Protein AF-H5SIJ9-F1 (afdb_monomer)

Mean predicted aligned error: 18.53 Å

Foldseek 3Di:
DPDQVLVVVLVVLVVLLVVLVVVLVVLVVLLVLLVVDDLVVLVVLLVVLVVLLVVLVVVLVLLVVQLVLLVVVLVVLVVVLVVVLVVLVPDDDPPVVLDAPDPDPSHDPVLVVVLCVVLNVLSVLLVVLSVVLVVLVVVLVVLVVVLVVLVVLLVVLVVVLVVLVVVLVVLVVVLVVLVVVLVVLVVDDLVVLVVLLVVLVVVLVVLVVVLVVLVVVLVVLVVVLVVLVVPQDDPPPVVSVPDPVNVVSVVVNVVSVVVSVVSVVVSVVSVVVSVVSVVVSVVSVVVSVVSVPDDSVVSVVVSVVSVVVSVVSVVVSVVSVVSSVVSVVVSVVSVVVSVVSVVVSVVSSVVSVVSSVVSSVVSVVSSVVVSVVSVVVSVVSVVSSVVSVVSSVVSVVSSVSSVVDDSVVSVVSSVVSVVVSVLSVLLSVLSVVLVVLLCVVVVVLVVVLVVLVVVLVVLVVQLVVLVVLVVQLVVPPDPVSNVVSLVVCCVVPVGSRSVVSNVVSVVSNVVSVVVSVVSVVVSVVSSVLSVLVSLAQEEEEAQCQQQDAVPDGLACFQLLQVLVVCVSSNHAYEYEYEPVNCVVVVHDQVVSVVSNPPRHHYYYDDDPDDSLVVSLVVQQVDPNYAYEHPDLPPVCCVRPNNVVVSYFYWHDDDQWIARVSSRDITGGDRDPDD

Sequence (674 aa):
MPGDPLREKVNQVHEQIALLQQRATKLRQDLDWHSSVNPTALEQELASCQDRAQELTAQLQSLDAEIVQLQDWLPGTVTFLANWNDQTRGGALPAQSLTLQRIPQGVPEELASSLTTAEQSWWQEIAASQQNKQRMREDLSNVEGELTRLRQALGQSEAHYGELQKELGELRTRESSLSEAIAWYDSIREPDLSGQLADTKSRCDRLSAECAAVQAEIARLQRELTELEKHIGSLWNPLNWLSSQQSKLRLCRRKLVPRLRRLELARDSCHRQLQLWQCRQAELQQTLQRYRAFDRAASAVELSHTQQEIARLTAETQVAEQRCRTLKESLENRSAERDSLMRQQAALQSRIEGLYREILRHRQSQIEKALASRRPQRTALAAELQQAESRSQEIRRILERYYALDPAACRAELDQTQEQLAHLHQRLQRLDGLIRRRDAELAPLLKKANQLEQELNGAQADLRKARQLEQRLSSAPNGHSRSQIHDECEKYFGDGRPRKVIADRERRIFQIESALEKIQDRIERIRELHLRMTEVEYLVIDGNNCCYQGEDFIGLAALRALLPELRTQGYRVAVIFDGSICPMLKLRAAEVKEQLGNGVIFHIVPSRQSADETILRLANDDPHAFVLSNDRFREYPESPVVQQGRLIRHEIVDGQMLVRSLGIQVKFRAAEAS

pLDDT: mean 85.53, std 9.71, range [31.47, 94.5]

Radius of gyration: 92.73 Å; Cα contacts (8 Å, |Δi|>4): 557; chains: 1; bounding box: 164×76×278 Å

InterPro domains:
  IPR021869 Ribonuclease Zc3h12a-like, NYN domain [PF11977] (539-639)

Secondary structure (DSSP, 8-state):
-TT-HHHHHHHHHHHHHHHHHHHHHHHHHHHHHHHH--HHHHHHHHHHHHHHHHHHHHHHHHHHHHHHHHHHHHHHHHHHHHHHHHHHHHSPPPGGGGS---PPTTS-HHHHHHHHHHHHHHHHHHHHHHHHHHHHHHHHHHHHHHHHHHHHHHHHHHHHHHHHHHHHHHHHHHHHHHHHHHHHHHT--HHHHHHHHHHHHHHHHHHHHHHHHHHHHHHHHHHHHHHHHHHS--TT-GGGTS-HHHHHHHHHHHHHHHHHHHHHHHHHHHHHHHHHHHHHHHHHHHHHHHHHH--HHHHHHHHHHHHHHHHHHHHHHHHHHHHHHHHHHHHHHHHHHHHHHHHHHHHHHHHHHHHHHHHHHHHHHHHHHHHHHHHHHHHHHHHHHHHHHHHHHHHHHHHHHHHH--HHHHHHHHHHHHHHHHHHHHHHHHHHHHHHHHHHHHHHHHHHHHHHHHHHHHHHHHHHHHHHHHHHHHT-SSHHHHHHHHHHHHHHHS-S-HHHHHHHHHHHHHHHHHHHHHHHHHHHHHHHHHHHHTT--EEEEETTGGGEETTEE-TTHHHHHHHHHHHHTT-EEEEEE-TTHHHHHT--HHHHHHHH-TTSEEEEPPTTS-HHHHHHHHHHS-TTEEEE-S---TT-TT-HHHHTT-EE--EEETTEEEEGGGTEEEE-PPPPP-

Structure (mmCIF, N/CA/C/O backbone):
data_AF-H5SIJ9-F1
#
_entry.id   AF-H5SIJ9-F1
#
loop_
_atom_site.group_PDB
_atom_site.id
_atom_site.type_symbol
_atom_site.label_atom_id
_atom_site.label_alt_id
_atom_site.label_comp_id
_atom_site.label_asym_id
_atom_site.label_entity_id
_atom_site.label_seq_id
_atom_site.pdbx_PDB_ins_code
_atom_site.Cartn_x
_atom_site.Cartn_y
_atom_site.Cartn_z
_atom_site.occupancy
_atom_site.B_iso_or_equiv
_atom_site.auth_seq_id
_atom_site.auth_comp_id
_atom_site.auth_asym_id
_atom_site.auth_atom_id
_atom_site.pdbx_PDB_model_num
ATOM 1 N N . MET A 1 1 ? -55.868 -21.272 48.255 1.00 36.25 1 MET A N 1
ATOM 2 C CA . MET A 1 1 ? -56.651 -20.049 48.506 1.00 36.25 1 MET A CA 1
ATOM 3 C C . MET A 1 1 ? -55.846 -18.847 48.019 1.00 36.25 1 MET A C 1
ATOM 5 O O . MET A 1 1 ? -55.083 -18.295 48.805 1.00 36.25 1 MET A O 1
ATOM 9 N N . PRO A 1 2 ? -55.923 -18.474 46.731 1.00 36.31 2 PRO A N 1
ATOM 10 C CA . PRO A 1 2 ? -55.743 -17.068 46.373 1.00 36.31 2 PRO A CA 1
ATOM 11 C C . PRO A 1 2 ? -56.801 -16.253 47.139 1.00 36.31 2 PRO A C 1
ATOM 13 O O . PRO A 1 2 ? -57.952 -16.684 47.209 1.00 36.31 2 PRO A O 1
ATOM 16 N N . GLY A 1 3 ? -56.394 -15.157 47.784 1.00 62.84 3 GLY A N 1
ATOM 17 C CA . GLY A 1 3 ? -57.296 -14.283 48.546 1.00 62.84 3 GLY A CA 1
ATOM 18 C C . GLY A 1 3 ? -57.220 -14.363 50.077 1.00 62.84 3 GLY A C 1
ATOM 19 O O . GLY A 1 3 ? -58.182 -13.967 50.720 1.00 62.84 3 GLY A O 1
ATOM 20 N N . ASP A 1 4 ? -56.131 -14.862 50.685 1.00 79.00 4 ASP A N 1
ATOM 21 C CA . ASP A 1 4 ? -55.861 -14.604 52.115 1.00 79.00 4 ASP A CA 1
ATOM 22 C C . ASP A 1 4 ? -55.145 -13.245 52.255 1.00 79.00 4 ASP A C 1
ATOM 24 O O . ASP A 1 4 ? -53.949 -13.171 51.944 1.00 79.00 4 ASP A O 1
ATOM 28 N N . PRO A 1 5 ? -55.821 -12.180 52.732 1.00 79.69 5 PRO A N 1
ATOM 29 C CA . PRO A 1 5 ? -55.260 -10.829 52.743 1.00 79.69 5 PRO A CA 1
ATOM 30 C C . PRO A 1 5 ? -53.997 -10.708 53.609 1.00 79.69 5 PRO A C 1
ATOM 32 O O . PRO A 1 5 ? -53.151 -9.850 53.365 1.00 79.69 5 PRO A O 1
ATOM 35 N N . LEU A 1 6 ? -53.830 -11.585 54.612 1.00 80.50 6 LEU A N 1
ATOM 36 C CA . LEU A 1 6 ? -52.630 -11.606 55.456 1.00 80.50 6 LEU A CA 1
ATOM 37 C C . LEU A 1 6 ? -51.399 -12.088 54.685 1.00 80.50 6 LEU A C 1
ATOM 39 O O . LEU A 1 6 ? -50.319 -11.512 54.810 1.00 80.50 6 LEU A O 1
ATOM 43 N N . ARG A 1 7 ? -51.563 -13.136 53.871 1.00 82.69 7 ARG A N 1
ATOM 44 C CA . ARG A 1 7 ? -50.472 -13.701 53.065 1.00 82.69 7 ARG A CA 1
ATOM 45 C C . ARG A 1 7 ? -50.068 -12.764 51.932 1.00 82.69 7 ARG A C 1
ATOM 47 O O . ARG A 1 7 ? -48.896 -12.709 51.580 1.00 82.69 7 ARG A O 1
ATOM 54 N N . GLU A 1 8 ? -51.012 -11.993 51.403 1.00 85.38 8 GLU A N 1
ATOM 55 C CA . GLU A 1 8 ? -50.733 -10.969 50.396 1.00 85.38 8 GLU A CA 1
ATOM 56 C C . GLU A 1 8 ? -49.889 -9.818 50.966 1.00 85.38 8 GLU A C 1
ATOM 58 O O . GLU A 1 8 ? -48.873 -9.460 50.372 1.00 85.38 8 GLU A O 1
ATOM 63 N N . LYS A 1 9 ? -50.215 -9.324 52.171 1.00 84.56 9 LYS A N 1
ATOM 64 C CA . LYS A 1 9 ? -49.382 -8.333 52.882 1.00 84.56 9 LYS A CA 1
ATOM 65 C C . LYS A 1 9 ? -47.963 -8.856 53.159 1.00 84.56 9 LYS A C 1
ATOM 67 O O . LYS A 1 9 ? -47.001 -8.103 53.034 1.00 84.56 9 LYS A O 1
ATOM 72 N N . VAL A 1 10 ? -47.810 -10.141 53.496 1.00 87.19 10 VAL A N 1
ATOM 73 C CA . VAL A 1 10 ? -46.490 -10.782 53.663 1.00 87.19 10 VAL A CA 1
ATOM 74 C C . VAL A 1 10 ? -45.700 -10.804 52.351 1.00 87.19 10 VAL A C 1
ATOM 76 O O . VAL A 1 10 ? -44.522 -10.449 52.341 1.00 87.19 10 VAL A O 1
ATOM 79 N N . ASN A 1 11 ? -46.334 -11.165 51.234 1.00 86.62 11 ASN A N 1
ATOM 80 C CA . ASN A 1 11 ? -45.677 -11.180 49.924 1.00 86.62 11 ASN A CA 1
ATOM 81 C C . ASN A 1 11 ? -45.208 -9.782 49.496 1.00 86.62 11 ASN A C 1
ATOM 83 O O . ASN A 1 11 ? -44.072 -9.637 49.054 1.00 86.62 11 ASN A O 1
ATOM 87 N N . GLN A 1 12 ? -46.028 -8.749 49.710 1.00 87.69 12 GLN A N 1
ATOM 88 C CA . GLN A 1 12 ? -45.650 -7.358 49.425 1.00 87.69 12 GLN A CA 1
ATOM 89 C C . GLN A 1 12 ? -44.404 -6.922 50.214 1.00 87.69 12 GLN A C 1
ATOM 91 O O . GLN A 1 12 ? -43.509 -6.280 49.666 1.00 87.69 12 GLN A O 1
ATOM 96 N N . VAL A 1 13 ? -44.310 -7.295 51.496 1.00 87.88 13 VAL A N 1
ATOM 97 C CA . VAL A 1 13 ? -43.133 -6.990 52.328 1.00 87.88 13 VAL A CA 1
ATOM 98 C C . VAL A 1 13 ? -41.893 -7.752 51.841 1.00 87.88 13 VAL A C 1
ATOM 100 O O . VAL A 1 13 ? -40.809 -7.172 51.794 1.00 87.88 13 VAL A O 1
ATOM 103 N N . HIS A 1 14 ? -42.033 -9.014 51.420 1.00 88.88 14 HIS A N 1
ATOM 104 C CA . HIS A 1 14 ? -40.927 -9.778 50.829 1.00 88.88 14 HIS A CA 1
ATOM 105 C C . HIS A 1 14 ? -40.391 -9.149 49.534 1.00 88.88 14 HIS A C 1
ATOM 107 O O . HIS A 1 14 ? -39.176 -9.065 49.360 1.00 88.88 14 HIS A O 1
ATOM 113 N N . GLU A 1 15 ? -41.268 -8.678 48.644 1.00 91.12 15 GLU A N 1
ATOM 114 C CA . GLU A 1 15 ? -40.864 -8.000 47.403 1.00 91.12 15 GLU A CA 1
ATOM 115 C C . GLU A 1 15 ? -40.082 -6.711 47.686 1.00 91.12 15 GLU A C 1
ATOM 117 O O . GLU A 1 15 ? -39.033 -6.466 47.086 1.00 91.12 15 GLU A O 1
ATOM 122 N N . GLN A 1 16 ? -40.544 -5.914 48.654 1.00 91.62 16 GLN A N 1
ATOM 123 C CA . GLN A 1 16 ? -39.844 -4.701 49.082 1.00 91.62 16 GLN A CA 1
ATOM 124 C C . GLN A 1 16 ? -38.464 -5.011 49.675 1.00 91.62 16 GLN A C 1
ATOM 126 O O . GLN A 1 16 ? -37.486 -4.336 49.343 1.00 91.62 16 GLN A O 1
ATOM 131 N N . ILE A 1 17 ? -38.362 -6.052 50.510 1.00 91.75 17 ILE A N 1
ATOM 132 C CA . ILE A 1 17 ? -37.080 -6.519 51.055 1.00 91.75 17 ILE A CA 1
ATOM 133 C C . ILE A 1 17 ? -36.128 -6.918 49.921 1.00 91.75 17 ILE A C 1
ATOM 135 O O . ILE A 1 17 ? -34.976 -6.485 49.926 1.00 91.75 17 ILE A O 1
ATOM 139 N N . ALA A 1 18 ? -36.591 -7.686 48.931 1.00 91.25 18 ALA A N 1
ATOM 140 C CA . ALA A 1 18 ? -35.756 -8.131 47.815 1.00 91.25 18 ALA A CA 1
ATOM 141 C C . ALA A 1 18 ? -35.189 -6.952 47.001 1.00 91.25 18 ALA A C 1
ATOM 143 O O . ALA A 1 18 ? -33.992 -6.921 46.699 1.00 91.25 18 ALA A O 1
ATOM 144 N N . LEU A 1 19 ? -36.017 -5.943 46.704 1.00 92.56 19 LEU A N 1
ATOM 145 C CA . LEU A 1 19 ? -35.596 -4.743 45.975 1.00 92.56 19 LEU A CA 1
ATOM 146 C C . LEU A 1 19 ? -34.527 -3.949 46.747 1.00 92.56 19 LEU A C 1
ATOM 148 O O . LEU A 1 19 ? -33.500 -3.556 46.186 1.00 92.56 19 LEU A O 1
ATOM 152 N N . LEU A 1 20 ? -34.740 -3.739 48.049 1.00 92.44 20 LEU A N 1
ATOM 153 C CA . LEU A 1 20 ? -33.791 -3.016 48.898 1.00 92.44 20 LEU A CA 1
ATOM 154 C C . LEU A 1 20 ? -32.489 -3.803 49.111 1.00 92.44 20 LEU A C 1
ATOM 156 O O . LEU A 1 20 ? -31.415 -3.205 49.130 1.00 92.44 20 LEU A O 1
ATOM 160 N N . GLN A 1 21 ? -32.545 -5.135 49.199 1.00 91.62 21 GLN A N 1
ATOM 161 C CA . GLN A 1 21 ? -31.351 -5.986 49.255 1.00 91.62 21 GLN A CA 1
ATOM 162 C C . GLN A 1 21 ? -30.516 -5.887 47.974 1.00 91.62 21 GLN A C 1
ATOM 164 O O . GLN A 1 21 ? -29.288 -5.773 48.046 1.00 91.62 21 GLN A O 1
ATOM 169 N N . GLN A 1 22 ? -31.158 -5.884 46.802 1.00 92.50 22 GLN A N 1
ATOM 170 C CA . GLN A 1 22 ? -30.466 -5.693 45.527 1.00 92.50 22 GLN A CA 1
ATOM 171 C C . GLN A 1 22 ? -29.786 -4.319 45.471 1.00 92.50 22 GLN A C 1
ATOM 173 O O . GLN A 1 22 ? -28.611 -4.225 45.104 1.00 92.50 22 GLN A O 1
ATOM 178 N N . ARG A 1 23 ? -30.491 -3.261 45.897 1.00 93.06 23 ARG A N 1
ATOM 179 C CA . ARG A 1 23 ? -29.935 -1.903 45.984 1.00 93.06 23 ARG A CA 1
ATOM 180 C C . ARG A 1 23 ? -28.732 -1.842 46.929 1.00 93.06 23 ARG A C 1
ATOM 182 O O . ARG A 1 23 ? -27.678 -1.356 46.530 1.00 93.06 23 ARG A O 1
ATOM 189 N N . ALA A 1 24 ? -28.852 -2.400 48.133 1.00 90.38 24 ALA A N 1
ATOM 190 C CA . ALA A 1 24 ? -27.764 -2.451 49.109 1.00 90.38 24 ALA A CA 1
ATOM 191 C C . ALA A 1 24 ? -26.541 -3.221 48.581 1.00 90.38 24 ALA A C 1
ATOM 193 O O . ALA A 1 24 ? -25.404 -2.815 48.809 1.00 90.38 24 ALA A O 1
ATOM 194 N N . THR A 1 25 ? -26.764 -4.313 47.845 1.00 91.81 25 THR A N 1
ATOM 195 C CA . THR A 1 25 ? -25.686 -5.102 47.229 1.00 91.81 25 THR A CA 1
ATOM 196 C C . THR A 1 25 ? -24.932 -4.288 46.181 1.00 91.81 25 THR A C 1
ATOM 198 O O . THR A 1 25 ? -23.704 -4.280 46.188 1.00 91.81 25 THR A O 1
ATOM 201 N N . LYS A 1 26 ? -25.651 -3.553 45.324 1.00 91.88 26 LYS A N 1
ATOM 202 C CA . LYS A 1 26 ? -25.041 -2.679 44.316 1.00 91.88 26 LYS A CA 1
ATOM 203 C C . LYS A 1 26 ? -24.208 -1.564 44.958 1.00 91.88 26 LYS A C 1
ATOM 205 O O . LYS A 1 26 ? -23.056 -1.382 44.585 1.00 91.88 26 LYS A O 1
ATOM 210 N N . LEU A 1 27 ? -24.753 -0.885 45.970 1.00 91.25 27 LEU A N 1
ATOM 211 C CA . LEU A 1 27 ? -24.039 0.171 46.700 1.00 91.25 27 LEU A CA 1
ATOM 212 C C . LEU A 1 27 ? -22.753 -0.348 47.364 1.00 91.25 27 LEU A C 1
ATOM 214 O O . LEU A 1 27 ? -21.726 0.325 47.324 1.00 91.25 27 LEU A O 1
ATOM 218 N N . ARG A 1 28 ? -22.781 -1.562 47.934 1.00 90.75 28 ARG A N 1
ATOM 219 C CA . ARG A 1 28 ? -21.575 -2.214 48.476 1.00 90.75 28 ARG A CA 1
ATOM 220 C C . ARG A 1 28 ? -20.538 -2.485 47.391 1.00 90.75 28 ARG A C 1
ATOM 222 O O . ARG A 1 28 ? -19.384 -2.132 47.578 1.00 90.75 28 ARG A O 1
ATOM 229 N N . GLN A 1 29 ? -20.952 -3.036 46.250 1.00 91.94 29 GLN A N 1
ATOM 230 C CA . GLN A 1 29 ? -20.051 -3.287 45.122 1.00 91.94 29 GLN A CA 1
ATOM 231 C C . GLN A 1 29 ? -19.405 -2.000 44.589 1.00 91.94 29 GLN A C 1
ATOM 233 O O . GLN A 1 29 ? -18.219 -2.011 44.270 1.00 91.94 29 GLN A O 1
ATOM 238 N N . ASP A 1 30 ? -20.155 -0.897 44.509 1.00 90.44 30 ASP A N 1
ATOM 239 C CA . ASP A 1 30 ? -19.621 0.396 44.066 1.00 90.44 30 ASP A CA 1
ATOM 240 C C . ASP A 1 30 ? -18.616 0.982 45.077 1.00 90.44 30 ASP A C 1
ATOM 242 O O . ASP A 1 30 ? -17.569 1.491 44.673 1.00 90.44 30 ASP A O 1
ATOM 246 N N . LEU A 1 31 ? -18.878 0.854 46.384 1.00 90.44 31 LEU A N 1
ATOM 247 C CA . LEU A 1 31 ? -17.943 1.261 47.443 1.00 90.44 31 LEU A CA 1
ATOM 248 C C . LEU A 1 31 ? -16.675 0.395 47.470 1.00 90.44 31 LEU A C 1
ATOM 250 O O . LEU A 1 31 ? -15.569 0.935 47.555 1.00 90.44 31 LEU A O 1
ATOM 254 N N . ASP A 1 32 ? -16.826 -0.926 47.364 1.00 90.44 32 ASP A N 1
ATOM 255 C CA . ASP A 1 32 ? -15.710 -1.873 47.298 1.00 90.44 32 ASP A CA 1
ATOM 256 C C . ASP A 1 32 ? -14.840 -1.571 46.073 1.00 90.44 32 ASP A C 1
ATOM 258 O O . ASP A 1 32 ? -13.626 -1.398 46.202 1.00 90.44 32 ASP A O 1
ATOM 262 N N . TRP A 1 33 ? -15.458 -1.389 44.899 1.00 93.06 33 TRP A N 1
ATOM 263 C CA . TRP A 1 33 ? -14.760 -0.972 43.683 1.00 93.06 33 TRP A CA 1
ATOM 264 C C . TRP A 1 33 ? -14.001 0.345 43.889 1.00 93.06 33 TRP A C 1
ATOM 266 O O . TRP A 1 33 ? -12.797 0.383 43.640 1.00 93.06 33 TRP A O 1
ATOM 276 N N . HIS A 1 34 ? -14.646 1.391 44.415 1.00 92.31 34 HIS A N 1
ATOM 277 C CA . HIS A 1 34 ? -13.997 2.685 44.653 1.00 92.31 34 HIS A CA 1
ATOM 278 C C . HIS A 1 34 ? -12.801 2.565 45.608 1.00 92.31 34 HIS A C 1
ATOM 280 O O . HIS A 1 34 ? -11.770 3.184 45.381 1.00 92.31 34 HIS A O 1
ATOM 286 N N . SER A 1 35 ? -12.905 1.757 46.666 1.00 88.56 35 SER A N 1
ATOM 287 C CA . SER A 1 35 ? -11.792 1.529 47.601 1.00 88.56 35 SER A CA 1
ATOM 288 C C . SER A 1 35 ? -10.647 0.689 47.025 1.00 88.56 35 SER A C 1
ATOM 290 O O . SER A 1 35 ? -9.510 0.827 47.469 1.00 88.56 35 SER A O 1
ATOM 292 N N . SER A 1 36 ? -10.929 -0.164 46.035 1.00 90.31 36 SER A N 1
ATOM 293 C CA . SER A 1 36 ? -9.915 -0.975 45.351 1.00 90.31 36 SER A CA 1
ATOM 294 C C . SER A 1 36 ? -9.106 -0.192 44.312 1.00 90.31 36 SER A C 1
ATOM 296 O O . SER A 1 36 ? -8.003 -0.600 43.948 1.00 90.31 36 SER A O 1
ATOM 298 N N . VAL A 1 37 ? -9.646 0.928 43.823 1.00 91.44 37 VAL A N 1
ATOM 299 C CA . VAL A 1 37 ? -9.003 1.765 42.810 1.00 91.44 37 VAL A CA 1
ATOM 300 C C . VAL A 1 37 ? -7.969 2.676 43.469 1.00 91.44 37 VAL A C 1
ATOM 302 O O . VAL A 1 37 ? -8.270 3.404 44.410 1.00 91.44 37 VAL A O 1
ATOM 305 N N . ASN A 1 38 ? -6.746 2.673 42.937 1.00 91.94 38 ASN A N 1
ATOM 306 C CA . ASN A 1 38 ? -5.703 3.626 43.306 1.00 91.94 38 ASN A CA 1
ATOM 307 C C . ASN A 1 38 ? -5.631 4.741 42.242 1.00 91.94 38 ASN A C 1
ATOM 309 O O . ASN A 1 38 ? -4.986 4.539 41.209 1.00 91.94 38 ASN A O 1
ATOM 313 N N . PRO A 1 39 ? -6.286 5.901 42.453 1.00 91.56 39 PRO A N 1
ATOM 314 C CA . PRO A 1 39 ? -6.353 6.958 41.444 1.00 91.56 39 PRO A CA 1
ATOM 315 C C . PRO A 1 39 ? -4.973 7.539 41.129 1.00 91.56 39 PRO A C 1
ATOM 317 O O . PRO A 1 39 ? -4.671 7.780 39.968 1.00 91.56 39 PRO A O 1
ATOM 320 N N . THR A 1 40 ? -4.093 7.676 42.124 1.00 90.56 40 THR A N 1
ATOM 321 C CA . THR A 1 40 ? -2.750 8.241 41.932 1.00 90.56 40 THR A CA 1
ATOM 322 C C . THR A 1 40 ? -1.878 7.349 41.049 1.00 90.56 40 THR A C 1
ATOM 324 O O . THR A 1 40 ? -1.166 7.847 40.181 1.00 90.56 40 THR A O 1
ATOM 327 N N . ALA A 1 41 ? -1.948 6.026 41.231 1.00 91.69 41 ALA A N 1
ATOM 328 C CA . ALA A 1 41 ? -1.232 5.086 40.366 1.00 91.69 41 ALA A CA 1
ATOM 329 C C . ALA A 1 41 ? -1.757 5.136 38.921 1.00 91.69 41 ALA A C 1
ATOM 331 O O . ALA A 1 41 ? -0.969 5.143 37.978 1.00 91.69 41 ALA A O 1
ATOM 332 N N . LEU A 1 42 ? -3.078 5.232 38.747 1.00 93.19 42 LEU A N 1
ATOM 333 C CA . LEU A 1 42 ? -3.706 5.357 37.431 1.00 93.19 42 LEU A CA 1
ATOM 334 C C . LEU A 1 42 ? -3.380 6.691 36.746 1.00 93.19 42 LEU A C 1
ATOM 336 O O . LEU A 1 42 ? -3.156 6.714 35.543 1.00 93.19 42 LEU A O 1
ATOM 340 N N . GLU A 1 43 ? -3.312 7.797 37.484 1.00 91.88 43 GLU A N 1
ATOM 341 C CA . GLU A 1 43 ? -2.903 9.102 36.951 1.00 91.88 43 GLU A CA 1
ATOM 342 C C . GLU A 1 43 ? -1.448 9.096 36.473 1.00 91.88 43 GLU A C 1
ATOM 344 O O . GLU A 1 43 ? -1.149 9.622 35.400 1.00 91.88 43 GLU A O 1
ATOM 349 N N . GLN A 1 44 ? -0.550 8.451 37.223 1.00 92.75 44 GLN A N 1
ATOM 350 C CA . GLN A 1 44 ? 0.842 8.252 36.808 1.00 92.75 44 GLN A CA 1
ATOM 351 C C . GLN A 1 44 ? 0.941 7.366 35.560 1.00 92.75 44 GLN A C 1
ATOM 353 O O . GLN A 1 44 ? 1.674 7.697 34.627 1.00 92.75 44 GLN A O 1
ATOM 358 N N . GLU A 1 45 ? 0.179 6.270 35.507 1.00 92.75 45 GLU A N 1
ATOM 359 C CA . GLU A 1 45 ? 0.109 5.398 34.328 1.00 92.75 45 GLU A CA 1
ATOM 360 C C . GLU A 1 45 ? -0.460 6.148 33.111 1.00 92.75 45 GLU A C 1
ATOM 362 O O . GLU A 1 45 ? 0.062 6.016 32.004 1.00 92.75 45 GLU A O 1
ATOM 367 N N . LEU A 1 46 ? -1.479 6.992 33.307 1.00 93.62 46 LEU A N 1
ATOM 368 C CA . LEU A 1 46 ? -2.067 7.822 32.257 1.00 93.62 46 LEU A CA 1
ATOM 369 C C . LEU A 1 46 ? -1.059 8.831 31.699 1.00 93.62 46 LEU A C 1
ATOM 371 O O . LEU A 1 46 ? -0.979 8.977 30.479 1.00 93.62 46 LEU A O 1
ATOM 375 N N . ALA A 1 47 ? -0.302 9.507 32.567 1.00 91.38 47 ALA A N 1
ATOM 376 C CA . ALA A 1 47 ? 0.763 10.419 32.155 1.00 91.38 47 ALA A CA 1
ATOM 377 C C . ALA A 1 47 ? 1.841 9.671 31.354 1.00 91.38 47 ALA A C 1
ATOM 379 O O . ALA A 1 47 ? 2.162 10.069 30.238 1.00 91.38 47 ALA A O 1
ATOM 380 N N . SER A 1 48 ? 2.295 8.514 31.848 1.00 92.75 48 SER A N 1
ATOM 381 C CA . SER A 1 48 ? 3.271 7.673 31.145 1.00 92.75 48 SER A CA 1
ATOM 382 C C . SER A 1 48 ? 2.776 7.206 29.769 1.00 92.75 48 SER A C 1
ATOM 384 O O . SER A 1 48 ? 3.532 7.251 28.797 1.00 92.75 48 SER A O 1
ATOM 386 N N . CYS A 1 49 ? 1.504 6.809 29.648 1.00 92.19 49 CYS A N 1
ATOM 387 C CA . CYS A 1 49 ? 0.910 6.436 28.361 1.00 92.19 49 CYS A CA 1
ATOM 388 C C . CYS A 1 49 ? 0.841 7.625 27.389 1.00 92.19 49 CYS A C 1
ATOM 390 O O . CYS A 1 49 ? 1.053 7.446 26.191 1.00 92.19 49 CYS A O 1
ATOM 392 N N . GLN A 1 50 ? 0.544 8.831 27.886 1.00 91.12 50 GLN A N 1
ATOM 393 C CA . GLN A 1 50 ? 0.480 10.045 27.067 1.00 91.12 50 GLN A CA 1
ATOM 394 C C . GLN A 1 50 ? 1.862 10.474 26.576 1.00 91.12 50 GLN A C 1
ATOM 396 O O . GLN A 1 50 ? 2.012 10.755 25.388 1.00 91.12 50 GLN A O 1
ATOM 401 N N . ASP A 1 51 ? 2.868 10.450 27.449 1.00 93.00 51 ASP A N 1
ATOM 402 C CA . ASP A 1 51 ? 4.257 10.734 27.082 1.00 93.00 51 ASP A CA 1
ATOM 403 C C . ASP A 1 51 ? 4.747 9.736 26.023 1.00 93.00 51 ASP A C 1
ATOM 405 O O . ASP A 1 51 ? 5.304 10.128 24.995 1.00 93.00 51 ASP A O 1
ATOM 409 N N . ARG A 1 52 ? 4.448 8.441 26.208 1.00 93.00 52 ARG A N 1
ATOM 410 C CA . ARG A 1 52 ? 4.781 7.402 25.224 1.00 93.00 52 ARG A CA 1
ATOM 411 C C . ARG A 1 52 ? 4.068 7.618 23.889 1.00 93.00 52 ARG A C 1
ATOM 413 O O . ARG A 1 52 ? 4.685 7.449 22.842 1.00 93.00 52 ARG A O 1
ATOM 420 N N . ALA A 1 53 ? 2.793 8.009 23.898 1.00 92.50 53 ALA A N 1
ATOM 421 C CA . ALA A 1 53 ? 2.050 8.307 22.673 1.00 92.50 53 ALA A CA 1
ATOM 422 C C . ALA A 1 53 ? 2.636 9.516 21.919 1.00 92.50 53 ALA A C 1
ATOM 424 O O . ALA A 1 53 ? 2.739 9.484 20.690 1.00 92.50 53 ALA A O 1
ATOM 425 N N . GLN A 1 54 ? 3.076 10.559 22.633 1.00 92.25 54 GLN A N 1
ATOM 426 C CA . GLN A 1 54 ? 3.760 11.708 22.029 1.00 92.25 54 GLN A CA 1
ATOM 427 C C . GLN A 1 54 ? 5.100 11.307 21.404 1.00 92.25 54 GLN A C 1
ATOM 429 O O . GLN A 1 54 ? 5.376 11.671 20.259 1.00 92.25 54 GLN A O 1
ATOM 434 N N . GLU A 1 55 ? 5.902 10.512 22.116 1.00 93.81 55 GLU A N 1
ATOM 435 C CA . GLU A 1 55 ? 7.175 9.987 21.615 1.00 93.81 55 GLU A CA 1
ATOM 436 C C . GLU A 1 55 ? 6.975 9.146 20.343 1.00 93.81 55 GLU A C 1
ATOM 438 O O . GLU A 1 55 ? 7.623 9.390 19.323 1.00 93.81 55 GLU A O 1
ATOM 443 N N . LEU A 1 56 ? 6.029 8.201 20.369 1.00 93.88 56 LEU A N 1
ATOM 444 C CA . LEU A 1 56 ? 5.694 7.348 19.226 1.00 93.88 56 LEU A CA 1
ATOM 445 C C . LEU A 1 56 ? 5.177 8.158 18.033 1.00 93.88 56 LEU A C 1
ATOM 447 O O . LEU A 1 56 ? 5.522 7.860 16.890 1.00 93.88 56 LEU A O 1
ATOM 451 N N . THR A 1 57 ? 4.397 9.213 18.280 1.00 93.44 57 THR A N 1
ATOM 452 C CA . THR A 1 57 ? 3.922 10.120 17.226 1.00 93.44 57 THR A CA 1
ATOM 453 C C . THR A 1 57 ? 5.087 10.839 16.547 1.00 93.44 57 THR A C 1
ATOM 455 O O . THR A 1 57 ? 5.140 10.889 15.318 1.00 93.44 57 THR A O 1
ATOM 458 N N . ALA A 1 58 ? 6.048 11.355 17.320 1.00 92.31 58 ALA A N 1
ATOM 459 C CA . ALA A 1 58 ? 7.237 12.002 16.770 1.00 92.31 58 ALA A CA 1
ATOM 460 C C . ALA A 1 58 ? 8.102 11.018 15.958 1.00 92.31 58 ALA A C 1
ATOM 462 O O . ALA A 1 58 ? 8.551 11.347 14.857 1.00 92.31 58 ALA A O 1
ATOM 463 N N . GLN A 1 59 ? 8.282 9.787 16.455 1.00 93.31 59 GLN A N 1
ATOM 464 C CA . GLN A 1 59 ? 8.997 8.728 15.733 1.00 93.31 59 GLN A CA 1
ATOM 465 C C . GLN A 1 59 ? 8.298 8.354 14.417 1.00 93.31 59 GLN A C 1
ATOM 467 O O . GLN A 1 59 ? 8.959 8.238 13.385 1.00 93.31 59 GLN A O 1
ATOM 472 N N . LEU A 1 60 ? 6.967 8.223 14.422 1.00 92.75 60 LEU A N 1
ATOM 473 C CA . LEU A 1 60 ? 6.179 7.954 13.216 1.00 92.75 60 LEU A CA 1
ATOM 474 C C . LEU A 1 60 ? 6.283 9.086 12.192 1.00 92.75 60 LEU A C 1
ATOM 476 O O . LEU A 1 60 ? 6.474 8.802 11.015 1.00 92.75 60 LEU A O 1
ATOM 480 N N . GLN A 1 61 ? 6.220 10.351 12.619 1.00 91.94 61 GLN A N 1
ATOM 481 C CA . GLN A 1 61 ? 6.384 11.501 11.721 1.00 91.94 61 GLN A CA 1
ATOM 482 C C . GLN A 1 61 ? 7.767 11.523 11.064 1.00 91.94 61 GLN A C 1
ATOM 484 O O . GLN A 1 61 ? 7.871 11.738 9.856 1.00 91.94 61 GLN A O 1
ATOM 489 N N . SER A 1 62 ? 8.822 11.264 11.844 1.00 90.44 62 SER A N 1
ATOM 490 C CA . SER A 1 62 ? 10.184 11.149 11.317 1.00 90.44 62 SER A CA 1
ATOM 491 C C . SER A 1 62 ? 10.290 10.020 10.288 1.00 90.44 62 SER A C 1
ATOM 493 O O . SER A 1 62 ? 10.822 10.215 9.197 1.00 90.44 62 SER A O 1
ATOM 495 N N . LEU A 1 63 ? 9.748 8.844 10.609 1.00 91.25 63 LEU A N 1
ATOM 496 C CA . LEU A 1 63 ? 9.813 7.669 9.745 1.00 91.25 63 LEU A CA 1
ATOM 497 C C . LEU A 1 63 ? 8.967 7.823 8.470 1.00 91.25 63 LEU A C 1
ATOM 499 O O . LEU A 1 63 ? 9.386 7.391 7.397 1.00 91.25 63 LEU A O 1
ATOM 503 N N . ASP A 1 64 ? 7.796 8.455 8.563 1.00 91.44 64 ASP A N 1
ATOM 504 C CA . ASP A 1 64 ? 6.948 8.764 7.410 1.00 91.44 64 ASP A CA 1
ATOM 505 C C . ASP A 1 64 ? 7.646 9.749 6.464 1.00 91.44 64 ASP A C 1
ATOM 507 O O . ASP A 1 64 ? 7.630 9.542 5.247 1.00 91.44 64 ASP A O 1
ATOM 511 N N . ALA A 1 65 ? 8.330 10.763 7.005 1.00 87.94 65 ALA A N 1
ATOM 512 C CA . ALA A 1 65 ? 9.137 11.682 6.208 1.00 87.94 65 ALA A CA 1
ATOM 513 C C . ALA A 1 65 ? 10.273 10.952 5.468 1.00 87.94 65 ALA A C 1
ATOM 515 O O . ALA A 1 65 ? 10.451 11.165 4.266 1.00 87.94 65 ALA A O 1
ATOM 516 N N . GLU A 1 66 ? 10.990 10.042 6.138 1.00 87.81 66 GLU A N 1
ATOM 517 C CA . GLU A 1 66 ? 12.014 9.204 5.495 1.00 87.81 66 GLU A CA 1
ATOM 518 C C . GLU A 1 66 ? 11.429 8.336 4.371 1.00 87.81 66 GLU A C 1
ATOM 520 O O . GLU A 1 66 ? 12.004 8.242 3.284 1.00 87.81 66 GLU A O 1
ATOM 525 N N . ILE A 1 67 ? 10.278 7.696 4.603 1.00 89.31 67 ILE A N 1
ATOM 526 C CA . ILE A 1 67 ? 9.626 6.837 3.606 1.00 89.31 67 ILE A CA 1
ATOM 527 C C . ILE A 1 67 ? 9.228 7.641 2.363 1.00 89.31 67 ILE A C 1
ATOM 529 O O . ILE A 1 67 ? 9.450 7.162 1.248 1.00 89.31 67 ILE A O 1
ATOM 533 N N . VAL A 1 68 ? 8.660 8.838 2.534 1.00 88.12 68 VAL A N 1
ATOM 534 C CA . VAL A 1 68 ? 8.279 9.722 1.419 1.00 88.12 68 VAL A CA 1
ATOM 535 C C . VAL A 1 68 ? 9.514 10.146 0.626 1.00 88.12 68 VAL A C 1
ATOM 537 O O . VAL A 1 68 ? 9.547 9.982 -0.592 1.00 88.12 68 VAL A O 1
ATOM 540 N N . GLN A 1 69 ? 10.574 10.586 1.309 1.00 85.75 69 GLN A N 1
ATOM 541 C CA . GLN A 1 69 ? 11.828 10.963 0.650 1.00 85.75 69 GLN A CA 1
ATOM 542 C C . GLN A 1 69 ? 12.429 9.811 -0.169 1.00 85.75 69 GLN A C 1
ATOM 544 O O . GLN A 1 69 ? 12.889 10.024 -1.292 1.00 85.75 69 GLN A O 1
ATOM 549 N N . LEU A 1 70 ? 12.396 8.579 0.353 1.00 85.88 70 LEU A N 1
ATOM 550 C CA . LEU A 1 70 ? 12.867 7.395 -0.371 1.00 85.88 70 LEU A CA 1
ATOM 551 C C . LEU A 1 70 ? 12.005 7.068 -1.602 1.00 85.88 70 LEU A C 1
ATOM 553 O O . LEU A 1 70 ? 12.544 6.622 -2.616 1.00 85.88 70 LEU A O 1
ATOM 557 N N . GLN A 1 71 ? 10.689 7.286 -1.537 1.00 86.56 71 GLN A N 1
ATOM 558 C CA . GLN A 1 71 ? 9.772 7.047 -2.659 1.00 86.56 71 GLN A CA 1
ATOM 559 C C . GLN A 1 71 ? 9.971 8.058 -3.793 1.00 86.56 71 GLN A C 1
ATOM 561 O O . GLN A 1 71 ? 10.022 7.665 -4.961 1.00 86.56 71 GLN A O 1
ATOM 566 N N . ASP A 1 72 ? 10.163 9.330 -3.453 1.00 84.56 72 ASP A N 1
ATOM 567 C CA . ASP A 1 72 ? 10.364 10.407 -4.430 1.00 84.56 72 ASP A CA 1
ATOM 568 C C . ASP A 1 72 ? 11.750 10.362 -5.087 1.00 84.56 72 ASP A C 1
ATOM 570 O O . ASP A 1 72 ? 11.969 10.886 -6.188 1.00 84.56 72 ASP A O 1
ATOM 574 N N . TRP A 1 73 ? 12.709 9.699 -4.442 1.00 82.88 73 TRP A N 1
ATOM 575 C CA . TRP A 1 73 ? 14.081 9.669 -4.918 1.00 82.88 73 TRP A CA 1
ATOM 576 C C . TRP A 1 73 ? 14.277 8.881 -6.221 1.00 82.88 73 TRP A C 1
ATOM 578 O O . TRP A 1 73 ? 15.063 9.301 -7.081 1.00 82.88 73 TRP A O 1
ATOM 588 N N . LEU A 1 74 ? 13.581 7.756 -6.414 1.00 77.81 74 LEU A N 1
ATOM 589 C CA . LEU A 1 74 ? 13.774 6.923 -7.608 1.00 77.81 74 LEU A CA 1
ATOM 590 C C . LEU A 1 74 ? 13.322 7.647 -8.899 1.00 77.81 74 LEU A C 1
ATOM 592 O O . LEU A 1 74 ? 14.129 7.729 -9.831 1.00 77.81 74 LEU A O 1
ATOM 596 N N . PRO A 1 75 ? 12.121 8.263 -8.965 1.00 79.19 75 PRO A N 1
ATOM 597 C CA . PRO A 1 75 ? 11.726 9.102 -10.101 1.00 79.19 75 PRO A CA 1
ATOM 598 C C . PRO A 1 75 ? 12.676 10.284 -10.341 1.00 79.19 75 PRO A C 1
ATOM 600 O O . PRO A 1 75 ? 13.038 10.574 -11.488 1.00 79.19 75 PRO A O 1
ATOM 603 N N . GLY A 1 76 ? 13.135 10.936 -9.265 1.00 77.25 76 GLY A N 1
ATOM 604 C CA . GLY A 1 76 ? 14.112 12.023 -9.350 1.00 77.25 76 GLY A CA 1
ATOM 605 C C . GLY A 1 76 ? 15.440 11.568 -9.961 1.00 77.25 76 GLY A C 1
ATOM 606 O O . GLY A 1 76 ? 16.004 12.249 -10.818 1.00 77.25 76 GLY A O 1
ATOM 607 N N . THR A 1 77 ? 15.904 10.372 -9.594 1.00 75.56 77 THR A N 1
ATOM 608 C CA . THR A 1 77 ? 17.123 9.767 -10.145 1.00 75.56 77 THR A CA 1
ATOM 609 C C . THR A 1 77 ? 16.978 9.432 -11.627 1.00 75.56 77 THR A C 1
ATOM 611 O O . THR A 1 77 ? 17.882 9.730 -12.405 1.00 75.56 77 THR A O 1
ATOM 614 N N . VAL A 1 78 ? 15.852 8.844 -12.039 1.00 75.88 78 VAL A N 1
ATOM 615 C CA . VAL A 1 78 ? 15.590 8.528 -13.454 1.00 75.88 78 VAL A CA 1
ATOM 616 C C . VAL A 1 78 ? 15.626 9.799 -14.301 1.00 75.88 78 VAL A C 1
ATOM 618 O O . VAL A 1 78 ? 16.313 9.842 -15.320 1.00 75.88 78 VAL A O 1
ATOM 621 N N . THR A 1 79 ? 14.947 10.850 -13.840 1.00 76.50 79 THR A N 1
ATOM 622 C CA . THR A 1 79 ? 14.899 12.145 -14.531 1.00 76.50 79 THR A CA 1
ATOM 623 C C . THR A 1 79 ? 16.291 12.767 -14.646 1.00 76.50 79 THR A C 1
ATOM 625 O O . THR A 1 79 ? 16.683 13.239 -15.713 1.00 76.50 79 THR A O 1
ATOM 628 N N . PHE A 1 80 ? 17.072 12.724 -13.565 1.00 76.00 80 PHE A N 1
ATOM 629 C CA . PHE A 1 80 ? 18.446 13.218 -13.555 1.00 76.00 80 PHE A CA 1
ATOM 630 C C . PHE A 1 80 ? 19.343 12.470 -14.551 1.00 76.00 80 PHE A C 1
ATOM 632 O O . PHE A 1 80 ? 20.034 13.107 -15.343 1.00 76.00 80 PHE A O 1
ATOM 639 N N . LEU A 1 81 ? 19.312 11.133 -14.552 1.00 72.38 81 LEU A N 1
ATOM 640 C CA . LEU A 1 81 ? 20.142 10.324 -15.449 1.00 72.38 81 LEU A CA 1
ATOM 641 C C . LEU A 1 81 ? 19.741 10.481 -16.921 1.00 72.38 81 LEU A C 1
ATOM 643 O O . LEU A 1 81 ? 20.619 10.503 -17.781 1.00 72.38 81 LEU A O 1
ATOM 647 N N . ALA A 1 82 ? 18.447 10.639 -17.213 1.00 70.50 82 ALA A N 1
ATOM 648 C CA . ALA A 1 82 ? 17.965 10.937 -18.560 1.00 70.50 82 ALA A CA 1
ATOM 649 C C . ALA A 1 82 ? 18.499 12.291 -19.058 1.00 70.50 82 ALA A C 1
ATOM 651 O O . ALA A 1 82 ? 19.133 12.352 -20.112 1.00 70.50 82 ALA A O 1
ATOM 652 N N . ASN A 1 83 ? 18.345 13.346 -18.250 1.00 70.88 83 ASN A N 1
ATOM 653 C CA . ASN A 1 83 ? 18.861 14.680 -18.569 1.00 70.88 83 ASN A CA 1
ATOM 654 C C . ASN A 1 83 ? 20.383 14.681 -18.744 1.00 70.88 83 ASN A C 1
ATOM 656 O O . ASN A 1 83 ? 20.909 15.332 -19.647 1.00 70.88 83 ASN A O 1
ATOM 660 N N . TRP A 1 84 ? 21.102 13.943 -17.898 1.00 68.25 84 TRP A N 1
ATOM 661 C CA . TRP A 1 84 ? 22.553 13.852 -17.992 1.00 68.25 84 TRP A CA 1
ATOM 662 C C . TRP A 1 84 ? 22.994 13.117 -19.265 1.00 68.25 84 TRP A C 1
ATOM 664 O O . TRP A 1 84 ? 23.886 13.592 -19.971 1.00 68.25 84 TRP A O 1
ATOM 674 N N . ASN A 1 85 ? 22.335 12.011 -19.620 1.00 69.25 85 ASN A N 1
ATOM 675 C CA . ASN A 1 85 ? 22.605 11.298 -20.867 1.00 69.25 85 ASN A CA 1
ATOM 676 C C . ASN A 1 85 ? 22.390 12.213 -22.087 1.00 69.25 85 ASN A C 1
ATOM 678 O O . ASN A 1 85 ? 23.256 12.282 -22.959 1.00 69.25 85 ASN A O 1
ATOM 682 N N . ASP A 1 86 ? 21.308 12.994 -22.111 1.00 67.12 86 ASP A N 1
ATOM 683 C CA . ASP A 1 86 ? 21.034 13.934 -23.202 1.00 67.12 86 ASP A CA 1
ATOM 684 C C . ASP A 1 86 ? 22.053 15.082 -23.275 1.00 67.12 86 ASP A C 1
ATOM 686 O O . ASP A 1 86 ? 22.537 15.402 -24.362 1.00 67.12 86 ASP A O 1
ATOM 690 N N . GLN A 1 87 ? 22.481 15.640 -22.138 1.00 65.06 87 GLN A N 1
ATOM 691 C CA . GLN A 1 87 ? 23.548 16.650 -22.109 1.00 65.06 87 GLN A CA 1
ATOM 692 C C . GLN A 1 87 ? 24.884 16.099 -22.635 1.00 65.06 87 GLN A C 1
ATOM 694 O O . GLN A 1 87 ? 25.589 16.785 -23.378 1.00 65.06 87 GLN A O 1
ATOM 699 N N . THR A 1 88 ? 25.218 14.839 -22.332 1.00 60.75 88 THR A N 1
ATOM 700 C CA . THR A 1 88 ? 26.459 14.203 -22.821 1.00 60.75 88 THR A CA 1
ATOM 701 C C . THR A 1 88 ? 26.434 13.876 -24.317 1.00 60.75 88 THR A C 1
ATOM 703 O O . THR A 1 88 ? 27.486 13.676 -24.933 1.00 60.75 88 THR A O 1
ATOM 706 N N . ARG A 1 89 ? 25.253 13.840 -24.953 1.00 62.59 89 ARG A N 1
ATOM 707 C CA . ARG A 1 89 ? 25.156 13.679 -26.412 1.00 62.59 89 ARG A CA 1
ATOM 708 C C . ARG A 1 89 ? 25.688 14.914 -27.151 1.00 62.59 89 ARG A C 1
ATOM 710 O O . ARG A 1 89 ? 26.269 14.736 -28.222 1.00 62.59 89 ARG A O 1
ATOM 717 N N . GLY A 1 90 ? 25.573 16.110 -26.560 1.00 50.91 90 GLY A N 1
ATOM 718 C CA . GLY A 1 90 ? 25.852 17.402 -27.202 1.00 50.91 90 GLY A CA 1
ATOM 719 C C . GLY A 1 90 ? 27.242 18.027 -26.997 1.00 50.91 90 GLY A C 1
ATOM 720 O O . GLY A 1 90 ? 27.570 18.959 -27.724 1.00 50.91 90 GLY A O 1
ATOM 721 N N . GLY A 1 91 ? 28.086 17.554 -26.069 1.00 52.00 91 GLY A N 1
ATOM 722 C CA . GLY A 1 91 ? 29.410 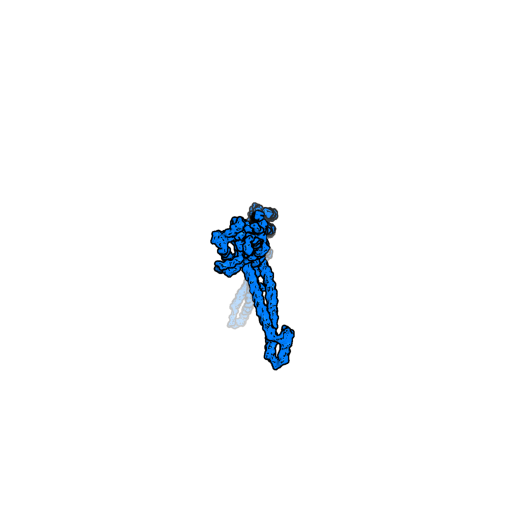18.163 -25.853 1.00 52.00 91 GLY A CA 1
ATOM 723 C C . GLY A 1 91 ? 30.174 17.659 -24.625 1.00 52.00 91 GLY A C 1
ATOM 724 O O . GLY A 1 91 ? 29.640 16.900 -23.818 1.00 52.00 91 GLY A O 1
ATOM 725 N N . ALA A 1 92 ? 31.444 18.071 -24.513 1.00 45.62 92 ALA A N 1
ATOM 726 C CA . ALA A 1 92 ? 32.332 17.723 -23.404 1.00 45.62 92 ALA A CA 1
ATOM 727 C C . ALA A 1 92 ? 31.847 18.350 -22.088 1.00 45.62 92 ALA A C 1
ATOM 729 O O . ALA A 1 92 ? 31.651 19.562 -22.000 1.00 45.62 92 ALA A O 1
ATOM 730 N N . LEU A 1 93 ? 31.681 17.520 -21.059 1.00 49.47 93 LEU A N 1
ATOM 731 C CA . LEU A 1 93 ? 31.363 17.979 -19.710 1.00 49.47 93 LEU A CA 1
ATOM 732 C C . LEU A 1 93 ? 32.640 18.302 -18.922 1.00 49.47 93 LEU A C 1
ATOM 734 O O . LEU A 1 93 ? 33.644 17.597 -19.065 1.00 49.47 93 LEU A O 1
ATOM 738 N N . PRO A 1 94 ? 32.611 19.319 -18.046 1.00 45.03 94 PRO A N 1
ATOM 739 C CA . PRO A 1 94 ? 33.698 19.574 -17.116 1.00 45.03 94 PRO A CA 1
ATOM 740 C C . PRO A 1 94 ? 33.843 18.414 -16.119 1.00 45.03 94 PRO A C 1
ATOM 742 O O . PRO A 1 94 ? 32.873 17.937 -15.533 1.00 45.03 94 PRO A O 1
ATOM 745 N N . ALA A 1 95 ? 35.090 18.002 -15.878 1.00 40.81 95 ALA A N 1
ATOM 746 C CA . ALA A 1 95 ? 35.467 16.908 -14.977 1.00 40.81 95 ALA A CA 1
ATOM 747 C C . ALA A 1 95 ? 34.988 17.080 -13.516 1.00 40.81 95 ALA A C 1
ATOM 749 O O . ALA A 1 95 ? 35.021 16.129 -12.741 1.00 40.81 95 ALA A O 1
ATOM 750 N N . GLN A 1 96 ? 34.507 18.269 -13.138 1.00 42.97 96 GLN A N 1
ATOM 751 C CA . GLN A 1 96 ? 33.972 18.566 -11.806 1.00 42.97 96 GLN A CA 1
ATOM 752 C C . GLN A 1 96 ? 32.587 17.947 -11.530 1.00 42.97 96 GLN A C 1
ATOM 754 O O . GLN A 1 96 ? 32.164 17.927 -10.381 1.00 42.97 96 GLN A O 1
ATOM 759 N N . SER A 1 97 ? 31.890 17.402 -12.534 1.00 46.47 97 SER A N 1
ATOM 760 C CA . SER A 1 97 ? 30.584 16.738 -12.344 1.00 46.47 97 SER A CA 1
ATOM 761 C C . SER A 1 97 ? 30.678 15.266 -11.914 1.00 46.47 97 SER A C 1
ATOM 763 O O . SER A 1 97 ? 29.650 14.628 -11.700 1.00 46.47 97 SER A O 1
ATOM 765 N N . LEU A 1 98 ? 31.889 14.708 -11.803 1.00 45.09 98 LEU A N 1
ATOM 766 C CA . LEU A 1 98 ? 32.119 13.287 -11.503 1.00 45.09 98 LEU A CA 1
ATOM 767 C C . LEU A 1 98 ? 32.037 12.926 -10.020 1.00 45.09 98 LEU A C 1
ATOM 769 O O . LEU A 1 98 ? 32.021 11.749 -9.665 1.00 45.09 98 LEU A O 1
ATOM 773 N N . THR A 1 99 ? 31.943 13.924 -9.154 1.00 45.34 99 THR A N 1
ATOM 774 C CA . THR A 1 99 ? 31.831 13.744 -7.714 1.00 45.34 99 THR A CA 1
ATOM 775 C C . THR A 1 99 ? 30.567 14.445 -7.211 1.00 45.34 99 THR A C 1
ATOM 777 O O . THR A 1 99 ? 30.436 15.661 -7.294 1.00 45.34 99 THR A O 1
ATOM 780 N N . LEU A 1 100 ? 29.651 13.657 -6.634 1.00 50.38 100 LEU A N 1
ATOM 781 C CA . LEU A 1 100 ? 28.670 14.079 -5.614 1.00 50.38 100 LEU A CA 1
ATOM 782 C C . LEU A 1 100 ? 27.367 14.809 -6.012 1.00 50.38 100 LEU A C 1
ATOM 784 O O . LEU A 1 100 ? 26.895 15.645 -5.246 1.00 50.38 100 LEU A O 1
ATOM 788 N N . GLN A 1 101 ? 26.670 14.479 -7.102 1.00 51.38 101 GLN A N 1
ATOM 789 C CA . GLN A 1 101 ? 25.358 15.113 -7.353 1.00 51.38 101 GLN A CA 1
ATOM 790 C C . GLN A 1 101 ? 24.256 14.116 -7.716 1.00 51.38 101 GLN A C 1
ATOM 792 O O . GLN A 1 101 ? 24.310 13.479 -8.755 1.00 51.38 101 GLN A O 1
ATOM 797 N N . ARG A 1 102 ? 23.196 13.927 -6.928 1.00 59.09 102 ARG A N 1
ATOM 798 C CA . ARG A 1 102 ? 22.844 14.408 -5.585 1.00 59.09 102 ARG A CA 1
ATOM 799 C C . ARG A 1 102 ? 22.073 13.258 -4.950 1.00 59.09 102 ARG A C 1
ATOM 801 O O . ARG A 1 102 ? 20.991 12.922 -5.428 1.00 59.09 102 ARG A O 1
ATOM 808 N N . ILE A 1 103 ? 22.618 12.641 -3.910 1.00 62.88 103 ILE A N 1
ATOM 809 C CA . ILE A 1 103 ? 21.749 11.942 -2.966 1.00 62.88 103 ILE A CA 1
ATOM 810 C C . ILE A 1 103 ? 20.907 13.060 -2.325 1.00 62.88 103 ILE A C 1
ATOM 812 O O . ILE A 1 103 ? 21.501 14.042 -1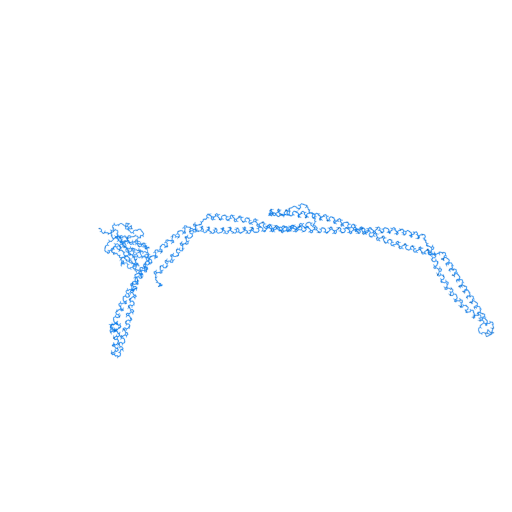.871 1.00 62.88 103 ILE A O 1
ATOM 816 N N . PRO A 1 104 ? 19.564 13.021 -2.406 1.00 63.59 104 PRO A N 1
ATOM 817 C CA . PRO A 1 104 ? 18.721 14.063 -1.839 1.00 63.59 104 PRO A CA 1
ATOM 818 C C . PRO A 1 104 ? 19.082 14.327 -0.377 1.00 63.59 104 PRO A C 1
ATOM 820 O O . PRO A 1 104 ? 19.436 13.405 0.360 1.00 63.59 104 PRO A O 1
ATOM 823 N N . GLN A 1 105 ? 18.988 15.587 0.049 1.00 60.75 105 GLN A N 1
ATOM 824 C CA . GLN A 1 105 ? 19.112 15.900 1.470 1.00 60.75 105 GLN A CA 1
ATOM 825 C C . GLN A 1 105 ? 18.001 15.166 2.233 1.00 60.75 105 GLN A C 1
ATOM 827 O O . GLN A 1 105 ? 16.838 15.258 1.845 1.00 60.75 105 GLN A O 1
ATOM 832 N N . GLY A 1 106 ? 18.375 14.423 3.278 1.00 63.75 106 GLY A N 1
ATOM 833 C CA . GLY A 1 106 ? 17.455 13.610 4.083 1.00 63.75 106 GLY A CA 1
ATOM 834 C C . GLY A 1 106 ? 17.520 12.098 3.832 1.00 63.75 106 GLY A C 1
ATOM 835 O O . GLY A 1 106 ? 16.990 11.331 4.628 1.00 63.75 106 GLY A O 1
ATOM 836 N N . VAL A 1 107 ? 18.238 11.632 2.800 1.00 69.50 107 VAL A N 1
ATOM 837 C CA . VAL A 1 107 ? 18.507 10.191 2.663 1.00 69.50 107 VAL A CA 1
ATOM 838 C C . VAL A 1 107 ? 19.389 9.711 3.828 1.00 69.50 107 VAL A C 1
ATOM 840 O O . VAL A 1 107 ? 20.389 10.369 4.127 1.00 69.50 107 VAL A O 1
ATOM 843 N N . PRO A 1 108 ? 19.075 8.559 4.453 1.00 75.94 108 PRO A N 1
ATOM 844 C CA . PRO A 1 108 ? 19.867 7.997 5.544 1.00 75.94 108 PRO A CA 1
ATOM 845 C C . PRO A 1 108 ? 21.354 7.862 5.188 1.00 75.94 108 PRO A C 1
ATOM 847 O O . PRO A 1 108 ? 21.698 7.358 4.117 1.00 75.94 108 PRO A O 1
ATOM 850 N N . GLU A 1 109 ? 22.240 8.261 6.101 1.00 76.81 109 GLU A N 1
ATOM 851 C CA . GLU A 1 109 ? 23.695 8.317 5.876 1.00 76.81 109 GLU A CA 1
ATOM 852 C C . GLU A 1 109 ? 24.305 6.942 5.529 1.00 76.81 109 GLU A C 1
ATOM 854 O O . GLU A 1 109 ? 25.191 6.829 4.677 1.00 76.81 109 GLU A O 1
ATOM 859 N N . GLU A 1 110 ? 23.761 5.866 6.099 1.00 77.88 110 GLU A N 1
ATOM 860 C CA . GLU A 1 110 ? 24.124 4.481 5.767 1.00 77.88 110 GLU A CA 1
ATOM 861 C C . GLU A 1 110 ? 23.799 4.119 4.308 1.00 77.88 110 GLU A C 1
ATOM 863 O O . GLU A 1 110 ? 24.599 3.495 3.610 1.00 77.88 110 GLU A O 1
ATOM 868 N N . LEU A 1 111 ? 22.634 4.547 3.814 1.00 80.56 111 LEU A N 1
ATOM 869 C CA . LEU A 1 111 ? 22.226 4.324 2.427 1.00 80.56 111 LEU A CA 1
ATOM 870 C C . LEU A 1 111 ? 23.067 5.186 1.479 1.00 80.56 111 LEU A C 1
ATOM 872 O O . LEU A 1 111 ? 23.483 4.725 0.415 1.00 80.56 111 LEU A O 1
ATOM 876 N N . ALA A 1 112 ? 23.359 6.421 1.891 1.00 77.44 112 ALA A N 1
ATOM 877 C CA . ALA A 1 112 ? 24.162 7.357 1.124 1.00 77.44 112 ALA A CA 1
ATOM 878 C C . ALA A 1 112 ? 25.608 6.872 0.933 1.00 77.44 112 ALA A C 1
ATOM 880 O O . ALA A 1 112 ? 26.126 6.864 -0.187 1.00 77.44 112 ALA A O 1
ATOM 881 N N . SER A 1 113 ? 26.243 6.419 2.013 1.00 77.81 113 SER A N 1
ATOM 882 C CA . SER A 1 113 ? 27.598 5.862 1.987 1.00 77.81 113 SER A CA 1
ATOM 883 C C . SER A 1 113 ? 27.670 4.574 1.162 1.00 77.81 113 SER A C 1
ATOM 885 O O . SER A 1 113 ? 28.520 4.473 0.276 1.00 77.81 113 SER A O 1
ATOM 887 N N . SER A 1 114 ? 26.728 3.641 1.357 1.00 78.62 114 SER A N 1
ATOM 888 C CA . SER A 1 114 ? 26.666 2.381 0.602 1.00 78.62 114 SER A CA 1
ATOM 889 C C . SER A 1 114 ? 26.594 2.601 -0.913 1.00 78.62 114 SER A C 1
ATOM 891 O O . SER A 1 114 ? 27.335 1.967 -1.669 1.00 78.62 114 SER A O 1
ATOM 893 N N . LEU A 1 115 ? 25.747 3.530 -1.361 1.00 80.06 115 LEU A N 1
ATOM 894 C CA . LEU A 1 115 ? 25.590 3.838 -2.782 1.00 80.06 115 LEU A CA 1
ATOM 895 C C . LEU A 1 115 ? 26.802 4.562 -3.357 1.00 80.06 115 LEU A C 1
ATOM 897 O O . LEU A 1 115 ? 27.240 4.246 -4.460 1.00 80.06 115 LEU A O 1
ATOM 901 N N . THR A 1 116 ? 27.380 5.494 -2.599 1.00 77.69 116 THR A N 1
ATOM 902 C CA . THR A 1 116 ? 28.556 6.246 -3.050 1.00 77.69 116 THR A CA 1
ATOM 903 C C . THR A 1 116 ? 29.739 5.312 -3.303 1.00 77.69 116 THR A C 1
ATOM 905 O O . THR A 1 116 ? 30.378 5.406 -4.348 1.00 77.69 116 THR A O 1
ATOM 908 N N . THR A 1 117 ? 30.004 4.371 -2.392 1.00 78.75 117 THR A N 1
ATOM 909 C CA . THR A 1 117 ? 31.105 3.410 -2.544 1.00 78.75 117 THR A CA 1
ATOM 910 C C . THR A 1 117 ? 30.857 2.418 -3.680 1.00 78.75 117 THR A C 1
ATOM 912 O O . THR A 1 117 ? 31.776 2.127 -4.445 1.00 78.75 117 THR A O 1
ATOM 915 N N . ALA A 1 118 ? 29.629 1.909 -3.824 1.00 78.38 118 ALA A N 1
ATOM 916 C CA . ALA A 1 118 ? 29.305 0.921 -4.852 1.00 78.38 118 ALA A CA 1
ATOM 917 C C . ALA A 1 118 ? 29.339 1.511 -6.273 1.00 78.38 118 ALA A C 1
ATOM 919 O O . ALA A 1 118 ? 29.865 0.889 -7.197 1.00 78.38 118 ALA A O 1
ATOM 920 N N . GLU A 1 119 ? 28.820 2.728 -6.452 1.00 84.56 119 GLU A N 1
ATOM 921 C CA . GLU A 1 119 ? 28.666 3.338 -7.776 1.00 84.56 119 GLU A CA 1
ATOM 922 C C . GLU A 1 119 ? 29.926 4.032 -8.297 1.00 84.56 119 GLU A C 1
ATOM 924 O O . GLU A 1 119 ? 30.016 4.322 -9.491 1.00 84.56 119 GLU A O 1
ATOM 929 N N . GLN A 1 120 ? 30.907 4.310 -7.434 1.00 83.06 120 GLN A N 1
ATOM 930 C CA . GLN A 1 120 ? 32.112 5.056 -7.801 1.00 83.06 120 GLN A CA 1
ATOM 931 C C . GLN A 1 120 ? 32.851 4.438 -8.998 1.00 83.06 120 GLN A C 1
ATOM 933 O O . GLN A 1 120 ? 33.299 5.162 -9.888 1.00 83.06 120 GLN A O 1
ATOM 938 N N . SER A 1 121 ? 32.938 3.107 -9.045 1.00 83.44 121 SER A N 1
ATOM 939 C CA . SER A 1 121 ? 33.576 2.379 -10.148 1.00 83.44 121 SER A CA 1
ATOM 940 C C . SER A 1 121 ? 32.840 2.574 -11.482 1.00 83.44 121 SER A C 1
ATOM 942 O O . SER A 1 121 ? 33.471 2.872 -12.497 1.00 83.44 121 SER A O 1
ATOM 944 N N . TRP A 1 122 ? 31.505 2.510 -11.479 1.00 87.06 122 TRP A N 1
ATOM 945 C CA . TRP A 1 122 ? 30.682 2.749 -12.666 1.00 87.06 122 TRP A CA 1
ATOM 946 C C . TRP A 1 122 ? 30.800 4.188 -13.166 1.00 87.06 122 TRP A C 1
ATOM 948 O O . TRP A 1 122 ? 30.914 4.413 -14.369 1.00 87.06 122 TRP A O 1
ATOM 958 N N . TRP A 1 123 ? 30.836 5.168 -12.260 1.00 82.19 123 TRP A N 1
ATOM 959 C CA . TRP A 1 123 ? 31.017 6.573 -12.632 1.00 82.19 123 TRP A CA 1
ATOM 960 C C . TRP A 1 123 ? 32.380 6.845 -13.273 1.00 82.19 123 TRP A C 1
ATOM 962 O O . TRP A 1 123 ? 32.459 7.569 -14.269 1.00 82.19 123 TRP A O 1
ATOM 972 N N . GLN A 1 124 ? 33.443 6.225 -12.758 1.00 84.19 124 GLN A N 1
ATOM 973 C CA . GLN A 1 124 ? 34.776 6.292 -13.362 1.00 84.19 124 GLN A CA 1
ATOM 974 C C . GLN A 1 124 ? 34.799 5.662 -14.761 1.00 84.19 124 GLN A C 1
ATOM 976 O O . GLN A 1 124 ? 35.370 6.240 -15.688 1.00 84.19 124 GLN A O 1
ATOM 981 N N . GLU A 1 125 ? 34.139 4.516 -14.944 1.00 86.44 125 GLU A N 1
ATOM 982 C CA . GLU A 1 125 ? 34.059 3.847 -16.245 1.00 86.44 125 GLU A CA 1
ATOM 983 C C . GLU A 1 125 ? 33.252 4.662 -17.270 1.00 86.44 125 GLU A C 1
ATOM 985 O O . GLU A 1 125 ? 33.661 4.776 -18.431 1.00 86.44 125 GLU A O 1
ATOM 990 N N . ILE A 1 126 ? 32.146 5.292 -16.852 1.00 84.69 126 ILE A N 1
ATOM 991 C CA . ILE A 1 126 ? 31.367 6.207 -17.701 1.00 84.69 126 ILE A CA 1
ATOM 992 C C . ILE A 1 126 ? 32.244 7.380 -18.152 1.00 84.69 126 ILE A C 1
ATOM 994 O O . ILE A 1 126 ? 32.274 7.688 -19.344 1.00 84.69 126 ILE A O 1
ATOM 998 N N . ALA A 1 127 ? 32.997 8.009 -17.244 1.00 80.06 127 ALA A N 1
ATOM 999 C CA . ALA A 1 127 ? 33.897 9.111 -17.593 1.00 80.06 127 ALA A CA 1
ATOM 1000 C C . ALA A 1 127 ? 34.967 8.706 -18.609 1.00 80.06 127 ALA A C 1
ATOM 1002 O O . ALA A 1 127 ? 35.155 9.392 -19.616 1.00 80.06 127 ALA A O 1
ATOM 1003 N N . ALA A 1 128 ? 35.637 7.577 -18.369 1.00 83.19 128 ALA A N 1
ATOM 1004 C CA . ALA A 1 128 ? 36.654 7.054 -19.273 1.00 83.19 128 ALA A CA 1
ATOM 1005 C C . ALA A 1 128 ? 36.064 6.738 -20.659 1.00 83.19 128 ALA A C 1
ATOM 1007 O O . ALA A 1 128 ? 36.639 7.105 -21.686 1.00 83.19 128 ALA A O 1
ATOM 1008 N N . SER A 1 129 ? 34.876 6.126 -20.696 1.00 86.00 129 SER A N 1
ATOM 1009 C CA . SER A 1 129 ? 34.164 5.799 -21.937 1.00 86.00 129 SER A CA 1
ATOM 1010 C C . SER A 1 129 ? 33.752 7.051 -22.718 1.00 86.00 129 SER A C 1
ATOM 1012 O O . SER A 1 129 ? 33.876 7.080 -23.943 1.00 86.00 129 SER A O 1
ATOM 1014 N N . GLN A 1 130 ? 33.310 8.108 -22.028 1.00 82.44 130 GLN A N 1
ATOM 1015 C CA . GLN A 1 130 ? 32.968 9.397 -22.641 1.00 82.44 130 GLN A CA 1
ATOM 1016 C C . GLN A 1 130 ? 34.206 10.102 -23.211 1.00 82.44 130 GLN A C 1
ATOM 1018 O O . GLN A 1 130 ? 34.164 10.613 -24.331 1.00 82.44 130 GLN A O 1
ATOM 1023 N N . GLN A 1 131 ? 35.329 10.085 -22.486 1.00 84.06 131 GLN A N 1
ATOM 1024 C CA . GLN A 1 131 ? 36.590 10.634 -22.986 1.00 84.06 131 GLN A CA 1
ATOM 1025 C C . GLN A 1 131 ? 37.067 9.886 -24.238 1.00 84.06 131 GLN A C 1
ATOM 1027 O O . GLN A 1 131 ? 37.493 10.516 -25.206 1.00 84.06 131 GLN A O 1
ATOM 1032 N N . ASN A 1 132 ? 36.959 8.554 -24.244 1.00 86.56 132 ASN A N 1
ATOM 1033 C CA . ASN A 1 132 ? 37.314 7.747 -25.407 1.00 86.56 132 ASN A CA 1
ATOM 1034 C C . ASN A 1 132 ? 36.412 8.082 -26.605 1.00 86.56 132 ASN A C 1
ATOM 1036 O O . ASN A 1 132 ? 36.902 8.410 -27.679 1.00 86.56 132 ASN A O 1
ATOM 1040 N N . LYS A 1 133 ? 35.092 8.141 -26.396 1.00 85.62 133 LYS A N 1
ATOM 1041 C CA . LYS A 1 133 ? 34.121 8.542 -27.425 1.00 85.62 133 LYS A CA 1
ATOM 1042 C C . LYS A 1 133 ? 34.439 9.910 -28.043 1.00 85.62 133 LYS A C 1
ATOM 1044 O O . LYS A 1 133 ? 34.237 10.084 -29.244 1.00 85.62 133 LYS A O 1
ATOM 1049 N N . GLN A 1 134 ? 34.919 10.869 -27.248 1.00 83.81 134 GLN A N 1
ATOM 1050 C CA . GLN A 1 134 ? 35.315 12.188 -27.745 1.00 83.81 134 GLN A CA 1
ATOM 1051 C C . GLN A 1 134 ? 36.553 12.115 -28.649 1.00 83.81 134 GLN A C 1
ATOM 1053 O O . GLN A 1 134 ? 36.511 12.657 -29.749 1.00 83.81 134 GLN A O 1
ATOM 1058 N N . ARG A 1 135 ? 37.599 11.381 -28.245 1.00 86.00 135 ARG A N 1
ATOM 1059 C CA . ARG A 1 135 ? 38.784 11.147 -29.095 1.00 86.00 135 ARG A CA 1
ATOM 1060 C C . ARG A 1 135 ? 38.402 10.496 -30.424 1.00 86.00 135 ARG A C 1
ATOM 1062 O O . ARG A 1 135 ? 38.807 10.955 -31.481 1.00 86.00 135 ARG A O 1
ATOM 1069 N N . MET A 1 136 ? 37.510 9.509 -30.389 1.00 88.12 136 MET A N 1
ATOM 1070 C CA . MET A 1 136 ? 37.050 8.833 -31.606 1.00 88.12 136 MET A CA 1
ATOM 1071 C C . MET A 1 136 ? 36.260 9.739 -32.552 1.00 88.12 136 MET A C 1
ATOM 1073 O O . MET A 1 136 ? 36.290 9.518 -33.758 1.00 88.12 136 MET A O 1
ATOM 1077 N N . ARG A 1 137 ? 35.545 10.753 -32.041 1.00 87.25 137 ARG A N 1
ATOM 1078 C CA . ARG A 1 137 ? 34.908 11.769 -32.901 1.00 87.25 137 ARG A CA 1
ATOM 1079 C C . ARG A 1 137 ? 35.949 12.608 -33.635 1.00 87.25 137 ARG A C 1
ATOM 1081 O O . ARG A 1 137 ? 35.739 12.938 -34.797 1.00 87.25 137 ARG A O 1
ATOM 1088 N N . GLU A 1 138 ? 37.037 12.962 -32.957 1.00 88.44 138 GLU A N 1
ATOM 1089 C CA . GLU A 1 138 ? 38.144 13.713 -33.554 1.00 88.44 138 GLU A CA 1
ATOM 1090 C C . GLU A 1 138 ? 38.838 12.869 -34.633 1.00 88.44 138 GLU A C 1
ATOM 1092 O O . GLU A 1 138 ? 39.022 13.347 -35.752 1.00 88.44 138 GLU A O 1
ATOM 1097 N N . ASP A 1 139 ? 39.102 11.591 -34.350 1.00 89.75 139 ASP A N 1
ATOM 1098 C CA . ASP A 1 139 ? 39.660 10.647 -35.325 1.00 89.75 139 ASP A CA 1
ATOM 1099 C C . ASP A 1 139 ? 38.732 10.446 -36.535 1.00 89.75 139 ASP A C 1
ATOM 1101 O O . ASP A 1 139 ? 39.189 10.493 -37.676 1.00 89.75 139 ASP A O 1
ATOM 1105 N N . LEU A 1 140 ? 37.418 10.300 -36.317 1.00 91.12 140 LEU A N 1
ATOM 1106 C CA . LEU A 1 140 ? 36.418 10.219 -37.392 1.00 91.12 140 LEU A CA 1
ATOM 1107 C C . LEU A 1 140 ? 36.442 11.457 -38.289 1.00 91.12 140 LEU A C 1
ATOM 1109 O O . LEU A 1 140 ? 36.500 11.319 -39.508 1.00 91.12 140 LEU A O 1
ATOM 1113 N N . SER A 1 141 ? 36.455 12.652 -37.693 1.00 90.25 141 SER A N 1
ATOM 1114 C CA . SER A 1 141 ? 36.547 13.918 -38.428 1.00 90.25 141 SER A CA 1
ATOM 1115 C C . SER A 1 141 ? 37.820 13.985 -39.282 1.00 90.25 141 SER A C 1
ATOM 1117 O O . SER A 1 141 ? 37.779 14.371 -40.454 1.00 90.25 141 SER A O 1
ATOM 1119 N N . ASN A 1 142 ? 38.955 13.539 -38.733 1.00 92.19 142 ASN A N 1
ATOM 1120 C CA . ASN A 1 142 ? 40.221 13.480 -39.462 1.00 92.19 142 ASN A CA 1
ATOM 1121 C C . ASN A 1 142 ? 40.150 12.504 -40.649 1.00 92.19 142 ASN A C 1
ATOM 1123 O O . ASN A 1 142 ? 40.505 12.879 -41.769 1.00 92.19 142 ASN A O 1
ATOM 1127 N N . VAL A 1 143 ? 39.641 11.285 -40.437 1.00 93.19 143 VAL A N 1
ATOM 1128 C CA . VAL A 1 143 ? 39.484 10.269 -41.494 1.00 93.19 143 VAL A CA 1
ATOM 1129 C C . VAL A 1 143 ? 38.510 10.737 -42.581 1.00 93.19 143 VAL A C 1
ATOM 1131 O O . VAL A 1 143 ? 38.772 10.543 -43.768 1.00 93.19 143 VAL A O 1
ATOM 1134 N N . GLU A 1 144 ? 37.410 11.398 -42.221 1.00 91.88 144 GLU A N 1
ATOM 1135 C CA . GLU A 1 144 ? 36.462 11.983 -43.180 1.00 91.88 144 GLU A CA 1
ATOM 1136 C C . GLU A 1 144 ? 37.101 13.100 -44.019 1.00 91.88 144 GLU A C 1
ATOM 1138 O O . GLU A 1 144 ? 36.900 13.166 -45.242 1.00 91.88 144 GLU A O 1
ATOM 1143 N N . GLY A 1 145 ? 37.929 13.937 -43.390 1.00 91.69 145 GLY A N 1
ATOM 1144 C CA . GLY A 1 145 ? 38.745 14.935 -44.076 1.00 91.69 145 GLY A CA 1
ATOM 1145 C C . GLY A 1 145 ? 39.729 14.305 -45.068 1.00 91.69 145 GLY A C 1
ATOM 1146 O O . GLY A 1 145 ? 39.818 14.746 -46.218 1.00 91.69 145 GLY A O 1
ATOM 1147 N N . GLU A 1 146 ? 40.433 13.242 -44.667 1.00 92.56 146 GLU A N 1
ATOM 1148 C CA . GLU A 1 146 ? 41.351 12.500 -45.542 1.00 92.56 146 GLU A CA 1
ATOM 1149 C C . GLU A 1 146 ? 40.629 11.812 -46.707 1.00 92.56 146 GLU A C 1
ATOM 1151 O O . GLU A 1 146 ? 41.064 11.940 -47.852 1.00 92.56 146 GLU A O 1
ATOM 1156 N N . LEU A 1 147 ? 39.494 11.151 -46.458 1.00 93.25 147 LEU A N 1
ATOM 1157 C CA . LEU A 1 147 ? 38.670 10.528 -47.500 1.00 93.25 147 LEU A CA 1
ATOM 1158 C C . LEU A 1 147 ? 38.219 11.544 -48.552 1.00 93.25 147 LEU A C 1
ATOM 1160 O O . LEU A 1 147 ? 38.209 11.239 -49.745 1.00 93.25 147 LEU A O 1
ATOM 1164 N N . THR A 1 148 ? 37.869 12.757 -48.127 1.00 92.00 148 THR A N 1
ATOM 1165 C CA . THR A 1 148 ? 37.482 13.839 -49.041 1.00 92.00 148 THR A CA 1
ATOM 1166 C C . THR A 1 148 ? 38.652 14.250 -49.937 1.00 92.00 148 THR A C 1
ATOM 1168 O O . THR A 1 148 ? 38.491 14.342 -51.156 1.00 92.00 148 THR A O 1
ATOM 1171 N N . ARG A 1 149 ? 39.853 14.412 -49.362 1.00 93.56 149 ARG A N 1
ATOM 1172 C CA . ARG A 1 149 ? 41.079 14.723 -50.120 1.00 93.56 149 ARG A CA 1
ATOM 1173 C C . ARG A 1 149 ? 41.455 13.602 -51.093 1.00 93.56 149 ARG A C 1
ATOM 1175 O O . ARG A 1 149 ? 41.778 13.885 -52.244 1.00 93.56 149 ARG A O 1
ATOM 1182 N N . LEU A 1 150 ? 41.376 12.341 -50.663 1.00 93.88 150 LEU A N 1
ATOM 1183 C CA . LEU A 1 150 ? 41.669 11.175 -51.504 1.00 93.88 150 LEU A CA 1
ATOM 1184 C C . LEU A 1 150 ? 40.690 11.052 -52.676 1.00 93.88 150 LEU A C 1
ATOM 1186 O O . LEU A 1 150 ? 41.125 10.819 -53.800 1.00 93.88 150 LEU A O 1
ATOM 1190 N N . ARG A 1 151 ? 39.386 11.268 -52.450 1.00 93.88 151 ARG A N 1
ATOM 1191 C CA . ARG A 1 151 ? 38.371 11.285 -53.521 1.00 93.88 151 ARG A CA 1
ATOM 1192 C C . ARG A 1 151 ? 38.659 12.359 -54.564 1.00 93.88 151 ARG A C 1
ATOM 1194 O O . ARG A 1 151 ? 38.574 12.085 -55.756 1.00 93.88 151 ARG A O 1
ATOM 1201 N N . GLN A 1 152 ? 39.024 13.562 -54.121 1.00 94.06 152 GLN A N 1
ATOM 1202 C CA . GLN A 1 152 ? 39.392 14.649 -55.026 1.00 94.06 152 GLN A CA 1
ATOM 1203 C C . GLN A 1 152 ? 40.644 14.300 -55.844 1.00 94.06 152 GLN A C 1
ATOM 1205 O O . GLN A 1 152 ? 40.646 14.475 -57.061 1.00 94.06 152 GLN A O 1
ATOM 1210 N N . ALA A 1 153 ? 41.687 13.774 -55.195 1.00 92.44 153 ALA A N 1
ATOM 1211 C CA . ALA A 1 153 ? 42.918 13.362 -55.866 1.00 92.44 153 ALA A CA 1
ATOM 1212 C C . ALA A 1 153 ? 42.683 12.220 -56.869 1.00 92.44 153 ALA A C 1
ATOM 1214 O O . ALA A 1 153 ? 43.260 12.234 -57.957 1.00 92.44 153 ALA A O 1
ATOM 1215 N N . LEU A 1 154 ? 41.820 11.255 -56.529 1.00 94.38 154 LEU A N 1
ATOM 1216 C CA . LEU A 1 154 ? 41.436 10.169 -57.428 1.00 94.38 154 LEU A CA 1
ATOM 1217 C C . LEU A 1 154 ? 40.702 10.711 -58.656 1.00 94.38 154 LEU A C 1
ATOM 1219 O O . LEU A 1 154 ? 41.102 10.394 -59.769 1.00 94.38 154 LEU A O 1
ATOM 1223 N N . GLY A 1 155 ? 39.711 11.588 -58.465 1.00 91.88 155 GLY A N 1
ATOM 1224 C CA . GLY A 1 155 ? 38.978 12.199 -59.577 1.00 91.88 155 GLY A CA 1
ATOM 1225 C C . GLY A 1 155 ? 39.881 12.993 -60.527 1.00 91.88 155 GLY A C 1
ATOM 1226 O O . GLY A 1 155 ? 39.739 12.890 -61.742 1.00 91.88 155 GLY A O 1
ATOM 1227 N N . GLN A 1 156 ? 40.862 13.732 -59.995 1.00 92.94 156 GLN A N 1
ATOM 1228 C CA . GLN A 1 156 ? 41.865 14.428 -60.813 1.00 92.94 156 GLN A CA 1
ATOM 1229 C C . GLN A 1 156 ? 42.755 13.450 -61.597 1.00 92.94 156 GLN A C 1
ATOM 1231 O O . GLN A 1 156 ? 43.034 13.677 -62.772 1.00 92.94 156 GLN A O 1
ATOM 1236 N N . SER A 1 157 ? 43.191 12.356 -60.964 1.00 92.06 157 SER A N 1
ATOM 1237 C CA . SER A 1 157 ? 44.041 11.348 -61.608 1.00 92.06 157 SER A CA 1
ATOM 1238 C C . SER A 1 157 ? 43.291 10.543 -62.676 1.00 92.06 157 SER A C 1
ATOM 1240 O O . SER A 1 157 ? 43.871 10.242 -63.716 1.00 92.06 157 SER A O 1
ATOM 1242 N N . GLU A 1 158 ? 42.016 10.213 -62.448 1.00 92.88 158 GLU A N 1
ATOM 1243 C CA . GLU A 1 158 ? 41.163 9.510 -63.416 1.00 92.88 158 GLU A CA 1
ATOM 1244 C C . GLU A 1 158 ? 40.849 10.389 -64.634 1.00 92.88 158 GLU A C 1
ATOM 1246 O O . GLU A 1 158 ? 40.881 9.896 -65.761 1.00 92.88 158 GLU A O 1
ATOM 1251 N N . ALA A 1 159 ? 40.620 11.692 -64.430 1.00 92.00 159 ALA A N 1
ATOM 1252 C CA . ALA A 1 159 ? 40.451 12.647 -65.525 1.00 92.00 159 ALA A CA 1
ATOM 1253 C C . ALA A 1 159 ? 41.714 12.735 -66.398 1.00 92.00 159 ALA A C 1
ATOM 1255 O O . ALA A 1 159 ? 41.628 12.571 -67.613 1.00 92.00 159 ALA A O 1
ATOM 1256 N N . HIS A 1 160 ? 42.887 12.896 -65.775 1.00 91.62 160 HIS A N 1
ATOM 1257 C CA . HIS A 1 160 ? 44.165 12.936 -66.490 1.00 91.62 160 HIS A CA 1
ATOM 1258 C C . HIS A 1 160 ? 44.450 11.632 -67.254 1.00 91.62 160 HIS A C 1
ATOM 1260 O O . HIS A 1 160 ? 44.866 11.664 -68.408 1.00 91.62 160 HIS A O 1
ATOM 1266 N N . TYR A 1 161 ? 44.170 10.475 -66.645 1.00 92.25 161 TYR A N 1
ATOM 1267 C CA . TYR A 1 161 ? 44.280 9.181 -67.321 1.00 92.25 161 TYR A CA 1
ATOM 1268 C C . TYR A 1 161 ? 43.366 9.091 -68.554 1.00 92.25 161 TYR A C 1
ATOM 1270 O O . TYR A 1 161 ? 43.800 8.624 -69.607 1.00 92.25 161 TYR A O 1
ATOM 1278 N N . GLY A 1 162 ? 42.118 9.561 -68.447 1.00 91.06 162 GLY A N 1
ATOM 1279 C CA . GLY A 1 162 ? 41.172 9.589 -69.564 1.00 91.06 162 GLY A CA 1
ATOM 1280 C C . GLY A 1 162 ? 41.616 10.496 -70.718 1.00 91.06 162 GLY A C 1
ATOM 1281 O O . GLY A 1 162 ? 41.460 10.124 -71.881 1.00 91.06 162 GLY A O 1
ATOM 1282 N N . GLU A 1 163 ? 42.208 11.653 -70.411 1.00 92.94 163 GLU A N 1
ATOM 1283 C CA . GLU A 1 163 ? 42.796 12.558 -71.409 1.00 92.94 163 GLU A CA 1
ATOM 1284 C C . GLU A 1 163 ? 43.972 11.899 -72.143 1.00 92.94 163 GLU A C 1
ATOM 1286 O O . GLU A 1 163 ? 43.958 11.836 -73.374 1.00 92.94 163 GLU A O 1
ATOM 1291 N N . LEU A 1 164 ? 44.919 11.305 -71.407 1.00 92.31 164 LEU A N 1
ATOM 1292 C CA . LEU A 1 164 ? 46.063 10.595 -71.993 1.00 92.31 164 LEU A CA 1
ATOM 1293 C C . LEU A 1 164 ? 45.625 9.436 -72.899 1.00 92.31 164 LEU A C 1
ATOM 1295 O O . LEU A 1 164 ? 46.164 9.259 -73.991 1.00 92.31 164 LEU A O 1
ATOM 1299 N N . GLN A 1 165 ? 44.619 8.655 -72.488 1.00 92.31 165 GLN A N 1
ATOM 1300 C CA . GLN A 1 165 ? 44.079 7.577 -73.321 1.00 92.31 165 GLN A CA 1
ATOM 1301 C C . GLN A 1 165 ? 43.492 8.091 -74.638 1.00 92.31 165 GLN A C 1
ATOM 1303 O O . GLN A 1 165 ? 43.646 7.440 -75.676 1.00 92.31 165 GLN A O 1
ATOM 1308 N N . LYS A 1 166 ? 42.815 9.243 -74.602 1.00 92.75 166 LYS A N 1
ATOM 1309 C CA . LYS A 1 166 ? 42.235 9.865 -75.791 1.00 92.75 166 LYS A CA 1
ATOM 1310 C C . LYS A 1 166 ? 43.328 10.332 -76.755 1.00 92.75 166 LYS A C 1
ATOM 1312 O O . LYS A 1 166 ? 43.280 9.959 -77.926 1.00 92.75 166 LYS A O 1
ATOM 1317 N N . GLU A 1 167 ? 44.323 11.072 -76.263 1.00 92.81 167 GLU A N 1
ATOM 1318 C CA . GLU A 1 167 ? 45.464 11.543 -77.067 1.00 92.81 167 GLU A CA 1
ATOM 1319 C C . GLU A 1 167 ? 46.238 10.375 -77.691 1.00 92.81 167 GLU A C 1
ATOM 1321 O O . GLU A 1 167 ? 46.553 10.377 -78.881 1.00 92.81 167 GLU A O 1
ATOM 1326 N N . LEU A 1 168 ? 46.470 9.316 -76.915 1.00 92.94 168 LEU A N 1
ATOM 1327 C CA . LEU A 1 168 ? 47.134 8.104 -77.383 1.00 92.94 168 LEU A CA 1
ATOM 1328 C C . LEU A 1 168 ? 46.320 7.402 -78.485 1.00 92.94 168 LEU A C 1
ATOM 1330 O O . LEU A 1 168 ? 46.891 6.907 -79.460 1.00 92.94 168 LEU A O 1
ATOM 1334 N N . GLY A 1 169 ? 44.989 7.386 -78.369 1.00 90.50 169 GLY A N 1
ATOM 1335 C CA . GLY A 1 169 ? 44.087 6.904 -79.416 1.00 90.50 169 GLY A CA 1
ATOM 1336 C C . GLY A 1 169 ? 44.221 7.698 -80.719 1.00 90.50 169 GLY A C 1
ATOM 1337 O O . GLY A 1 169 ? 44.383 7.101 -81.785 1.00 90.50 169 GLY A O 1
ATOM 1338 N N . GLU A 1 170 ? 44.223 9.029 -80.636 1.00 92.88 170 GLU A N 1
ATOM 1339 C CA . GLU A 1 170 ? 44.399 9.922 -81.789 1.00 92.88 170 GLU A CA 1
ATOM 1340 C C . GLU A 1 170 ? 45.766 9.703 -82.461 1.00 92.88 170 GLU A C 1
ATOM 1342 O O . GLU A 1 170 ? 45.830 9.467 -83.673 1.00 92.88 170 GLU A O 1
ATOM 1347 N N . LEU A 1 171 ? 46.855 9.652 -81.688 1.00 92.94 171 LEU A N 1
ATOM 1348 C CA . LEU A 1 171 ? 48.194 9.398 -82.228 1.00 92.94 171 LEU A CA 1
ATOM 1349 C C . LEU A 1 171 ? 48.324 8.015 -82.876 1.00 92.94 171 LEU A C 1
ATOM 1351 O O . LEU A 1 171 ? 48.934 7.907 -83.936 1.00 92.94 171 LEU A O 1
ATOM 1355 N N . ARG A 1 172 ? 47.717 6.960 -82.314 1.00 93.00 172 ARG A N 1
ATOM 1356 C CA . ARG A 1 172 ? 47.719 5.620 -82.938 1.00 93.00 172 ARG A CA 1
ATOM 1357 C C . ARG A 1 172 ? 47.005 5.606 -84.286 1.00 93.00 172 ARG A C 1
ATOM 1359 O O . ARG A 1 172 ? 47.472 4.961 -85.223 1.00 93.00 172 ARG A O 1
ATOM 1366 N N . THR A 1 173 ? 45.891 6.331 -84.416 1.00 92.56 173 THR A N 1
ATOM 1367 C CA . THR A 1 173 ? 45.230 6.470 -85.727 1.00 92.56 173 THR A CA 1
ATOM 1368 C C . THR A 1 173 ? 46.115 7.220 -86.721 1.00 92.56 173 THR A C 1
ATOM 1370 O O . THR A 1 173 ? 46.201 6.825 -87.887 1.00 92.56 173 THR A O 1
ATOM 1373 N N . ARG A 1 174 ? 46.844 8.246 -86.256 1.00 92.38 174 ARG A N 1
ATOM 1374 C CA . ARG A 1 174 ? 47.811 8.986 -87.072 1.00 92.38 174 ARG A CA 1
ATOM 1375 C C . ARG A 1 174 ? 48.971 8.094 -87.515 1.00 92.38 174 ARG A C 1
ATOM 1377 O O . ARG A 1 174 ? 49.270 8.074 -88.708 1.00 92.38 174 ARG A O 1
ATOM 1384 N N . GLU A 1 175 ? 49.553 7.314 -86.606 1.00 93.00 175 GLU A N 1
ATOM 1385 C CA . GLU A 1 175 ? 50.605 6.331 -86.893 1.00 93.00 175 GLU A CA 1
ATOM 1386 C C . GLU A 1 175 ? 50.161 5.337 -87.974 1.00 93.00 175 GLU A C 1
ATOM 1388 O O . GLU A 1 175 ? 50.868 5.168 -88.967 1.00 93.00 175 GLU A O 1
ATOM 1393 N N . SER A 1 176 ? 48.967 4.740 -87.836 1.00 90.81 176 SER A N 1
ATOM 1394 C CA . SER A 1 176 ? 48.414 3.818 -88.842 1.00 90.81 176 SER A CA 1
ATOM 1395 C C . SER A 1 176 ? 48.281 4.496 -90.204 1.00 90.81 176 SER A C 1
ATOM 1397 O O . SER A 1 176 ? 48.747 3.959 -91.204 1.00 90.81 176 SER A O 1
ATOM 1399 N N . SER A 1 177 ? 47.721 5.712 -90.245 1.00 91.50 177 SER A N 1
ATOM 1400 C CA . SER A 1 177 ? 47.536 6.451 -91.501 1.00 91.50 177 SER A CA 1
ATOM 1401 C C . SER A 1 177 ? 48.861 6.796 -92.199 1.00 91.50 177 SER A C 1
ATOM 1403 O O . SER A 1 177 ? 48.962 6.690 -93.422 1.00 91.50 177 SER A O 1
ATOM 1405 N N . LEU A 1 178 ? 49.895 7.168 -91.434 1.00 90.88 178 LEU A N 1
ATOM 1406 C CA . LEU A 1 178 ? 51.233 7.463 -91.954 1.00 90.88 178 LEU A CA 1
ATOM 1407 C C . LEU A 1 178 ? 51.936 6.187 -92.428 1.00 90.88 178 LEU A C 1
ATOM 1409 O O . LEU A 1 178 ? 52.541 6.183 -93.500 1.00 90.88 178 LEU A O 1
ATOM 1413 N N . SER A 1 179 ? 51.819 5.100 -91.663 1.00 91.44 179 SER A N 1
ATOM 1414 C CA . SER A 1 179 ? 52.359 3.784 -92.015 1.00 91.44 179 SER A CA 1
ATOM 1415 C C . SER A 1 179 ? 51.744 3.255 -93.315 1.00 91.44 179 SER A C 1
ATOM 1417 O O . SER A 1 179 ? 52.469 2.872 -94.233 1.00 91.44 179 SER A O 1
ATOM 1419 N N . GLU A 1 180 ? 50.416 3.330 -93.454 1.00 90.75 180 GLU A N 1
ATOM 1420 C CA . GLU A 1 180 ? 49.699 2.963 -94.680 1.00 90.75 180 GLU A CA 1
ATOM 1421 C C . GLU A 1 180 ? 50.121 3.821 -95.881 1.00 90.75 180 GLU A C 1
ATOM 1423 O O . GLU A 1 180 ? 50.317 3.296 -96.979 1.00 90.75 180 GLU A O 1
ATOM 1428 N N . ALA A 1 181 ? 50.305 5.132 -95.690 1.00 89.31 181 ALA A N 1
ATOM 1429 C CA . ALA A 1 181 ? 50.746 6.036 -96.751 1.00 89.31 181 ALA A CA 1
ATOM 1430 C C . ALA A 1 181 ? 52.181 5.742 -97.223 1.00 89.31 181 ALA A C 1
ATOM 1432 O O . ALA A 1 181 ? 52.438 5.734 -98.430 1.00 89.31 181 ALA A O 1
ATOM 1433 N N . ILE A 1 182 ? 53.102 5.459 -96.293 1.00 90.56 182 ILE A N 1
ATOM 1434 C CA . ILE A 1 182 ? 54.483 5.071 -96.615 1.00 90.56 182 ILE A CA 1
ATOM 1435 C C . ILE A 1 182 ? 54.506 3.706 -97.309 1.00 90.56 182 ILE A C 1
ATOM 1437 O O . ILE A 1 182 ? 55.141 3.574 -98.352 1.00 90.56 182 ILE A O 1
ATOM 1441 N N . ALA A 1 183 ? 53.765 2.716 -96.802 1.00 89.38 183 ALA A N 1
ATOM 1442 C CA . ALA A 1 183 ? 53.667 1.396 -97.426 1.00 89.38 183 ALA A CA 1
ATOM 1443 C C . ALA A 1 183 ? 53.087 1.475 -98.849 1.00 89.38 183 ALA A C 1
ATOM 1445 O O . ALA A 1 183 ? 53.576 0.807 -99.762 1.00 89.38 183 ALA A O 1
ATOM 1446 N N . TRP A 1 184 ? 52.077 2.327 -99.060 1.00 91.50 184 TRP A N 1
ATOM 1447 C CA . TRP A 1 184 ? 51.542 2.615 -100.389 1.00 91.50 184 TRP A CA 1
ATOM 1448 C C . TRP A 1 184 ? 52.625 3.174 -101.325 1.00 91.50 184 TRP A C 1
ATOM 1450 O O . TRP A 1 184 ? 52.760 2.675 -102.443 1.00 91.50 184 TRP A O 1
ATOM 1460 N N . TYR A 1 185 ? 53.420 4.151 -100.877 1.00 89.62 185 TYR A N 1
ATOM 1461 C CA . TYR A 1 185 ? 54.518 4.721 -101.666 1.00 89.62 185 TYR A CA 1
ATOM 1462 C C . TYR A 1 185 ? 55.594 3.674 -101.996 1.00 89.62 185 TYR A C 1
ATOM 1464 O O . TYR A 1 185 ? 55.952 3.515 -103.161 1.00 89.62 185 TYR A O 1
ATOM 1472 N N . ASP A 1 186 ? 56.046 2.905 -101.001 1.00 88.12 186 ASP A N 1
ATOM 1473 C CA . ASP A 1 186 ? 57.102 1.894 -101.155 1.00 88.12 186 ASP A CA 1
ATOM 1474 C C . ASP A 1 186 ? 56.673 0.717 -102.061 1.00 88.12 186 ASP A C 1
ATOM 1476 O O . ASP A 1 186 ? 57.511 0.064 -102.688 1.00 88.12 186 ASP A O 1
ATOM 1480 N N . SER A 1 187 ? 55.366 0.449 -102.177 1.00 87.69 187 SER A N 1
ATOM 1481 C CA . SER A 1 187 ? 54.822 -0.582 -103.077 1.00 87.69 187 SER A CA 1
ATOM 1482 C C . SER A 1 187 ? 54.904 -0.217 -104.567 1.00 87.69 187 SER A C 1
ATOM 1484 O O . SER A 1 187 ? 54.775 -1.087 -105.434 1.00 87.69 187 SER A O 1
ATOM 1486 N N . ILE A 1 188 ? 55.118 1.064 -104.877 1.00 86.50 188 ILE A N 1
ATOM 1487 C CA . ILE A 1 188 ? 55.116 1.608 -106.230 1.00 86.50 188 ILE A CA 1
ATOM 1488 C C . ILE A 1 188 ? 56.552 1.799 -106.724 1.00 86.50 188 ILE A C 1
ATOM 1490 O O . ILE A 1 188 ? 57.400 2.362 -106.042 1.00 86.50 188 ILE A O 1
ATOM 1494 N N . ARG A 1 189 ? 56.820 1.405 -107.974 1.00 84.38 189 ARG A N 1
ATOM 1495 C CA . ARG A 1 189 ? 58.086 1.699 -108.659 1.00 84.38 189 ARG A CA 1
ATOM 1496 C C . ARG A 1 189 ? 57.853 2.759 -109.734 1.00 84.38 189 ARG A C 1
ATOM 1498 O O . ARG A 1 189 ? 57.190 2.488 -110.735 1.00 84.38 189 ARG A O 1
ATOM 1505 N N . GLU A 1 190 ? 58.407 3.961 -109.549 1.00 85.19 190 GLU A N 1
ATOM 1506 C CA . GLU A 1 190 ? 58.261 5.067 -110.517 1.00 85.19 190 GLU A CA 1
ATOM 1507 C C . GLU A 1 190 ? 58.659 4.690 -111.959 1.00 85.19 190 GLU A C 1
ATOM 1509 O O . GLU A 1 190 ? 57.925 5.075 -112.877 1.00 85.19 190 GLU A O 1
ATOM 1514 N N . PRO A 1 191 ? 59.754 3.932 -112.205 1.00 81.25 191 PRO A N 1
ATOM 1515 C CA . PRO A 1 191 ? 60.128 3.535 -113.562 1.00 81.25 191 PRO A CA 1
ATOM 1516 C C . PRO A 1 191 ? 59.065 2.658 -114.227 1.00 81.25 191 PRO A C 1
ATOM 1518 O O . PRO A 1 191 ? 58.779 2.846 -115.407 1.00 81.25 191 PRO A O 1
ATOM 1521 N N . ASP A 1 192 ? 58.426 1.766 -113.466 1.00 84.25 192 ASP A N 1
ATOM 1522 C CA . ASP A 1 192 ? 57.378 0.879 -113.974 1.00 84.25 192 ASP A CA 1
ATOM 1523 C C . ASP A 1 192 ? 56.109 1.674 -114.305 1.00 84.25 192 ASP A C 1
ATOM 1525 O O . ASP A 1 192 ? 55.514 1.472 -115.361 1.00 84.25 192 ASP A O 1
ATOM 1529 N N . LEU A 1 193 ? 55.718 2.628 -113.451 1.00 85.56 193 LEU A N 1
ATOM 1530 C CA . LEU A 1 193 ? 54.594 3.534 -113.724 1.00 85.56 193 LEU A CA 1
ATOM 1531 C C . LEU A 1 193 ? 54.861 4.445 -114.924 1.00 85.56 193 LEU A C 1
ATOM 1533 O O . LEU A 1 193 ? 53.982 4.630 -115.764 1.00 85.56 193 LEU A O 1
ATOM 1537 N N . SER A 1 194 ? 56.062 5.014 -115.014 1.00 84.12 194 SER A N 1
ATOM 1538 C CA . SER A 1 194 ? 56.456 5.897 -116.115 1.00 84.12 194 SER A CA 1
ATOM 1539 C C . SER A 1 194 ? 56.565 5.128 -117.430 1.00 84.12 194 SER A C 1
ATOM 1541 O O . SER A 1 194 ? 56.122 5.628 -118.462 1.00 84.12 194 SER A O 1
ATOM 1543 N N . GLY A 1 195 ? 57.086 3.897 -117.388 1.00 84.25 195 GLY A N 1
ATOM 1544 C CA . GLY A 1 195 ? 57.128 2.971 -118.518 1.00 84.25 195 GLY A CA 1
ATOM 1545 C C . GLY A 1 195 ? 55.727 2.584 -118.982 1.00 84.25 195 GLY A C 1
ATOM 1546 O O . GLY A 1 195 ? 55.403 2.756 -120.153 1.00 84.25 195 GLY A O 1
ATOM 1547 N N . GLN A 1 196 ? 54.844 2.187 -118.060 1.00 86.44 196 GLN A N 1
ATOM 1548 C CA . GLN A 1 196 ? 53.434 1.927 -118.370 1.00 86.44 196 GLN A CA 1
ATOM 1549 C C . GLN A 1 196 ? 52.731 3.168 -118.932 1.00 86.44 196 GLN A C 1
ATOM 1551 O O . GLN A 1 196 ? 51.936 3.057 -119.866 1.00 86.44 196 GLN A O 1
ATOM 1556 N N . LEU A 1 197 ? 53.015 4.363 -118.408 1.00 89.31 197 LEU A N 1
ATOM 1557 C CA . LEU A 1 197 ? 52.452 5.610 -118.922 1.00 89.31 197 LEU A CA 1
ATOM 1558 C C . LEU A 1 197 ? 52.963 5.925 -120.339 1.00 89.31 197 LEU A C 1
ATOM 1560 O O . LEU A 1 197 ? 52.186 6.338 -121.197 1.00 89.31 197 LEU A O 1
ATOM 1564 N N . ALA A 1 198 ? 54.250 5.709 -120.609 1.00 85.06 198 ALA A N 1
ATOM 1565 C CA . ALA A 1 198 ? 54.838 5.892 -121.934 1.00 85.06 198 ALA A CA 1
ATOM 1566 C C . ALA A 1 198 ? 54.298 4.870 -122.947 1.00 85.06 198 ALA A C 1
ATOM 1568 O O . ALA A 1 198 ? 53.962 5.238 -124.075 1.00 85.06 198 ALA A O 1
ATOM 1569 N N . ASP A 1 199 ? 54.139 3.611 -122.536 1.00 86.31 199 ASP A N 1
ATOM 1570 C CA . ASP A 1 199 ? 53.557 2.541 -123.347 1.00 86.31 199 ASP A CA 1
ATOM 1571 C C . ASP A 1 199 ? 52.086 2.808 -123.657 1.00 86.31 199 ASP A C 1
ATOM 1573 O O . ASP A 1 199 ? 51.658 2.678 -124.806 1.00 86.31 199 ASP A O 1
ATOM 1577 N N . THR A 1 200 ? 51.302 3.200 -122.648 1.00 87.50 200 THR A N 1
ATOM 1578 C CA . THR A 1 200 ? 49.886 3.556 -122.820 1.00 87.50 200 THR A CA 1
ATOM 1579 C C . THR A 1 200 ? 49.738 4.786 -123.703 1.00 87.50 200 THR A C 1
ATOM 1581 O O . THR A 1 200 ? 48.935 4.746 -124.629 1.00 87.50 200 THR A O 1
ATOM 1584 N N . LYS A 1 201 ? 50.575 5.817 -123.532 1.00 88.56 201 LYS A N 1
ATOM 1585 C CA . LYS A 1 201 ? 50.615 6.982 -124.427 1.00 88.56 201 LYS A CA 1
ATOM 1586 C C . LYS A 1 201 ? 50.971 6.589 -125.863 1.00 88.56 201 LYS A C 1
ATOM 1588 O O . LYS A 1 201 ? 50.252 6.949 -126.783 1.00 88.56 201 LYS A O 1
ATOM 1593 N N . SER A 1 202 ? 51.991 5.753 -126.057 1.00 86.19 202 SER A N 1
ATOM 1594 C CA . SER A 1 202 ? 52.381 5.254 -127.385 1.00 86.19 202 SER A CA 1
ATOM 1595 C C . SER A 1 202 ? 51.299 4.378 -128.029 1.00 86.19 202 SER A C 1
ATOM 1597 O O . SER A 1 202 ? 51.185 4.311 -129.253 1.00 86.19 202 SER A O 1
ATOM 1599 N N . ARG A 1 203 ? 50.502 3.656 -127.227 1.00 88.25 203 ARG A N 1
ATOM 1600 C CA . ARG A 1 203 ? 49.319 2.918 -127.701 1.00 88.25 203 ARG A CA 1
ATOM 1601 C C . ARG A 1 203 ? 48.181 3.867 -128.065 1.00 88.25 203 ARG A C 1
ATOM 1603 O O . ARG A 1 203 ? 47.592 3.673 -129.122 1.00 88.25 203 ARG A O 1
ATOM 1610 N N . CYS A 1 204 ? 47.914 4.891 -127.254 1.00 87.50 204 CYS A N 1
ATOM 1611 C CA . CYS A 1 204 ? 46.963 5.953 -127.581 1.00 87.50 204 CYS A CA 1
ATOM 1612 C C . CYS A 1 204 ? 47.352 6.655 -128.888 1.00 87.50 204 CYS A C 1
ATOM 1614 O O . CYS A 1 204 ? 46.502 6.811 -129.756 1.00 87.50 204 CYS A O 1
ATOM 1616 N N . ASP A 1 205 ? 48.626 7.010 -129.070 1.00 86.81 205 ASP A N 1
ATOM 1617 C CA . ASP A 1 205 ? 49.124 7.688 -130.271 1.00 86.81 205 ASP A CA 1
ATOM 1618 C C . ASP A 1 205 ? 49.008 6.793 -131.515 1.00 86.81 205 ASP A C 1
ATOM 1620 O O . ASP A 1 205 ? 48.544 7.246 -132.561 1.00 86.81 205 ASP A O 1
ATOM 1624 N N . ARG A 1 206 ? 49.350 5.498 -131.398 1.00 87.12 206 ARG A N 1
ATOM 1625 C CA . ARG A 1 206 ? 49.168 4.515 -132.482 1.00 87.12 206 ARG A CA 1
ATOM 1626 C C . ARG A 1 206 ? 47.703 4.307 -132.841 1.00 87.12 206 ARG A C 1
ATOM 1628 O O . ARG A 1 206 ? 47.366 4.406 -134.013 1.00 87.12 206 ARG A O 1
ATOM 1635 N N . LEU A 1 207 ? 46.838 4.066 -131.856 1.00 87.81 207 LEU A N 1
ATOM 1636 C CA . LEU A 1 207 ? 45.401 3.906 -132.089 1.00 87.81 207 LEU A CA 1
ATOM 1637 C C . LEU A 1 207 ? 44.794 5.194 -132.654 1.00 87.81 207 LEU A C 1
ATOM 1639 O O . LEU A 1 207 ? 43.972 5.134 -133.555 1.00 87.81 207 LEU A O 1
ATOM 1643 N N . SER A 1 208 ? 45.241 6.366 -132.203 1.00 87.50 208 SER A N 1
ATOM 1644 C CA . SER A 1 208 ? 44.843 7.659 -132.770 1.00 87.50 208 SER A CA 1
ATOM 1645 C C . SER A 1 208 ? 45.251 7.780 -134.244 1.00 87.50 208 SER A C 1
ATOM 1647 O O . SER A 1 208 ? 44.428 8.140 -135.087 1.00 87.50 208 SER A O 1
ATOM 1649 N N . ALA A 1 209 ? 46.486 7.399 -134.587 1.00 84.62 209 ALA A N 1
ATOM 1650 C CA . ALA A 1 209 ? 46.975 7.392 -135.963 1.00 84.62 209 ALA A CA 1
ATOM 1651 C C . ALA A 1 209 ? 46.253 6.358 -136.845 1.00 84.62 209 ALA A C 1
ATOM 1653 O O . ALA A 1 209 ? 45.908 6.668 -137.983 1.00 84.62 209 ALA A O 1
ATOM 1654 N N . GLU A 1 210 ? 45.974 5.156 -136.334 1.00 85.81 210 GLU A N 1
ATOM 1655 C CA . GLU A 1 210 ? 45.176 4.132 -137.020 1.00 85.81 210 GLU A CA 1
ATOM 1656 C C . GLU A 1 210 ? 43.745 4.616 -137.256 1.00 85.81 210 GLU A C 1
ATOM 1658 O O . GLU A 1 210 ? 43.241 4.527 -138.375 1.00 85.81 210 GLU A O 1
ATOM 1663 N N . CYS A 1 211 ? 43.112 5.202 -136.239 1.00 85.56 211 CYS A N 1
ATOM 1664 C CA . CYS A 1 211 ? 41.799 5.825 -136.356 1.00 85.56 211 CYS A CA 1
ATOM 1665 C C . CYS A 1 211 ? 41.820 6.925 -137.432 1.00 85.56 211 CYS A C 1
ATOM 1667 O O . CYS A 1 211 ? 40.915 6.974 -138.265 1.00 85.56 211 CYS A O 1
ATOM 1669 N N . ALA A 1 212 ? 42.863 7.762 -137.474 1.00 84.38 212 ALA A N 1
ATOM 1670 C CA . ALA A 1 212 ? 43.035 8.801 -138.489 1.00 84.38 212 ALA A CA 1
ATOM 1671 C C . ALA A 1 212 ? 43.282 8.228 -139.898 1.00 84.38 212 ALA A C 1
ATOM 1673 O O . ALA A 1 212 ? 42.736 8.743 -140.872 1.00 84.38 212 ALA A O 1
ATOM 1674 N N . ALA A 1 213 ? 44.051 7.144 -140.024 1.00 84.62 213 ALA A N 1
ATOM 1675 C CA . ALA A 1 213 ? 44.320 6.474 -141.295 1.00 84.62 213 ALA A CA 1
ATOM 1676 C C . ALA A 1 213 ? 43.067 5.782 -141.849 1.00 84.62 213 ALA A C 1
ATOM 1678 O O . ALA A 1 213 ? 42.737 5.948 -143.023 1.00 84.62 213 ALA A O 1
ATOM 1679 N N . VAL A 1 214 ? 42.324 5.067 -140.996 1.00 85.69 214 VAL A N 1
ATOM 1680 C CA . VAL A 1 214 ? 41.020 4.487 -141.346 1.00 85.69 214 VAL A CA 1
ATOM 1681 C C . VAL A 1 214 ? 40.061 5.597 -141.777 1.00 85.69 214 VAL A C 1
ATOM 1683 O O . VAL A 1 214 ? 39.399 5.462 -142.802 1.00 85.69 214 VAL A O 1
ATOM 1686 N N . GLN A 1 215 ? 40.046 6.732 -141.073 1.00 86.75 215 GLN A N 1
ATOM 1687 C CA . GLN A 1 215 ? 39.240 7.897 -141.441 1.00 86.75 215 GLN A CA 1
ATOM 1688 C C . GLN A 1 215 ? 39.647 8.494 -142.800 1.00 86.75 215 GLN A C 1
ATOM 1690 O O . GLN A 1 215 ? 38.785 8.844 -143.609 1.00 86.75 215 GLN A O 1
ATOM 1695 N N . ALA A 1 216 ? 40.947 8.593 -143.081 1.00 83.06 216 ALA A N 1
ATOM 1696 C CA . ALA A 1 216 ? 41.461 9.100 -144.349 1.00 83.06 216 ALA A CA 1
ATOM 1697 C C . ALA A 1 216 ? 41.135 8.163 -145.524 1.00 83.06 216 ALA A C 1
ATOM 1699 O O . ALA A 1 216 ? 40.754 8.639 -146.595 1.00 83.06 216 ALA A O 1
ATOM 1700 N N . GLU A 1 217 ? 41.223 6.845 -145.325 1.00 84.12 217 GLU A N 1
ATOM 1701 C CA . GLU A 1 217 ? 40.881 5.837 -146.335 1.00 84.12 217 GLU A CA 1
ATOM 1702 C C . GLU A 1 217 ? 39.370 5.807 -146.606 1.00 84.12 217 GLU A C 1
ATOM 1704 O O . GLU A 1 217 ? 38.955 5.749 -147.763 1.00 84.12 217 GLU A O 1
ATOM 1709 N N . ILE A 1 218 ? 38.538 5.937 -145.565 1.00 84.25 218 ILE A N 1
ATOM 1710 C CA . ILE A 1 218 ? 37.092 6.184 -145.702 1.00 84.25 218 ILE A CA 1
ATOM 1711 C C . ILE A 1 218 ? 36.867 7.425 -146.574 1.00 84.25 218 ILE A C 1
ATOM 1713 O O . ILE A 1 218 ? 36.151 7.348 -147.571 1.00 84.25 218 ILE A O 1
ATOM 1717 N N . ALA A 1 219 ? 37.525 8.547 -146.261 1.00 82.69 219 ALA A N 1
ATOM 1718 C CA . ALA A 1 219 ? 37.373 9.802 -147.000 1.00 82.69 219 ALA A CA 1
ATOM 1719 C C . ALA A 1 219 ? 37.881 9.721 -148.453 1.00 82.69 219 ALA A C 1
ATOM 1721 O O . ALA A 1 219 ? 37.350 10.394 -149.342 1.00 82.69 219 ALA A O 1
ATOM 1722 N N . ARG A 1 220 ? 38.918 8.920 -148.720 1.00 85.56 220 ARG A N 1
ATOM 1723 C CA . ARG A 1 220 ? 39.419 8.644 -150.072 1.00 85.56 220 ARG A CA 1
ATOM 1724 C C . ARG A 1 220 ? 38.439 7.775 -150.849 1.00 85.56 220 ARG A C 1
ATOM 1726 O O . ARG A 1 220 ? 38.100 8.130 -151.970 1.00 85.56 220 ARG A O 1
ATOM 1733 N N . LEU A 1 221 ? 37.967 6.675 -150.266 1.00 82.88 221 LEU A N 1
ATOM 1734 C CA . LEU A 1 221 ? 36.999 5.783 -150.906 1.00 82.88 221 LEU A CA 1
ATOM 1735 C C . LEU A 1 221 ? 35.677 6.493 -151.178 1.00 82.88 221 LEU A C 1
ATOM 1737 O O . LEU A 1 221 ? 35.065 6.242 -152.208 1.00 82.88 221 LEU A O 1
ATOM 1741 N N . GLN A 1 222 ? 35.263 7.409 -150.303 1.00 84.88 222 GLN A N 1
ATOM 1742 C CA . GLN A 1 222 ? 34.126 8.295 -150.547 1.00 84.88 222 GLN A CA 1
ATOM 1743 C C . GLN A 1 222 ? 34.361 9.198 -151.761 1.00 84.88 222 GLN A C 1
ATOM 1745 O O . GLN A 1 222 ? 33.470 9.313 -152.595 1.00 84.88 222 GLN A O 1
ATOM 1750 N N . ARG A 1 223 ? 35.557 9.788 -151.896 1.00 83.12 223 ARG A N 1
ATOM 1751 C CA . ARG A 1 223 ? 35.947 10.593 -153.069 1.00 83.12 223 ARG A CA 1
ATOM 1752 C C . ARG A 1 223 ? 36.047 9.773 -154.358 1.00 83.12 223 ARG A C 1
ATOM 1754 O O . ARG A 1 223 ? 35.587 10.212 -155.405 1.00 83.12 223 ARG A O 1
ATOM 1761 N N . GLU A 1 224 ? 36.625 8.576 -154.297 1.00 80.31 224 GLU A N 1
ATOM 1762 C CA . GLU A 1 224 ? 36.684 7.659 -155.441 1.00 80.31 224 GLU A CA 1
ATOM 1763 C C . GLU A 1 224 ? 35.283 7.201 -155.850 1.00 80.31 224 GLU A C 1
ATOM 1765 O O . GLU A 1 224 ? 34.993 7.128 -157.040 1.00 80.31 224 GLU A O 1
ATOM 1770 N N . LEU A 1 225 ? 34.402 6.928 -154.881 1.00 81.44 225 LEU A N 1
ATOM 1771 C CA . LEU A 1 225 ? 32.998 6.612 -155.131 1.00 81.44 225 LEU A CA 1
ATOM 1772 C C . LEU A 1 225 ? 32.275 7.776 -155.808 1.00 81.44 225 LEU A C 1
ATOM 1774 O O . LEU A 1 225 ? 31.617 7.540 -156.820 1.00 81.44 225 LEU A O 1
ATOM 1778 N N . THR A 1 226 ? 32.424 9.007 -155.311 1.00 80.94 226 THR A N 1
ATOM 1779 C CA . THR A 1 226 ? 31.777 10.177 -155.921 1.00 80.94 226 THR A CA 1
ATOM 1780 C C . THR A 1 226 ? 32.311 10.473 -157.317 1.00 80.94 226 THR A C 1
ATOM 1782 O O . THR A 1 226 ? 31.519 10.794 -158.200 1.00 80.94 226 THR A O 1
ATOM 1785 N N . GLU A 1 227 ? 33.613 10.316 -157.579 1.00 77.88 227 GLU A N 1
ATOM 1786 C CA . GLU A 1 227 ? 34.135 10.487 -158.942 1.00 77.88 227 GLU A CA 1
ATOM 1787 C C . GLU A 1 227 ? 33.726 9.367 -159.897 1.00 77.88 227 GLU A C 1
ATOM 1789 O O . GLU A 1 227 ? 33.352 9.637 -161.043 1.00 77.88 227 GLU A O 1
ATOM 1794 N N . LEU A 1 228 ? 33.722 8.113 -159.433 1.00 76.38 228 LEU A N 1
ATOM 1795 C CA . LEU A 1 228 ? 33.167 6.996 -160.200 1.00 76.38 228 LEU A CA 1
ATOM 1796 C C . LEU A 1 228 ? 31.709 7.254 -160.571 1.00 76.38 228 LEU A C 1
ATOM 1798 O O . LEU A 1 228 ? 31.304 6.962 -161.694 1.00 76.38 228 LEU A O 1
ATOM 1802 N N . GLU A 1 229 ? 30.925 7.817 -159.656 1.00 76.31 229 GLU A N 1
ATOM 1803 C CA . GLU A 1 229 ? 29.521 8.140 -159.896 1.00 76.31 229 GLU A CA 1
ATOM 1804 C C . GLU A 1 229 ? 29.325 9.181 -160.997 1.00 76.31 229 GLU A C 1
ATOM 1806 O O . GLU A 1 229 ? 28.412 9.005 -161.803 1.00 76.31 229 GLU A O 1
ATOM 1811 N N . LYS A 1 230 ? 30.204 10.186 -161.120 1.00 77.81 230 LYS A N 1
ATOM 1812 C CA . LYS A 1 230 ? 30.124 11.174 -162.214 1.00 77.81 230 LYS A CA 1
ATOM 1813 C C . LYS A 1 230 ? 30.298 10.557 -163.605 1.00 77.81 230 LYS A C 1
ATOM 1815 O O . LYS A 1 230 ? 29.729 11.053 -164.570 1.00 77.81 230 LYS A O 1
ATOM 1820 N N . HIS A 1 231 ? 31.084 9.485 -163.712 1.00 68.31 231 HIS A N 1
ATOM 1821 C CA . HIS A 1 231 ? 31.431 8.842 -164.986 1.00 68.31 231 HIS A CA 1
ATOM 1822 C C . HIS A 1 231 ? 30.477 7.698 -165.361 1.00 68.31 231 HIS A C 1
ATOM 1824 O O . HIS A 1 231 ? 30.517 7.170 -166.480 1.00 68.31 231 HIS A O 1
ATOM 1830 N N . ILE A 1 232 ? 29.608 7.294 -164.434 1.00 69.75 232 ILE A N 1
ATOM 1831 C CA . ILE A 1 232 ? 28.564 6.316 -164.710 1.00 69.75 232 ILE A CA 1
ATOM 1832 C C . ILE A 1 232 ? 27.442 7.035 -165.463 1.00 69.75 232 ILE A C 1
ATOM 1834 O O . ILE A 1 232 ? 26.695 7.838 -164.911 1.00 69.75 232 ILE A O 1
ATOM 1838 N N . GLY A 1 233 ? 27.323 6.728 -166.751 1.00 62.91 233 GLY A N 1
ATOM 1839 C CA . GLY A 1 233 ? 26.289 7.256 -167.624 1.00 62.91 233 GLY A CA 1
ATOM 1840 C C . GLY A 1 233 ? 24.897 6.892 -167.114 1.00 62.91 233 GLY A C 1
ATOM 1841 O O . GLY A 1 233 ? 24.667 5.790 -166.593 1.00 62.91 233 GLY A O 1
ATOM 1842 N N . SER A 1 234 ? 23.968 7.835 -167.294 1.00 63.69 234 SER A N 1
ATOM 1843 C CA . SER A 1 234 ? 22.582 7.708 -166.846 1.00 63.69 234 SER A CA 1
ATOM 1844 C C . SER A 1 234 ? 21.965 6.394 -167.317 1.00 63.69 234 SER A C 1
ATOM 1846 O O . SER A 1 234 ? 22.132 5.972 -168.467 1.00 63.69 234 SER A O 1
ATOM 1848 N N . LEU A 1 235 ? 21.222 5.759 -166.412 1.00 60.69 235 LEU A N 1
ATOM 1849 C CA . LEU A 1 235 ? 20.506 4.511 -166.660 1.00 60.69 235 LEU A CA 1
ATOM 1850 C C . LEU A 1 235 ? 19.419 4.648 -167.738 1.00 60.69 235 LEU A C 1
ATOM 1852 O O . LEU A 1 235 ? 18.893 3.633 -168.164 1.00 60.69 235 LEU A O 1
ATOM 1856 N N . TRP A 1 236 ? 19.119 5.857 -168.212 1.00 59.50 236 TRP A N 1
ATOM 1857 C CA . TRP A 1 236 ? 18.048 6.125 -169.173 1.00 59.50 236 TRP A CA 1
ATOM 1858 C C . TRP A 1 236 ? 18.482 6.150 -170.647 1.00 59.50 236 TRP A C 1
ATOM 1860 O O . TRP A 1 236 ? 17.628 6.257 -171.519 1.00 59.50 236 TRP A O 1
ATOM 1870 N N . ASN A 1 237 ? 19.778 6.015 -170.954 1.00 56.81 237 ASN A N 1
AT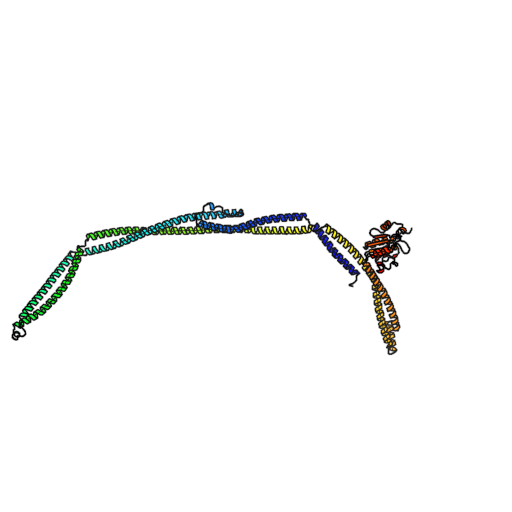OM 1871 C CA . ASN A 1 237 ? 20.245 5.833 -172.333 1.00 56.81 237 ASN A CA 1
ATOM 1872 C C . ASN A 1 237 ? 20.537 4.337 -172.593 1.00 56.81 237 ASN A C 1
ATOM 1874 O O . ASN A 1 237 ? 21.507 3.821 -172.028 1.00 56.81 237 ASN A O 1
ATOM 1878 N N . PRO A 1 238 ? 19.756 3.630 -173.438 1.00 61.50 238 PRO A N 1
ATOM 1879 C CA . PRO A 1 238 ? 19.902 2.185 -173.647 1.00 61.50 238 PRO A CA 1
ATOM 1880 C C . PRO A 1 238 ? 21.274 1.785 -174.197 1.00 61.50 238 PRO A C 1
ATOM 1882 O O . PRO A 1 238 ? 21.795 0.720 -173.864 1.00 61.50 238 PRO A O 1
ATOM 1885 N N . LEU A 1 239 ? 21.911 2.666 -174.977 1.00 55.41 239 LEU A N 1
ATOM 1886 C CA . LEU A 1 239 ? 23.256 2.427 -175.508 1.00 55.41 239 LEU A CA 1
ATOM 1887 C C . LEU A 1 239 ? 24.300 2.283 -174.386 1.00 55.41 239 LEU A C 1
ATOM 1889 O O . LEU A 1 239 ? 25.274 1.545 -174.530 1.00 55.41 239 LEU A O 1
ATOM 1893 N N . ASN A 1 240 ? 24.064 2.892 -173.219 1.00 62.56 240 ASN A N 1
ATOM 1894 C CA . ASN A 1 240 ? 24.937 2.751 -172.053 1.00 62.56 240 ASN A CA 1
ATOM 1895 C C . ASN A 1 240 ? 24.776 1.410 -171.325 1.00 62.56 240 ASN A C 1
ATOM 1897 O O . ASN A 1 240 ? 25.618 1.076 -170.495 1.00 62.56 240 ASN A O 1
ATOM 1901 N N . TRP A 1 241 ? 23.720 0.638 -171.586 1.00 60.38 241 TRP A N 1
ATOM 1902 C CA . TRP A 1 241 ? 23.535 -0.673 -170.950 1.00 60.38 241 TRP A CA 1
ATOM 1903 C C . TRP A 1 241 ? 24.330 -1.766 -171.654 1.00 60.38 241 TRP A C 1
ATOM 1905 O O . TRP A 1 241 ? 24.864 -2.653 -170.994 1.00 60.38 241 TRP A O 1
ATOM 1915 N N . LEU A 1 242 ? 24.464 -1.657 -172.976 1.00 58.91 242 LEU A N 1
ATOM 1916 C CA . LEU A 1 242 ? 25.272 -2.566 -173.794 1.00 58.91 242 LEU A CA 1
ATOM 1917 C C . LEU A 1 242 ? 26.749 -2.129 -173.870 1.00 58.91 242 LEU A C 1
ATOM 1919 O O . LEU A 1 242 ? 27.585 -2.843 -174.420 1.00 58.91 242 LEU A O 1
ATOM 1923 N N . SER A 1 243 ? 27.099 -0.988 -173.259 1.00 60.50 243 SER A N 1
ATOM 1924 C CA . SER A 1 243 ? 28.480 -0.529 -173.101 1.00 60.50 243 SER A CA 1
ATOM 1925 C C . SER A 1 243 ? 29.229 -1.358 -172.054 1.00 60.50 243 SER A C 1
ATOM 1927 O O . SER A 1 243 ? 28.960 -1.305 -170.848 1.00 60.50 243 SER A O 1
ATOM 1929 N N . SER A 1 244 ? 30.256 -2.075 -172.512 1.00 63.25 244 SER A N 1
ATOM 1930 C CA . SER A 1 244 ? 31.163 -2.827 -171.637 1.00 63.25 244 SER A CA 1
ATOM 1931 C C . SER A 1 244 ? 31.905 -1.923 -170.640 1.00 63.25 244 SER A C 1
ATOM 1933 O O . SER A 1 244 ? 32.251 -2.362 -169.541 1.00 63.25 244 SER A O 1
ATOM 1935 N N . GLN A 1 245 ? 32.107 -0.646 -170.980 1.00 69.00 245 GLN A N 1
ATOM 1936 C CA . GLN A 1 245 ? 32.774 0.333 -170.124 1.00 69.00 245 GLN A CA 1
ATOM 1937 C C . GLN A 1 245 ? 31.886 0.742 -168.936 1.00 69.00 245 GLN A C 1
ATOM 1939 O O . GLN A 1 245 ? 32.354 0.776 -167.799 1.00 69.00 245 GLN A O 1
ATOM 1944 N N . GLN A 1 246 ? 30.586 0.952 -169.159 1.00 73.25 246 GLN A N 1
ATOM 1945 C CA . GLN A 1 246 ? 29.630 1.341 -168.113 1.00 73.25 246 GLN A CA 1
ATOM 1946 C C . GLN A 1 246 ? 29.355 0.218 -167.103 1.00 73.25 246 GLN A C 1
ATOM 1948 O O . GLN A 1 246 ? 29.283 0.458 -165.893 1.00 73.25 246 GLN A O 1
ATOM 1953 N N . SER A 1 247 ? 29.288 -1.032 -167.569 1.00 67.31 247 SER A N 1
ATOM 1954 C CA . SER A 1 247 ? 29.151 -2.199 -166.686 1.00 67.31 247 SER A CA 1
ATOM 1955 C C . SER A 1 247 ? 30.353 -2.363 -165.745 1.00 67.31 247 SER A C 1
ATOM 1957 O O . SER A 1 247 ? 30.182 -2.651 -164.557 1.00 67.31 247 SER A O 1
ATOM 1959 N N . LYS A 1 248 ? 31.575 -2.094 -166.234 1.00 71.62 248 LYS A N 1
ATOM 1960 C CA . LYS A 1 248 ? 32.795 -2.109 -165.407 1.00 71.62 248 LYS A CA 1
ATOM 1961 C C . LYS A 1 248 ? 32.765 -1.037 -164.312 1.00 71.62 248 LYS A C 1
ATOM 1963 O O . LYS A 1 248 ? 33.084 -1.351 -163.166 1.00 71.62 248 LYS A O 1
ATOM 1968 N N . LEU A 1 249 ? 32.326 0.187 -164.619 1.00 73.31 249 LEU A N 1
ATOM 1969 C CA . LEU A 1 249 ? 32.234 1.275 -163.632 1.00 73.31 249 LEU A CA 1
ATOM 1970 C C . LEU A 1 249 ? 31.220 0.963 -162.516 1.00 73.31 249 LEU A C 1
ATOM 1972 O O . LEU A 1 249 ? 31.519 1.139 -161.333 1.00 73.31 249 LEU A O 1
ATOM 1976 N N . ARG A 1 250 ? 30.050 0.404 -162.860 1.00 75.56 250 ARG A N 1
ATOM 1977 C CA . ARG A 1 250 ? 29.046 -0.029 -161.867 1.00 75.56 250 ARG A CA 1
ATOM 1978 C C . ARG A 1 250 ? 29.550 -1.181 -160.997 1.00 75.56 250 ARG A C 1
ATOM 1980 O O . ARG A 1 250 ? 29.300 -1.188 -159.790 1.00 75.56 250 ARG A O 1
ATOM 1987 N N . LEU A 1 251 ? 30.285 -2.133 -161.579 1.00 75.38 251 LEU A N 1
ATOM 1988 C CA . LEU A 1 251 ? 30.920 -3.214 -160.823 1.00 75.38 251 LEU A CA 1
ATOM 1989 C C . LEU A 1 251 ? 31.978 -2.669 -159.850 1.00 75.38 251 LEU A C 1
ATOM 1991 O O . LEU A 1 251 ? 32.018 -3.110 -158.701 1.00 75.38 251 LEU A O 1
ATOM 1995 N N . CYS A 1 252 ? 32.780 -1.683 -160.270 1.00 72.94 252 CYS A N 1
ATOM 1996 C CA . CYS A 1 252 ? 33.704 -0.972 -159.383 1.00 72.94 252 CYS A CA 1
ATOM 1997 C C . CYS A 1 252 ? 32.963 -0.322 -158.207 1.00 72.94 252 CYS A C 1
ATOM 1999 O O . CYS A 1 252 ? 33.310 -0.596 -157.059 1.00 72.94 252 CYS A O 1
ATOM 2001 N N . ARG A 1 253 ? 31.877 0.427 -158.452 1.00 78.88 253 ARG A N 1
ATOM 2002 C CA . ARG A 1 253 ? 31.056 1.015 -157.373 1.00 78.88 253 ARG A CA 1
ATOM 2003 C C . ARG A 1 253 ? 30.542 -0.044 -156.394 1.00 78.88 253 ARG A C 1
ATOM 2005 O O . ARG A 1 253 ? 30.666 0.110 -155.180 1.00 78.88 253 ARG A O 1
ATOM 2012 N N . ARG A 1 254 ? 30.010 -1.158 -156.911 1.00 79.56 254 ARG A N 1
ATOM 2013 C CA . ARG A 1 254 ? 29.459 -2.256 -156.095 1.00 79.56 254 ARG A CA 1
ATOM 2014 C C . ARG A 1 254 ? 30.520 -2.940 -155.222 1.00 79.56 254 ARG A C 1
ATOM 2016 O O . ARG A 1 254 ? 30.171 -3.465 -154.169 1.00 79.56 254 ARG A O 1
ATOM 2023 N N . LYS A 1 255 ? 31.798 -2.903 -155.618 1.00 79.25 255 LYS A N 1
ATOM 2024 C CA . LYS A 1 255 ? 32.930 -3.381 -154.805 1.00 79.25 255 LYS A CA 1
ATOM 2025 C C . LYS A 1 255 ? 33.375 -2.370 -153.741 1.00 79.25 255 LYS A C 1
ATOM 2027 O O . LYS A 1 255 ? 33.777 -2.786 -152.656 1.00 79.25 255 LYS A O 1
ATOM 2032 N N . LEU A 1 256 ? 33.296 -1.068 -154.025 1.00 77.69 256 LEU A N 1
ATOM 2033 C CA . LEU A 1 256 ? 33.763 -0.015 -153.115 1.00 77.69 256 LEU A CA 1
ATOM 2034 C C . LEU A 1 256 ? 32.795 0.246 -151.945 1.00 77.69 256 LEU A C 1
ATOM 2036 O O . LEU A 1 256 ? 33.252 0.412 -150.817 1.00 77.69 256 LEU A O 1
ATOM 2040 N N . VAL A 1 257 ? 31.472 0.192 -152.154 1.00 80.69 257 VAL A N 1
ATOM 2041 C CA . VAL A 1 257 ? 30.482 0.475 -151.084 1.00 80.69 257 VAL A CA 1
ATOM 2042 C C . VAL A 1 257 ? 30.596 -0.473 -149.867 1.00 80.69 257 VAL A C 1
ATOM 2044 O O . VAL A 1 257 ? 30.651 0.015 -148.737 1.00 80.69 257 VAL A O 1
ATOM 2047 N N . PRO A 1 258 ? 30.699 -1.813 -150.016 1.00 80.44 258 PRO A N 1
ATOM 2048 C CA . PRO A 1 258 ? 30.901 -2.710 -148.871 1.00 80.44 258 PRO A CA 1
ATOM 2049 C C . PRO A 1 258 ? 32.278 -2.560 -148.211 1.00 80.44 258 PRO A C 1
ATOM 2051 O O . PRO A 1 258 ? 32.461 -2.943 -147.055 1.00 80.44 258 PRO A O 1
ATOM 2054 N N . ARG A 1 259 ? 33.275 -2.053 -148.947 1.00 81.88 259 ARG A N 1
ATOM 2055 C CA . ARG A 1 259 ? 34.599 -1.743 -148.393 1.00 81.88 259 ARG A CA 1
ATOM 2056 C C . ARG A 1 259 ? 34.525 -0.514 -147.485 1.00 81.88 259 ARG A C 1
ATOM 2058 O O . ARG A 1 259 ? 35.080 -0.566 -146.395 1.00 81.88 259 ARG A O 1
ATOM 2065 N N . LEU A 1 260 ? 33.766 0.510 -147.879 1.00 82.44 260 LEU A N 1
ATOM 2066 C CA . LEU A 1 260 ? 33.515 1.698 -147.061 1.00 82.44 260 LEU A CA 1
ATOM 2067 C C . LEU A 1 260 ? 32.854 1.345 -145.719 1.00 82.44 260 LEU A C 1
ATOM 2069 O O . LEU A 1 260 ? 33.406 1.671 -144.674 1.00 82.44 260 LEU A O 1
ATOM 2073 N N . ARG A 1 261 ? 31.751 0.578 -145.731 1.00 82.50 261 ARG A N 1
ATOM 2074 C CA . ARG A 1 261 ? 31.067 0.152 -144.490 1.00 82.50 261 ARG A CA 1
ATOM 2075 C C . ARG A 1 261 ? 31.968 -0.633 -143.535 1.00 82.50 261 ARG A C 1
ATOM 2077 O O . ARG A 1 261 ? 31.872 -0.480 -142.322 1.00 82.50 261 ARG A O 1
ATOM 2084 N N . ARG A 1 262 ? 32.841 -1.498 -144.066 1.00 84.50 262 ARG A N 1
ATOM 2085 C CA . ARG A 1 262 ? 33.799 -2.249 -143.237 1.00 84.50 262 ARG A CA 1
ATOM 2086 C C . ARG A 1 262 ? 34.800 -1.327 -142.546 1.00 84.50 262 ARG A C 1
ATOM 2088 O O . ARG A 1 262 ? 35.130 -1.566 -141.390 1.00 84.50 262 ARG A O 1
ATOM 2095 N N . LEU A 1 263 ? 35.251 -0.280 -143.230 1.00 83.50 263 LEU A N 1
ATOM 2096 C CA . LEU A 1 263 ? 36.145 0.708 -142.635 1.00 83.50 263 LEU A CA 1
ATOM 2097 C C . LEU A 1 263 ? 35.422 1.592 -141.610 1.00 83.50 263 LEU A C 1
ATOM 2099 O O . LEU A 1 263 ? 35.998 1.872 -140.565 1.00 83.50 263 LEU A O 1
ATOM 2103 N N . GLU A 1 264 ? 34.159 1.966 -141.839 1.00 83.94 264 GLU A N 1
ATOM 2104 C CA . GLU A 1 264 ? 33.350 2.711 -140.856 1.00 83.94 264 GLU A CA 1
ATOM 2105 C C . GLU A 1 264 ? 33.194 1.940 -139.532 1.00 83.94 264 GLU A C 1
ATOM 2107 O O . GLU A 1 264 ? 33.389 2.506 -138.460 1.00 83.94 264 GLU A O 1
ATOM 2112 N N . LEU A 1 265 ? 32.945 0.627 -139.587 1.00 85.38 265 LEU A N 1
ATOM 2113 C CA . LEU A 1 265 ? 32.923 -0.218 -138.384 1.00 85.38 265 LEU A CA 1
ATOM 2114 C C . LEU A 1 265 ? 34.302 -0.316 -137.708 1.00 85.38 265 LEU A C 1
ATOM 2116 O O . LEU A 1 265 ? 34.395 -0.298 -136.479 1.00 85.38 265 LEU A O 1
ATOM 2120 N N . ALA A 1 266 ? 35.378 -0.400 -138.497 1.00 84.62 266 ALA A N 1
ATOM 2121 C CA . ALA A 1 266 ? 36.741 -0.405 -137.969 1.00 84.62 266 ALA A CA 1
ATOM 2122 C C . ALA A 1 266 ? 37.081 0.913 -137.247 1.00 84.62 266 ALA A C 1
ATOM 2124 O O . ALA A 1 266 ? 37.696 0.878 -136.180 1.00 84.62 266 ALA A O 1
ATOM 2125 N N . ARG A 1 267 ? 36.612 2.062 -137.757 1.00 88.00 267 ARG A N 1
ATOM 2126 C CA . ARG A 1 267 ? 36.746 3.376 -137.105 1.00 88.00 267 ARG A CA 1
ATOM 2127 C C . ARG A 1 267 ? 36.107 3.385 -135.717 1.00 88.00 267 ARG A C 1
ATOM 2129 O O . ARG A 1 267 ? 36.741 3.840 -134.764 1.00 88.00 267 ARG A O 1
ATOM 2136 N N . ASP A 1 268 ? 34.878 2.886 -135.597 1.00 85.12 268 ASP A N 1
ATOM 2137 C CA . ASP A 1 268 ? 34.133 2.894 -134.330 1.00 85.12 268 ASP A CA 1
ATOM 2138 C C . ASP A 1 268 ? 34.746 1.942 -133.292 1.00 85.12 268 ASP A C 1
ATOM 2140 O O . ASP A 1 268 ? 34.754 2.228 -132.091 1.00 85.12 268 ASP A O 1
ATOM 2144 N N . SER A 1 269 ? 35.288 0.805 -133.743 1.00 87.12 269 SER A N 1
ATOM 2145 C CA . SER A 1 269 ? 36.052 -0.108 -132.885 1.00 87.12 269 SER A CA 1
ATOM 2146 C C . SER A 1 269 ? 37.351 0.537 -132.392 1.00 87.12 269 SER A C 1
ATOM 2148 O O . SER A 1 269 ? 37.656 0.472 -131.201 1.00 87.12 269 SER A O 1
ATOM 2150 N N . CYS A 1 270 ? 38.086 1.198 -133.288 1.00 86.12 270 CYS A N 1
ATOM 2151 C CA . CYS A 1 270 ? 39.318 1.912 -132.958 1.00 86.12 270 CYS A CA 1
ATOM 2152 C C . CYS A 1 270 ? 39.067 3.040 -131.934 1.00 86.12 270 CYS A C 1
ATOM 2154 O O . CYS A 1 270 ? 39.780 3.136 -130.936 1.00 86.12 270 CYS A O 1
ATOM 2156 N N . HIS A 1 271 ? 37.993 3.825 -132.098 1.00 86.56 271 HIS A N 1
ATOM 2157 C CA . HIS A 1 271 ? 37.639 4.904 -131.162 1.00 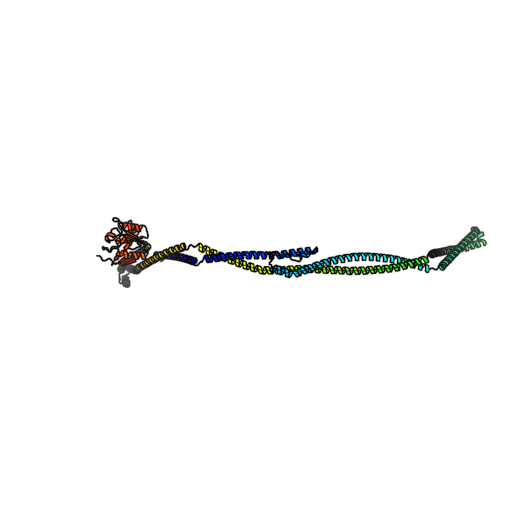86.56 271 HIS A CA 1
ATOM 2158 C C . HIS A 1 271 ? 37.340 4.406 -129.741 1.00 86.56 271 HIS A C 1
ATOM 2160 O O . HIS A 1 271 ? 37.791 5.014 -128.771 1.00 86.56 271 HIS A O 1
ATOM 2166 N N . ARG A 1 272 ? 36.608 3.293 -129.591 1.00 87.12 272 ARG A N 1
ATOM 2167 C CA . ARG A 1 272 ? 36.328 2.714 -128.263 1.00 87.12 272 ARG A CA 1
ATOM 2168 C C . ARG A 1 272 ? 37.593 2.234 -127.563 1.00 87.12 272 ARG A C 1
ATOM 2170 O O . ARG A 1 272 ? 37.746 2.443 -126.362 1.00 87.12 272 ARG A O 1
ATOM 2177 N N . GLN A 1 273 ? 38.506 1.614 -128.307 1.00 87.62 273 GLN A N 1
ATOM 2178 C CA . GLN A 1 273 ? 39.798 1.218 -127.754 1.00 87.62 273 GLN A CA 1
ATOM 2179 C C . GLN A 1 273 ? 40.601 2.446 -127.318 1.00 87.62 273 GLN A C 1
ATOM 2181 O O . GLN A 1 273 ? 41.122 2.455 -126.206 1.00 87.62 273 GLN A O 1
ATOM 2186 N N . LEU A 1 274 ? 40.631 3.504 -128.132 1.00 89.44 274 LEU A N 1
ATOM 2187 C CA . LEU A 1 274 ? 41.304 4.753 -127.780 1.00 89.44 274 LEU A CA 1
ATOM 2188 C C . LEU A 1 274 ? 40.774 5.355 -126.464 1.00 89.44 274 LEU A C 1
ATOM 2190 O O . LEU A 1 274 ? 41.579 5.712 -125.610 1.00 89.44 274 LEU A O 1
ATOM 2194 N N . GLN A 1 275 ? 39.453 5.398 -126.250 1.00 89.25 275 GLN A N 1
ATOM 2195 C CA . GLN A 1 275 ? 38.866 5.915 -125.002 1.00 89.25 275 GLN A CA 1
ATOM 2196 C C . GLN A 1 275 ? 39.281 5.116 -123.757 1.00 89.25 275 GLN A C 1
ATOM 2198 O O . GLN A 1 275 ? 39.645 5.704 -122.740 1.00 89.25 275 GLN A O 1
ATOM 2203 N N . LEU A 1 276 ? 39.275 3.781 -123.830 1.00 90.50 276 LEU A N 1
ATOM 2204 C CA . LEU A 1 276 ? 39.710 2.932 -122.713 1.00 90.50 276 LEU A CA 1
ATOM 2205 C C . LEU A 1 276 ? 41.174 3.198 -122.338 1.00 90.50 276 LEU A C 1
ATOM 2207 O O . LEU A 1 276 ? 41.506 3.343 -121.159 1.00 90.50 276 LEU A O 1
ATOM 2211 N N . TRP A 1 277 ? 42.049 3.304 -123.340 1.00 89.94 277 TRP A N 1
ATOM 2212 C CA . TRP A 1 277 ? 43.464 3.596 -123.113 1.00 89.94 277 TRP A CA 1
ATOM 2213 C C . TRP A 1 277 ? 43.695 5.030 -122.612 1.00 89.94 277 TRP A C 1
ATOM 2215 O O . TRP A 1 277 ? 44.585 5.234 -121.789 1.00 89.94 277 TRP A O 1
ATOM 2225 N N . GLN A 1 278 ? 42.855 5.996 -123.000 1.00 90.19 278 GLN A N 1
ATOM 2226 C CA . GLN A 1 278 ? 42.874 7.361 -122.457 1.00 90.19 278 GLN A CA 1
ATOM 2227 C C . GLN A 1 278 ? 42.483 7.414 -120.971 1.00 90.19 278 GLN A C 1
ATOM 2229 O O . GLN A 1 278 ? 43.154 8.095 -120.197 1.00 90.19 278 GLN A O 1
ATOM 2234 N N . CYS A 1 279 ? 41.458 6.671 -120.534 1.00 88.69 279 CYS A N 1
ATOM 2235 C CA . CYS A 1 279 ? 41.112 6.566 -119.108 1.00 88.69 279 CYS A CA 1
ATOM 2236 C C . CYS A 1 279 ? 42.261 5.954 -118.299 1.00 88.69 279 CYS A C 1
ATOM 2238 O O . CYS A 1 279 ? 42.664 6.505 -117.275 1.00 88.69 279 CYS A O 1
ATOM 2240 N N . ARG A 1 280 ? 42.855 4.864 -118.805 1.00 90.75 280 ARG A N 1
ATOM 2241 C CA . ARG A 1 280 ? 44.009 4.231 -118.156 1.00 90.75 280 ARG A CA 1
ATOM 2242 C C . ARG A 1 280 ? 45.214 5.170 -118.075 1.00 90.75 280 ARG A C 1
ATOM 2244 O O . ARG A 1 280 ? 45.915 5.191 -117.066 1.00 90.75 280 ARG A O 1
ATOM 2251 N N . GLN A 1 281 ? 45.448 5.958 -119.121 1.00 89.38 281 GLN A N 1
ATOM 2252 C CA . GLN A 1 281 ? 46.481 6.987 -119.127 1.00 89.38 281 GLN A CA 1
ATOM 2253 C C . GLN A 1 281 ? 46.221 8.043 -118.040 1.00 89.38 281 GLN A C 1
ATOM 2255 O O . GLN A 1 281 ? 47.151 8.396 -117.318 1.00 89.38 281 GLN A O 1
ATOM 2260 N N . ALA A 1 282 ? 44.981 8.519 -117.885 1.00 88.00 282 ALA A N 1
ATOM 2261 C CA . ALA A 1 282 ? 44.622 9.510 -116.868 1.00 88.00 282 ALA A CA 1
ATOM 2262 C C . ALA A 1 282 ? 44.808 8.983 -115.429 1.00 88.00 282 ALA A C 1
ATOM 2264 O O . ALA A 1 282 ? 45.361 9.688 -114.586 1.00 88.00 282 ALA A O 1
ATOM 2265 N N . GLU A 1 283 ? 44.427 7.730 -115.153 1.00 90.00 283 GLU A N 1
ATOM 2266 C CA . GLU A 1 283 ? 44.663 7.070 -113.855 1.00 90.00 283 GLU A CA 1
ATOM 2267 C C . GLU A 1 283 ? 46.157 6.973 -113.512 1.00 90.00 283 GLU A C 1
ATOM 2269 O O . GLU A 1 283 ? 46.580 7.308 -112.401 1.00 90.00 283 GLU A O 1
ATOM 2274 N N . LEU A 1 284 ? 46.975 6.527 -114.473 1.00 88.38 284 LEU A N 1
ATOM 2275 C CA . LEU A 1 284 ? 48.426 6.435 -114.303 1.00 88.38 284 LEU A CA 1
ATOM 2276 C C . LEU A 1 284 ? 49.051 7.821 -114.103 1.00 88.38 284 LEU A C 1
ATOM 2278 O O . LEU A 1 284 ? 49.946 7.967 -113.274 1.00 88.38 284 LEU A O 1
ATOM 2282 N N . GLN A 1 285 ? 48.551 8.848 -114.798 1.00 89.31 285 GLN A N 1
ATOM 2283 C CA . GLN A 1 285 ? 48.984 10.233 -114.598 1.00 89.31 285 GLN A CA 1
ATOM 2284 C C . GLN A 1 285 ? 48.666 10.738 -113.188 1.00 89.31 285 GLN A C 1
ATOM 2286 O O . GLN A 1 285 ? 49.555 11.289 -112.544 1.00 89.31 285 GLN A O 1
ATOM 2291 N N . GLN A 1 286 ? 47.448 10.525 -112.684 1.00 88.31 286 GLN A N 1
ATOM 2292 C CA . GLN A 1 286 ? 47.075 10.924 -111.321 1.00 88.31 286 GLN A CA 1
ATOM 2293 C C . GLN A 1 286 ? 47.892 10.176 -110.261 1.00 88.31 286 GLN A C 1
ATOM 2295 O O . GLN A 1 286 ? 48.358 10.778 -109.295 1.00 88.31 286 GLN A O 1
ATOM 2300 N N . THR A 1 287 ? 48.125 8.877 -110.461 1.00 88.69 287 THR A N 1
ATOM 2301 C CA . THR A 1 287 ? 48.937 8.057 -109.549 1.00 88.69 287 THR A CA 1
ATOM 2302 C C . THR A 1 287 ? 50.386 8.540 -109.522 1.00 88.69 287 THR A C 1
ATOM 2304 O O . THR A 1 287 ? 50.965 8.692 -108.449 1.00 88.69 287 THR A O 1
ATOM 2307 N N . LEU A 1 288 ? 50.957 8.857 -110.688 1.00 87.62 288 LEU A N 1
ATOM 2308 C CA . LEU A 1 288 ? 52.311 9.393 -110.805 1.00 87.62 288 LEU A CA 1
ATOM 2309 C C . LEU A 1 288 ? 52.427 10.797 -110.191 1.00 87.62 288 LEU A C 1
ATOM 2311 O O . LEU A 1 288 ? 53.420 11.092 -109.533 1.00 87.62 288 LEU A O 1
ATOM 2315 N N . GLN A 1 289 ? 51.416 11.654 -110.365 1.00 87.62 289 GLN A N 1
ATOM 2316 C CA . GLN A 1 289 ? 51.362 12.967 -109.713 1.00 87.62 289 GLN A CA 1
ATOM 2317 C C . GLN A 1 289 ? 51.318 12.833 -108.190 1.00 87.62 289 GLN A C 1
ATOM 2319 O O . GLN A 1 289 ? 52.095 13.493 -107.506 1.00 87.62 289 GLN A O 1
ATOM 2324 N N . ARG A 1 290 ? 50.466 11.945 -107.661 1.00 88.75 290 ARG A N 1
ATOM 2325 C CA . ARG A 1 290 ? 50.392 11.662 -106.222 1.00 88.75 290 ARG A CA 1
ATOM 2326 C C . ARG A 1 290 ? 51.710 11.097 -105.689 1.00 88.75 290 ARG A C 1
ATOM 2328 O O . ARG A 1 290 ? 52.147 11.526 -104.631 1.00 88.75 290 ARG A O 1
ATOM 2335 N N . TYR A 1 291 ? 52.350 10.180 -106.417 1.00 88.44 291 TYR A N 1
ATOM 2336 C CA . TYR A 1 291 ? 53.653 9.619 -106.046 1.00 88.44 291 TYR A CA 1
ATOM 2337 C C . TYR A 1 291 ? 54.737 10.705 -105.999 1.00 88.44 291 TYR A C 1
ATOM 2339 O O . TYR A 1 291 ? 55.453 10.813 -105.013 1.00 88.44 291 TYR A O 1
ATOM 2347 N N . ARG A 1 292 ? 54.815 11.566 -107.023 1.00 86.44 292 ARG A N 1
ATOM 2348 C CA . ARG A 1 292 ? 55.809 12.653 -107.090 1.00 86.44 292 ARG A CA 1
ATOM 2349 C C . ARG A 1 292 ? 55.590 13.757 -106.063 1.00 86.44 292 ARG A C 1
ATOM 2351 O O . ARG A 1 292 ? 56.552 14.390 -105.650 1.00 86.44 292 ARG A O 1
ATOM 2358 N N . ALA A 1 293 ? 54.339 14.018 -105.696 1.00 88.31 293 ALA A N 1
ATOM 2359 C CA . ALA A 1 293 ? 53.996 15.005 -104.678 1.00 88.31 293 ALA A CA 1
ATOM 2360 C C . ALA A 1 293 ? 54.163 14.471 -103.244 1.00 88.31 293 ALA A C 1
ATOM 2362 O O . ALA A 1 293 ? 54.125 15.262 -102.304 1.00 88.31 293 ALA A O 1
ATOM 2363 N N . PHE A 1 294 ? 54.313 13.155 -103.059 1.00 90.75 294 PHE A N 1
ATOM 2364 C CA . PHE A 1 294 ? 54.461 12.548 -101.742 1.00 90.75 294 PHE A CA 1
ATOM 2365 C C . PHE A 1 294 ? 55.905 12.661 -101.249 1.00 90.75 294 PHE A C 1
ATOM 2367 O O . PHE A 1 294 ? 56.822 12.063 -101.812 1.00 90.75 294 PHE A O 1
ATOM 2374 N N . ASP A 1 295 ? 56.105 13.398 -100.159 1.00 89.25 295 ASP A N 1
ATOM 2375 C CA . ASP A 1 295 ? 57.397 13.476 -99.487 1.00 89.25 295 ASP A CA 1
ATOM 2376 C C . ASP A 1 295 ? 57.547 12.322 -98.491 1.00 89.25 295 ASP A C 1
ATOM 2378 O O . ASP A 1 295 ? 57.180 12.412 -97.316 1.00 89.25 295 ASP A O 1
ATOM 2382 N N . ARG A 1 296 ? 58.119 11.215 -98.974 1.00 89.56 296 ARG A N 1
ATOM 2383 C CA . ARG A 1 296 ? 58.412 10.049 -98.136 1.00 89.56 296 ARG A CA 1
ATOM 2384 C C . ARG A 1 296 ? 59.282 10.448 -96.938 1.00 89.56 296 ARG A C 1
ATOM 2386 O O . ARG A 1 296 ? 59.028 9.990 -95.826 1.00 89.56 296 ARG A O 1
ATOM 2393 N N . ALA A 1 297 ? 60.331 11.246 -97.140 1.00 87.81 297 ALA A N 1
ATOM 2394 C CA . ALA A 1 297 ? 61.278 11.556 -96.071 1.00 87.81 297 ALA A CA 1
ATOM 2395 C C . ALA A 1 297 ? 60.593 12.327 -94.934 1.00 87.81 297 ALA A C 1
ATOM 2397 O O . ALA A 1 297 ? 60.752 11.950 -93.772 1.00 87.81 297 ALA A O 1
ATOM 2398 N N . ALA A 1 298 ? 59.766 13.321 -95.268 1.00 88.31 298 ALA A N 1
ATOM 2399 C CA . ALA A 1 298 ? 58.969 14.054 -94.289 1.00 88.31 298 ALA A CA 1
ATOM 2400 C C . ALA A 1 298 ? 57.978 13.142 -93.544 1.00 88.31 298 ALA A C 1
ATOM 2402 O O . ALA A 1 298 ? 57.953 13.155 -92.313 1.00 88.31 298 ALA A O 1
ATOM 2403 N N . SER A 1 299 ? 57.223 12.288 -94.249 1.00 89.69 299 SER A N 1
ATOM 2404 C CA . SER A 1 299 ? 56.281 11.359 -93.602 1.00 89.69 299 SER A CA 1
ATOM 2405 C C . SER A 1 299 ? 56.972 10.310 -92.722 1.00 89.69 299 SER A C 1
ATOM 2407 O O . SER A 1 299 ? 56.419 9.921 -91.697 1.00 89.69 299 SER A O 1
ATOM 2409 N N . ALA A 1 300 ? 58.184 9.862 -93.070 1.00 88.31 300 ALA A N 1
ATOM 2410 C CA . ALA A 1 300 ? 58.959 8.931 -92.245 1.00 88.31 300 ALA A CA 1
ATOM 2411 C C . ALA A 1 300 ? 59.470 9.584 -90.948 1.00 88.31 300 ALA A C 1
ATOM 2413 O O . ALA A 1 300 ? 59.456 8.947 -89.893 1.00 88.31 300 ALA A O 1
ATOM 2414 N N . VAL A 1 301 ? 59.880 10.857 -91.007 1.00 90.69 301 VAL A N 1
ATOM 2415 C CA . VAL A 1 301 ? 60.234 11.641 -89.811 1.00 90.69 301 VAL A CA 1
ATOM 2416 C C . VAL A 1 301 ? 59.002 11.858 -88.930 1.00 90.69 301 VAL A C 1
ATOM 2418 O O . VAL A 1 301 ? 59.077 11.639 -87.723 1.00 90.69 301 VAL A O 1
ATOM 2421 N N . GLU A 1 302 ? 57.858 12.215 -89.521 1.00 90.88 302 GLU A N 1
ATOM 2422 C CA . GLU A 1 302 ? 56.592 12.383 -88.794 1.00 90.88 302 GLU A CA 1
ATOM 2423 C C . GLU A 1 302 ? 56.132 11.073 -88.134 1.00 90.88 302 GLU A C 1
ATOM 2425 O O . GLU A 1 302 ? 55.712 11.085 -86.977 1.00 90.88 302 GLU A O 1
ATOM 2430 N N . LEU A 1 303 ? 56.278 9.932 -88.819 1.00 92.06 303 LEU A N 1
ATOM 2431 C CA . LEU A 1 303 ? 55.980 8.614 -88.257 1.00 92.06 303 LEU A CA 1
ATOM 2432 C C . LEU A 1 303 ? 56.887 8.305 -87.060 1.00 92.06 303 LEU A C 1
ATOM 2434 O O . LEU A 1 303 ? 56.387 7.932 -86.002 1.00 92.06 303 LEU A O 1
ATOM 2438 N N . SER A 1 304 ? 58.202 8.509 -87.194 1.00 90.88 304 SER A N 1
ATOM 2439 C CA . SER A 1 304 ? 59.147 8.287 -86.093 1.00 90.88 304 SER A CA 1
ATOM 2440 C C . SER A 1 304 ? 58.858 9.193 -84.895 1.00 90.88 304 SER A C 1
ATOM 2442 O O . SER A 1 304 ? 58.994 8.751 -83.756 1.00 90.88 304 SER A O 1
ATOM 2444 N N . HIS A 1 305 ? 58.479 10.450 -85.132 1.00 92.69 305 HIS A N 1
ATOM 2445 C CA . HIS A 1 305 ? 58.107 11.374 -84.064 1.00 92.69 305 HIS A CA 1
ATOM 2446 C C . HIS A 1 305 ? 56.806 10.938 -83.379 1.00 92.69 305 HIS A C 1
ATOM 2448 O O . HIS A 1 305 ? 56.755 10.857 -82.154 1.00 92.69 305 HIS A O 1
ATOM 2454 N N . THR A 1 306 ? 55.793 10.557 -84.163 1.00 92.00 306 THR A N 1
ATOM 2455 C CA . THR A 1 306 ? 54.516 10.035 -83.653 1.00 92.00 306 THR A CA 1
ATOM 2456 C C . THR A 1 306 ? 54.736 8.771 -82.815 1.00 92.00 306 THR A C 1
ATOM 2458 O O . THR A 1 306 ? 54.164 8.641 -81.739 1.00 92.00 306 THR A O 1
ATOM 2461 N N . GLN A 1 307 ? 55.619 7.864 -83.245 1.00 92.44 307 GLN A N 1
ATOM 2462 C CA . GLN A 1 307 ? 55.977 6.652 -82.499 1.00 92.44 307 GLN A CA 1
ATOM 2463 C C . GLN A 1 307 ? 56.689 6.947 -81.174 1.00 92.44 307 GLN A C 1
ATOM 2465 O O . GLN A 1 307 ? 56.399 6.303 -80.164 1.00 92.44 307 GLN A O 1
ATOM 2470 N N . GLN A 1 308 ? 57.599 7.924 -81.157 1.00 92.69 308 GLN A N 1
ATOM 2471 C CA . GLN A 1 308 ? 58.250 8.372 -79.923 1.00 92.69 308 GLN A CA 1
ATOM 2472 C C . GLN A 1 308 ? 57.238 8.982 -78.946 1.00 92.69 308 GLN A C 1
ATOM 2474 O O . GLN A 1 308 ? 57.270 8.653 -77.759 1.00 92.69 308 GLN A O 1
ATOM 2479 N N . GLU A 1 309 ? 56.308 9.801 -79.438 1.00 92.56 309 GLU A N 1
ATOM 2480 C CA . GLU A 1 309 ? 55.274 10.413 -78.600 1.00 92.56 309 GLU A CA 1
ATOM 2481 C C . GLU A 1 309 ? 54.269 9.372 -78.081 1.00 92.56 309 GLU A C 1
ATOM 2483 O O . GLU A 1 309 ? 53.931 9.384 -76.899 1.00 92.56 309 GLU A O 1
ATOM 2488 N N . ILE A 1 310 ? 53.878 8.383 -78.897 1.00 92.94 310 ILE A N 1
ATOM 2489 C CA . ILE A 1 310 ? 53.072 7.236 -78.442 1.00 92.94 310 ILE A CA 1
ATOM 2490 C C . ILE A 1 310 ? 53.790 6.482 -77.322 1.00 92.94 310 ILE A C 1
ATOM 2492 O O . ILE A 1 310 ? 53.164 6.152 -76.314 1.00 92.94 310 ILE A O 1
ATOM 2496 N N . ALA A 1 311 ? 55.088 6.197 -77.465 1.00 91.62 311 ALA A N 1
ATOM 2497 C CA . ALA A 1 311 ? 55.855 5.496 -76.435 1.00 91.62 311 ALA A CA 1
ATOM 2498 C C . ALA A 1 311 ? 55.911 6.300 -75.125 1.00 91.62 311 ALA A C 1
ATOM 2500 O O . ALA A 1 311 ? 55.709 5.736 -74.046 1.00 91.62 311 ALA A O 1
ATOM 2501 N N . ARG A 1 312 ? 56.113 7.619 -75.223 1.00 94.25 312 ARG A N 1
ATOM 2502 C CA . ARG A 1 312 ? 56.105 8.537 -74.082 1.00 94.25 312 ARG A CA 1
ATOM 2503 C C . ARG A 1 312 ? 54.742 8.573 -73.385 1.00 94.25 312 ARG A C 1
ATOM 2505 O O . ARG A 1 312 ? 54.676 8.277 -72.192 1.00 94.25 312 ARG A O 1
ATOM 2512 N N . LEU A 1 313 ? 53.659 8.860 -74.111 1.00 93.31 313 LEU A N 1
ATOM 2513 C CA . LEU A 1 313 ? 52.310 8.917 -73.534 1.00 93.31 313 LEU A CA 1
ATOM 2514 C C . LEU A 1 313 ? 51.857 7.554 -73.001 1.00 93.31 313 LEU A C 1
ATOM 2516 O O . LEU A 1 313 ? 51.135 7.494 -72.009 1.00 93.31 313 LEU A O 1
ATOM 2520 N N . THR A 1 314 ? 52.316 6.443 -73.589 1.00 93.19 314 THR A N 1
ATOM 2521 C CA . THR A 1 314 ? 52.062 5.097 -73.047 1.00 93.19 314 THR A CA 1
ATOM 2522 C C . THR A 1 314 ? 52.678 4.939 -71.655 1.00 93.19 314 THR A C 1
ATOM 2524 O O . THR A 1 314 ? 52.015 4.422 -70.754 1.00 93.19 314 THR A O 1
ATOM 2527 N N . ALA A 1 315 ? 53.914 5.404 -71.450 1.00 91.69 315 ALA A N 1
ATOM 2528 C CA . ALA A 1 315 ? 54.561 5.371 -70.139 1.00 91.69 315 ALA A CA 1
ATOM 2529 C C . ALA A 1 315 ? 53.855 6.294 -69.128 1.00 91.69 315 ALA A C 1
ATOM 2531 O O . ALA A 1 315 ? 53.590 5.879 -67.999 1.00 91.69 315 ALA A O 1
ATOM 2532 N N . GLU A 1 316 ? 53.479 7.511 -69.536 1.00 92.94 316 GLU A N 1
ATOM 2533 C CA . GLU A 1 316 ? 52.723 8.449 -68.690 1.00 92.94 316 GLU A CA 1
ATOM 2534 C C . GLU A 1 316 ? 51.344 7.876 -68.295 1.00 92.94 316 GLU A C 1
ATOM 2536 O O . GLU A 1 316 ? 50.952 7.934 -67.127 1.00 92.94 316 GLU A O 1
ATOM 2541 N N . THR A 1 317 ? 50.658 7.204 -69.227 1.00 91.56 317 THR A N 1
ATOM 2542 C CA . THR A 1 317 ? 49.373 6.521 -68.987 1.00 91.56 317 THR A CA 1
ATOM 2543 C C . THR A 1 317 ? 49.511 5.401 -67.950 1.00 91.56 317 THR A C 1
ATOM 2545 O O . THR A 1 317 ? 48.659 5.271 -67.072 1.00 91.56 317 THR A O 1
ATOM 2548 N N . GLN A 1 318 ? 50.595 4.615 -67.995 1.00 92.31 318 GLN A N 1
ATOM 2549 C CA . GLN A 1 318 ? 50.861 3.565 -67.001 1.00 92.31 318 GLN A CA 1
ATOM 2550 C C . GLN A 1 318 ? 51.090 4.140 -65.598 1.00 92.31 318 GLN A C 1
ATOM 2552 O O . GLN A 1 318 ? 50.575 3.598 -64.619 1.00 92.31 318 GLN A O 1
ATOM 2557 N N . VAL A 1 319 ? 51.825 5.251 -65.488 1.00 93.12 319 VAL A N 1
ATOM 2558 C CA . VAL A 1 319 ? 52.045 5.939 -64.205 1.00 93.12 319 VAL A CA 1
ATOM 2559 C C . VAL A 1 319 ? 50.727 6.489 -63.653 1.00 93.12 319 VAL A C 1
ATOM 2561 O O . VAL A 1 319 ? 50.428 6.304 -62.470 1.00 93.12 319 VAL A O 1
ATOM 2564 N N . ALA A 1 320 ? 49.907 7.118 -64.499 1.00 90.88 320 ALA A N 1
ATOM 2565 C CA . ALA A 1 320 ? 48.591 7.620 -64.111 1.00 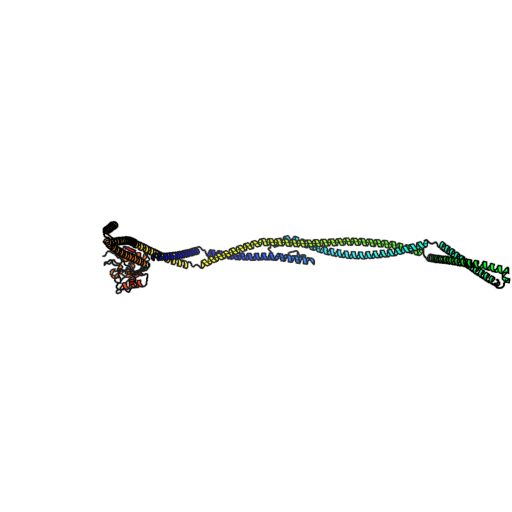90.88 320 ALA A CA 1
ATOM 2566 C C . ALA A 1 320 ? 47.644 6.485 -63.671 1.00 90.88 320 ALA A C 1
ATOM 2568 O O . ALA A 1 320 ? 46.929 6.627 -62.675 1.00 90.88 320 ALA A O 1
ATOM 2569 N N . GLU A 1 321 ? 47.680 5.331 -64.343 1.00 92.62 321 GLU A N 1
ATOM 2570 C CA . GLU A 1 321 ? 46.906 4.146 -63.959 1.00 92.62 321 GLU A CA 1
ATOM 2571 C C . GLU A 1 321 ? 47.336 3.595 -62.594 1.00 92.62 321 GLU A C 1
ATOM 2573 O O . GLU A 1 321 ? 46.494 3.346 -61.727 1.00 92.62 321 GLU A O 1
ATOM 2578 N N . GLN A 1 322 ? 48.646 3.438 -62.372 1.00 92.69 322 GLN A N 1
ATOM 2579 C CA . GLN A 1 322 ? 49.191 2.995 -61.087 1.00 92.69 322 GLN A CA 1
ATOM 2580 C C . GLN A 1 322 ? 48.796 3.949 -59.958 1.00 92.69 322 GLN A C 1
ATOM 2582 O O . GLN A 1 322 ? 48.394 3.496 -58.887 1.00 92.69 322 GLN A O 1
ATOM 2587 N N . ARG A 1 323 ? 48.829 5.263 -60.208 1.00 93.56 323 ARG A N 1
ATOM 2588 C CA . ARG A 1 323 ? 48.366 6.275 -59.251 1.00 93.56 323 ARG A CA 1
ATOM 2589 C C . ARG A 1 323 ? 46.875 6.136 -58.933 1.00 93.56 323 ARG A C 1
ATOM 2591 O O . ARG A 1 323 ? 46.495 6.243 -57.771 1.00 93.56 323 ARG A O 1
ATOM 2598 N N . CYS A 1 324 ? 46.028 5.854 -59.924 1.00 92.19 324 CYS A N 1
ATOM 2599 C CA . CYS A 1 324 ? 44.607 5.592 -59.676 1.00 92.19 324 CYS A CA 1
ATOM 2600 C C . CYS A 1 324 ? 44.405 4.339 -58.811 1.00 92.19 324 CYS A C 1
ATOM 2602 O O . CYS A 1 324 ? 43.562 4.349 -57.916 1.00 92.19 324 CYS A O 1
ATOM 2604 N N . ARG A 1 325 ? 45.183 3.272 -59.042 1.00 93.62 325 ARG A N 1
ATOM 2605 C CA . ARG A 1 325 ? 45.115 2.036 -58.241 1.00 93.62 325 ARG A CA 1
ATOM 2606 C C . ARG A 1 325 ? 45.509 2.278 -56.781 1.00 93.62 325 ARG A C 1
ATOM 2608 O O . ARG A 1 325 ? 44.733 1.944 -55.893 1.00 93.62 325 ARG A O 1
ATOM 2615 N N . THR A 1 326 ? 46.639 2.940 -56.526 1.00 94.19 326 THR A N 1
ATOM 2616 C CA . THR A 1 326 ? 47.098 3.222 -55.150 1.00 94.19 326 THR A CA 1
ATOM 2617 C C . THR A 1 326 ? 46.158 4.162 -54.393 1.00 94.19 326 THR A C 1
ATOM 2619 O O . THR A 1 326 ? 45.937 3.994 -53.191 1.00 94.19 326 THR A O 1
ATOM 2622 N N . LEU A 1 327 ? 45.553 5.137 -55.084 1.00 93.69 327 LEU A N 1
ATOM 2623 C CA . LEU A 1 327 ? 44.534 6.010 -54.497 1.00 93.69 327 LEU A CA 1
ATOM 2624 C C . LEU A 1 327 ? 43.243 5.250 -54.158 1.00 93.69 327 LEU A C 1
ATOM 2626 O O . LEU A 1 327 ? 42.664 5.513 -53.104 1.00 93.69 327 LEU A O 1
ATOM 2630 N N . LYS A 1 328 ? 42.813 4.294 -54.996 1.00 93.88 328 LYS A N 1
ATOM 2631 C CA . LYS A 1 328 ? 41.661 3.417 -54.708 1.00 93.88 328 LYS A CA 1
ATOM 2632 C C . LYS A 1 328 ? 41.908 2.551 -53.474 1.00 93.88 328 LYS A C 1
ATOM 2634 O O . LYS A 1 328 ? 41.092 2.580 -52.558 1.00 93.88 328 LYS A O 1
ATOM 2639 N N . GLU A 1 329 ? 43.061 1.891 -53.394 1.00 93.94 329 GLU A N 1
ATOM 2640 C CA . GLU A 1 329 ? 43.461 1.097 -52.219 1.00 93.94 329 GLU A CA 1
ATOM 2641 C C . GLU A 1 329 ? 43.514 1.951 -50.938 1.00 93.94 329 GLU A C 1
ATOM 2643 O O . GLU A 1 329 ? 43.015 1.558 -49.884 1.00 93.94 329 GLU A O 1
ATOM 2648 N N . SER A 1 330 ? 44.070 3.165 -51.024 1.00 93.75 330 SER A N 1
ATOM 2649 C CA . SER A 1 330 ? 44.122 4.098 -49.887 1.00 93.75 330 SER A CA 1
ATOM 2650 C C . SER A 1 330 ? 42.724 4.527 -49.425 1.00 93.75 330 SER A C 1
ATOM 2652 O O . SER A 1 330 ? 42.477 4.652 -48.224 1.00 93.75 330 SER A O 1
ATOM 2654 N N . LEU A 1 331 ? 41.796 4.734 -50.365 1.00 94.00 331 LEU A N 1
ATOM 2655 C CA . LEU A 1 331 ? 40.407 5.088 -50.077 1.00 94.00 331 LEU A CA 1
ATOM 2656 C C . LEU A 1 331 ? 39.666 3.926 -49.405 1.00 94.00 331 LEU A C 1
ATOM 2658 O O . LEU A 1 331 ? 38.966 4.153 -48.416 1.00 94.00 331 LEU A O 1
ATOM 2662 N N . GLU A 1 332 ? 39.853 2.696 -49.886 1.00 93.31 332 GLU A N 1
ATOM 2663 C CA . GLU A 1 332 ? 39.292 1.488 -49.272 1.00 93.31 332 GLU A CA 1
ATOM 2664 C C . GLU A 1 332 ? 39.780 1.322 -47.828 1.00 93.31 332 GLU A C 1
ATOM 2666 O O . GLU A 1 332 ? 38.958 1.214 -46.915 1.00 93.31 332 GLU A O 1
ATOM 2671 N N . ASN A 1 333 ? 41.091 1.429 -47.592 1.00 93.25 333 ASN A N 1
ATOM 2672 C CA . ASN A 1 333 ? 41.678 1.322 -46.253 1.00 93.25 333 ASN A CA 1
ATOM 2673 C C . ASN A 1 333 ? 41.119 2.372 -45.281 1.00 93.25 333 ASN A C 1
ATOM 2675 O O . ASN A 1 333 ? 40.688 2.031 -44.177 1.00 93.25 333 ASN A O 1
ATOM 2679 N N . ARG A 1 334 ? 41.050 3.644 -45.696 1.00 93.06 334 ARG A N 1
ATOM 2680 C CA . ARG A 1 334 ? 40.480 4.714 -44.857 1.00 93.06 334 ARG A CA 1
ATOM 2681 C C . ARG A 1 334 ? 38.975 4.565 -44.649 1.00 93.06 334 ARG A C 1
ATOM 2683 O O . ARG A 1 334 ? 38.466 4.896 -43.580 1.00 93.06 334 ARG A O 1
ATOM 2690 N N . SER A 1 335 ? 38.246 4.033 -45.631 1.00 92.81 335 SER A N 1
ATOM 2691 C CA . SER A 1 335 ? 36.817 3.746 -45.471 1.00 92.81 335 SER A CA 1
ATOM 2692 C C . SER A 1 335 ? 36.569 2.631 -44.449 1.00 92.81 335 SER A C 1
ATOM 2694 O O . SER A 1 335 ? 35.688 2.767 -43.600 1.00 92.81 335 SER A O 1
ATOM 2696 N N . ALA A 1 336 ? 37.405 1.587 -44.451 1.00 92.75 336 ALA A N 1
ATOM 2697 C CA . ALA A 1 336 ? 37.349 0.508 -43.472 1.00 92.75 336 ALA A CA 1
ATOM 2698 C C . ALA A 1 336 ? 37.698 0.996 -42.055 1.00 92.75 336 ALA A C 1
ATOM 2700 O O . ALA A 1 336 ? 37.058 0.586 -41.083 1.00 92.75 336 ALA A O 1
ATOM 2701 N N . GLU A 1 337 ? 38.671 1.904 -41.929 1.00 93.69 337 GLU A N 1
ATOM 2702 C CA . GLU A 1 337 ? 39.018 2.554 -40.661 1.00 93.69 337 GLU A CA 1
ATOM 2703 C C . GLU A 1 337 ? 37.851 3.381 -40.106 1.00 93.69 337 GLU A C 1
ATOM 2705 O O . GLU A 1 337 ? 37.466 3.190 -38.950 1.00 93.69 337 GLU A O 1
ATOM 2710 N N . ARG A 1 338 ? 37.209 4.215 -40.939 1.00 93.69 338 ARG A N 1
ATOM 2711 C CA . ARG A 1 338 ? 35.987 4.951 -40.566 1.00 93.69 338 ARG A CA 1
ATOM 2712 C C . ARG A 1 338 ? 34.904 4.003 -40.045 1.00 93.69 338 ARG A C 1
ATOM 2714 O O . ARG A 1 338 ? 34.317 4.248 -38.992 1.00 93.69 338 ARG A O 1
ATOM 2721 N N . ASP A 1 339 ? 34.651 2.905 -40.752 1.00 92.12 339 ASP A N 1
ATOM 2722 C CA . ASP A 1 339 ? 33.617 1.934 -40.373 1.00 92.12 339 ASP A CA 1
ATOM 2723 C C . ASP A 1 339 ? 33.968 1.175 -39.082 1.00 92.12 339 ASP A C 1
ATOM 2725 O O . ASP A 1 339 ? 33.081 0.754 -38.333 1.00 92.12 339 ASP A O 1
ATOM 2729 N N . SER A 1 340 ? 35.259 0.986 -38.796 1.00 93.38 340 SER A N 1
ATOM 2730 C CA . SER A 1 340 ? 35.742 0.456 -37.516 1.00 93.38 340 SER A CA 1
ATOM 2731 C C . SER A 1 340 ? 35.488 1.445 -36.373 1.00 93.38 340 SER A C 1
ATOM 2733 O O . SER A 1 340 ? 34.883 1.071 -35.365 1.00 93.38 340 SER A O 1
ATOM 2735 N N . LEU A 1 341 ? 35.857 2.719 -36.553 1.00 92.31 341 LEU A N 1
ATOM 2736 C CA . LEU A 1 341 ? 35.642 3.776 -35.561 1.00 92.31 341 LEU A CA 1
ATOM 2737 C C . LEU A 1 341 ? 34.153 3.980 -35.254 1.00 92.31 341 LEU A C 1
ATOM 2739 O O . LEU A 1 341 ? 33.777 4.045 -34.084 1.00 92.31 341 LEU A O 1
ATOM 2743 N N . MET A 1 342 ? 33.286 3.985 -36.273 1.00 89.81 342 MET A N 1
ATOM 2744 C CA . MET A 1 342 ? 31.829 4.072 -36.094 1.00 89.81 342 MET A CA 1
ATOM 2745 C C . MET A 1 342 ? 31.275 2.910 -35.259 1.00 89.81 342 MET A C 1
ATOM 2747 O O . MET A 1 342 ? 30.470 3.120 -34.348 1.00 89.81 342 MET A O 1
ATOM 2751 N N . ARG A 1 343 ? 31.725 1.675 -35.523 1.00 90.69 343 ARG A N 1
ATOM 2752 C CA . ARG A 1 343 ? 31.314 0.494 -34.744 1.00 90.69 343 ARG A CA 1
ATOM 2753 C C . ARG A 1 343 ? 31.769 0.579 -33.291 1.00 90.69 343 ARG A C 1
ATOM 2755 O O . ARG A 1 343 ? 30.986 0.293 -32.388 1.00 90.69 343 ARG A O 1
ATOM 2762 N N . GLN A 1 344 ? 33.011 0.990 -33.055 1.00 90.12 344 GLN A N 1
ATOM 2763 C CA . GLN A 1 344 ? 33.537 1.144 -31.701 1.00 90.12 344 GLN A CA 1
ATOM 2764 C C . GLN A 1 344 ? 32.836 2.290 -30.944 1.00 90.12 344 GLN A C 1
ATOM 2766 O O . GLN A 1 344 ? 32.510 2.135 -29.768 1.00 90.12 344 GLN A O 1
ATOM 2771 N N . GLN A 1 345 ? 32.504 3.395 -31.619 1.00 88.12 345 GLN A N 1
ATOM 2772 C CA . GLN A 1 345 ? 31.719 4.486 -31.039 1.00 88.12 345 GLN A CA 1
ATOM 2773 C C . GLN A 1 345 ? 30.314 4.018 -30.622 1.00 88.12 345 GLN A C 1
ATOM 2775 O O . GLN A 1 345 ? 29.858 4.336 -29.520 1.00 88.12 345 GLN A O 1
ATOM 2780 N N . ALA A 1 346 ? 29.642 3.227 -31.465 1.00 87.00 346 ALA A N 1
ATOM 2781 C CA . ALA A 1 346 ? 28.347 2.629 -31.138 1.00 87.00 346 ALA A CA 1
ATOM 2782 C C . ALA A 1 346 ? 28.444 1.656 -29.946 1.00 87.00 346 ALA A C 1
ATOM 2784 O O . ALA A 1 346 ? 27.584 1.670 -29.063 1.00 87.00 346 ALA A O 1
ATOM 2785 N N . ALA A 1 347 ? 29.515 0.859 -29.872 1.00 89.12 347 ALA A N 1
ATOM 2786 C CA . ALA A 1 347 ? 29.763 -0.040 -28.747 1.00 89.12 347 ALA A CA 1
ATOM 2787 C C . ALA A 1 347 ? 29.972 0.723 -27.426 1.00 89.12 347 ALA A C 1
ATOM 2789 O O . ALA A 1 347 ? 29.372 0.362 -26.412 1.00 89.12 347 ALA A O 1
ATOM 2790 N N . LEU A 1 348 ? 30.750 1.814 -27.435 1.00 87.94 348 LEU A N 1
ATOM 2791 C CA . LEU A 1 348 ? 30.920 2.683 -26.264 1.00 87.94 348 LEU A CA 1
ATOM 2792 C C . LEU A 1 348 ? 29.596 3.314 -25.824 1.00 87.94 348 LEU A C 1
ATOM 2794 O O . LEU A 1 348 ? 29.299 3.339 -24.631 1.00 87.94 348 LEU A O 1
ATOM 2798 N N . GLN A 1 349 ? 28.774 3.774 -26.772 1.00 86.06 349 GLN A N 1
ATOM 2799 C CA . GLN A 1 349 ? 27.449 4.314 -26.464 1.00 86.06 349 GLN A CA 1
ATOM 2800 C C . GLN A 1 349 ? 26.567 3.263 -25.776 1.00 86.06 349 GLN A C 1
ATOM 2802 O O . GLN A 1 349 ? 25.986 3.537 -24.726 1.00 86.06 349 GLN A O 1
ATOM 2807 N N . SER A 1 350 ? 26.531 2.040 -26.311 1.00 88.19 350 SER A N 1
ATOM 2808 C CA . SER A 1 350 ? 25.794 0.934 -25.696 1.00 88.19 350 SER A CA 1
ATOM 2809 C C . SER A 1 350 ? 26.339 0.563 -24.312 1.00 88.19 350 SER A C 1
ATOM 2811 O O . SER A 1 350 ? 25.557 0.177 -23.440 1.00 88.19 350 SER A O 1
ATOM 2813 N N . ARG A 1 351 ? 27.658 0.661 -24.083 1.00 90.62 351 ARG A N 1
ATOM 2814 C CA . ARG A 1 351 ? 28.268 0.384 -22.772 1.00 90.62 351 ARG A CA 1
ATOM 2815 C C . ARG A 1 351 ? 27.874 1.433 -21.739 1.00 90.62 351 ARG A C 1
ATOM 2817 O O . ARG A 1 351 ? 27.455 1.060 -20.647 1.00 90.62 351 ARG A O 1
ATOM 2824 N N . ILE A 1 352 ? 27.928 2.714 -22.101 1.00 85.44 352 ILE A N 1
ATOM 2825 C CA . ILE A 1 352 ? 27.486 3.827 -21.249 1.00 85.44 352 ILE A CA 1
ATOM 2826 C C . ILE A 1 352 ? 26.005 3.654 -20.866 1.00 85.44 352 ILE A C 1
ATOM 2828 O O . ILE A 1 352 ? 25.652 3.722 -19.690 1.00 85.44 352 ILE A O 1
ATOM 2832 N N . GLU A 1 353 ? 25.138 3.336 -21.831 1.00 84.38 353 GLU A N 1
ATOM 2833 C CA . GLU A 1 353 ? 23.715 3.058 -21.576 1.00 84.38 353 GLU A CA 1
ATOM 2834 C C . GLU A 1 353 ? 23.483 1.802 -20.717 1.00 84.38 353 GLU A C 1
ATOM 2836 O O . GLU A 1 353 ? 22.482 1.702 -20.001 1.00 84.38 353 GLU A O 1
ATOM 2841 N N . GLY A 1 354 ? 24.382 0.819 -20.787 1.00 88.19 354 GLY A N 1
ATOM 2842 C CA . GLY A 1 354 ? 24.398 -0.340 -19.895 1.00 88.19 354 GLY A CA 1
ATOM 2843 C C . GLY A 1 354 ? 24.734 0.045 -18.454 1.00 88.19 354 GLY A C 1
ATOM 2844 O O . GLY A 1 354 ? 23.982 -0.299 -17.545 1.00 88.19 354 GLY A O 1
ATOM 2845 N N . LEU A 1 355 ? 25.797 0.829 -18.258 1.00 87.38 355 LEU A N 1
ATOM 2846 C CA . LEU A 1 355 ? 26.239 1.305 -16.942 1.00 87.38 355 LEU A CA 1
ATOM 2847 C C . LEU A 1 355 ? 25.172 2.164 -16.248 1.00 87.38 355 LEU A C 1
ATOM 2849 O O . LEU A 1 355 ? 24.895 1.967 -15.067 1.00 87.38 355 LEU A O 1
ATOM 2853 N N . TYR A 1 356 ? 24.482 3.048 -16.980 1.00 84.94 356 TYR A N 1
ATOM 2854 C CA . TYR A 1 356 ? 23.350 3.799 -16.421 1.00 84.94 356 TYR A CA 1
ATOM 2855 C C . TYR A 1 356 ? 22.220 2.884 -15.924 1.00 84.94 356 TYR A C 1
ATOM 2857 O O . TYR A 1 356 ? 21.630 3.139 -14.873 1.00 84.94 356 TYR A O 1
ATOM 2865 N N . ARG A 1 357 ? 21.926 1.796 -16.649 1.00 85.81 357 ARG A N 1
ATOM 2866 C CA . ARG A 1 357 ? 20.930 0.801 -16.221 1.00 85.81 357 ARG A CA 1
ATOM 2867 C C . ARG A 1 357 ? 21.393 0.012 -14.997 1.00 85.81 357 ARG A C 1
ATOM 2869 O O . ARG A 1 357 ? 20.560 -0.303 -14.152 1.00 85.81 357 ARG A O 1
ATOM 2876 N N . GLU A 1 358 ? 22.682 -0.303 -14.889 1.00 89.31 358 GLU A N 1
ATOM 2877 C CA . GLU A 1 358 ? 23.261 -0.955 -13.706 1.00 89.31 358 GLU A CA 1
ATOM 2878 C C . GLU A 1 358 ? 23.127 -0.067 -12.460 1.00 89.31 358 GLU A C 1
ATOM 2880 O O . GLU A 1 358 ? 22.587 -0.528 -11.453 1.00 89.31 358 GLU A O 1
ATOM 2885 N N . ILE A 1 359 ? 23.481 1.221 -12.562 1.00 85.94 359 ILE A N 1
ATOM 2886 C CA . ILE A 1 359 ? 23.297 2.215 -11.489 1.00 85.94 359 ILE A CA 1
ATOM 2887 C C . ILE A 1 359 ? 21.823 2.303 -11.071 1.00 85.94 359 ILE A C 1
ATOM 2889 O O . ILE A 1 359 ? 21.505 2.221 -9.885 1.00 85.94 359 ILE A O 1
ATOM 2893 N N . LEU A 1 360 ? 20.902 2.419 -12.035 1.00 85.50 360 LEU A N 1
ATOM 2894 C CA . LEU A 1 360 ? 19.464 2.496 -11.753 1.00 85.50 360 LEU A CA 1
ATOM 2895 C C . LEU A 1 360 ? 18.945 1.267 -11.005 1.00 85.50 360 LEU A C 1
ATOM 2897 O O . LEU A 1 360 ? 18.250 1.413 -10.000 1.00 85.50 360 LEU A O 1
ATOM 2901 N N . ARG A 1 361 ? 19.301 0.061 -11.462 1.00 87.69 361 ARG A N 1
ATOM 2902 C CA . ARG A 1 361 ? 18.905 -1.188 -10.791 1.00 87.69 361 ARG A CA 1
ATOM 2903 C C . ARG A 1 361 ? 19.493 -1.283 -9.390 1.00 87.69 361 ARG A C 1
ATOM 2905 O O . ARG A 1 361 ? 18.804 -1.729 -8.475 1.00 87.69 361 ARG A O 1
ATOM 2912 N N . HIS A 1 362 ? 20.749 -0.874 -9.219 1.00 88.06 362 HIS A N 1
ATOM 2913 C CA . HIS A 1 362 ? 21.399 -0.884 -7.916 1.00 88.06 362 HIS A CA 1
ATOM 2914 C C . HIS A 1 362 ? 20.683 0.051 -6.937 1.00 88.06 362 HIS A C 1
ATOM 2916 O O . HIS A 1 362 ? 20.272 -0.396 -5.866 1.00 88.06 362 HIS A O 1
ATOM 2922 N N . ARG A 1 363 ? 20.432 1.306 -7.333 1.00 86.69 363 ARG A N 1
ATOM 2923 C CA . ARG A 1 363 ? 19.672 2.271 -6.524 1.00 86.69 363 ARG A CA 1
ATOM 2924 C C . ARG A 1 363 ? 18.274 1.776 -6.199 1.00 86.69 363 ARG A C 1
ATOM 2926 O O . ARG A 1 363 ? 17.886 1.820 -5.037 1.00 86.69 363 ARG A O 1
ATOM 2933 N N . GLN A 1 364 ? 17.545 1.256 -7.188 1.00 87.81 364 GLN A N 1
ATOM 2934 C CA . GLN A 1 364 ? 16.217 0.684 -6.972 1.00 87.81 364 GLN A CA 1
ATOM 2935 C C . GLN A 1 364 ? 16.254 -0.420 -5.911 1.00 87.81 364 GLN A C 1
ATOM 2937 O O . GLN A 1 364 ? 15.491 -0.365 -4.952 1.00 87.81 364 GLN A O 1
ATOM 2942 N N . SER A 1 365 ? 17.184 -1.371 -6.031 1.00 89.38 365 SER A N 1
ATOM 2943 C CA . SER A 1 365 ? 17.316 -2.463 -5.064 1.00 89.38 365 SER A CA 1
ATOM 2944 C C . SER A 1 365 ? 17.624 -1.959 -3.651 1.00 89.38 365 SER A C 1
ATOM 2946 O O . SER A 1 365 ? 17.065 -2.469 -2.681 1.00 89.38 365 SER A O 1
ATOM 2948 N N . GLN A 1 366 ? 18.489 -0.952 -3.511 1.00 88.31 366 GLN A N 1
ATOM 2949 C CA . GLN A 1 366 ? 18.835 -0.401 -2.199 1.00 88.31 366 GLN A CA 1
ATOM 2950 C C . GLN A 1 366 ? 17.686 0.404 -1.578 1.00 88.31 366 GLN A C 1
ATOM 2952 O O . GLN A 1 366 ? 17.418 0.264 -0.385 1.00 88.31 366 GLN A O 1
ATOM 2957 N N . ILE A 1 367 ? 16.956 1.185 -2.380 1.00 87.12 367 ILE A N 1
ATOM 2958 C CA . ILE A 1 367 ? 15.748 1.896 -1.939 1.00 87.12 367 ILE A CA 1
ATOM 2959 C C . ILE A 1 367 ? 14.672 0.896 -1.506 1.00 87.12 367 ILE A C 1
ATOM 2961 O O . ILE A 1 367 ? 14.085 1.049 -0.438 1.00 87.12 367 ILE A O 1
ATOM 2965 N N . GLU A 1 368 ? 14.440 -0.161 -2.286 1.00 88.56 368 GLU A N 1
ATOM 2966 C CA . GLU A 1 368 ? 13.478 -1.212 -1.946 1.00 88.56 368 GLU A CA 1
ATOM 2967 C C . GLU A 1 368 ? 13.849 -1.922 -0.640 1.00 88.56 368 GLU A C 1
ATOM 2969 O O . GLU A 1 368 ? 12.979 -2.117 0.206 1.00 88.56 368 GLU A O 1
ATOM 2974 N N . LYS A 1 369 ? 15.133 -2.239 -0.420 1.00 88.75 369 LYS A N 1
ATOM 2975 C CA . LYS A 1 369 ? 15.616 -2.787 0.859 1.00 88.75 369 LYS A CA 1
ATOM 2976 C C . LYS A 1 369 ? 15.374 -1.826 2.024 1.00 88.75 369 LYS A C 1
ATOM 2978 O O . LYS A 1 369 ? 14.882 -2.253 3.067 1.00 88.75 369 LYS A O 1
ATOM 2983 N N . ALA A 1 370 ? 15.676 -0.540 1.847 1.00 87.94 370 ALA A N 1
ATOM 2984 C CA . ALA A 1 370 ? 15.462 0.482 2.870 1.00 87.94 370 ALA A CA 1
ATOM 2985 C C . ALA A 1 370 ? 13.971 0.687 3.195 1.00 87.94 370 ALA A C 1
ATOM 2987 O O . ALA A 1 370 ? 13.616 0.888 4.355 1.00 87.94 370 ALA A O 1
ATOM 2988 N N . LEU A 1 371 ? 13.089 0.602 2.195 1.00 89.62 371 LEU A N 1
ATOM 2989 C CA . LEU A 1 371 ? 11.637 0.642 2.382 1.00 89.62 371 LEU A CA 1
ATOM 2990 C C . LEU A 1 371 ? 11.109 -0.640 3.040 1.00 89.62 371 LEU A C 1
ATOM 2992 O O . LEU A 1 371 ? 10.197 -0.573 3.865 1.00 89.62 371 LEU A O 1
ATOM 2996 N N . ALA A 1 372 ? 11.674 -1.799 2.696 1.00 90.00 372 ALA A N 1
ATOM 2997 C CA . ALA A 1 372 ? 11.285 -3.091 3.252 1.00 90.00 372 ALA A CA 1
ATOM 2998 C C . ALA A 1 372 ? 11.618 -3.221 4.744 1.00 90.00 372 ALA A C 1
ATOM 3000 O O . ALA A 1 372 ? 10.877 -3.895 5.452 1.00 90.00 372 ALA A O 1
ATOM 3001 N N . SER A 1 373 ? 12.671 -2.563 5.242 1.00 89.06 373 SER A N 1
ATOM 3002 C CA . SER A 1 373 ? 12.957 -2.509 6.683 1.00 89.06 373 SER A CA 1
ATOM 3003 C C . SER A 1 373 ? 12.093 -1.481 7.425 1.00 89.06 373 SER A C 1
ATOM 3005 O O . SER A 1 373 ? 11.625 -1.758 8.527 1.00 89.06 373 SER A O 1
ATOM 3007 N N . ARG A 1 374 ? 11.811 -0.325 6.807 1.00 90.81 374 ARG A N 1
ATOM 3008 C CA . ARG A 1 374 ? 11.061 0.783 7.432 1.00 90.81 374 ARG A CA 1
ATOM 3009 C C . ARG A 1 374 ? 9.552 0.571 7.494 1.00 90.81 374 ARG A C 1
ATOM 3011 O O . ARG A 1 374 ? 8.919 0.959 8.471 1.00 90.81 374 ARG A O 1
ATOM 3018 N N . ARG A 1 375 ? 8.940 -0.050 6.479 1.00 90.38 375 ARG A N 1
ATOM 3019 C CA . ARG A 1 375 ? 7.480 -0.284 6.459 1.00 90.38 375 ARG A CA 1
ATOM 3020 C C . ARG A 1 375 ? 7.002 -1.147 7.640 1.00 90.38 375 ARG A C 1
ATOM 3022 O O . ARG A 1 375 ? 6.048 -0.726 8.292 1.00 90.38 375 ARG A O 1
ATOM 3029 N N . PRO A 1 376 ? 7.650 -2.283 7.970 1.00 91.75 376 PRO A N 1
ATOM 3030 C CA . PRO A 1 376 ? 7.319 -3.056 9.165 1.00 91.75 376 PRO A CA 1
ATOM 3031 C C . PRO A 1 376 ? 7.535 -2.275 10.466 1.00 91.75 376 PRO A C 1
ATOM 3033 O O . PRO A 1 376 ? 6.691 -2.338 11.357 1.00 91.75 376 PRO A O 1
ATOM 3036 N N . GLN A 1 377 ? 8.622 -1.499 10.564 1.00 92.12 377 GLN A N 1
ATOM 3037 C CA . GLN A 1 377 ? 8.890 -0.646 11.730 1.00 92.12 377 GLN A CA 1
ATOM 3038 C C . GLN A 1 377 ? 7.769 0.376 11.940 1.00 92.12 377 GLN A C 1
ATOM 3040 O O . GLN A 1 377 ? 7.238 0.485 13.041 1.00 92.12 377 GLN A O 1
ATOM 3045 N N . ARG A 1 378 ? 7.326 1.046 10.869 1.00 93.94 378 ARG A N 1
ATOM 3046 C CA . ARG A 1 378 ? 6.181 1.964 10.905 1.00 93.94 378 ARG A CA 1
ATOM 3047 C C . ARG A 1 378 ? 4.914 1.263 11.389 1.00 93.94 378 ARG A C 1
ATOM 3049 O O . ARG A 1 378 ? 4.209 1.801 12.233 1.00 93.94 378 ARG A O 1
ATOM 3056 N N . THR A 1 379 ? 4.618 0.064 10.879 1.00 92.12 379 THR A N 1
ATOM 3057 C CA . THR A 1 379 ? 3.430 -0.686 11.322 1.00 92.12 379 THR A CA 1
ATOM 3058 C C . THR A 1 379 ? 3.512 -1.113 12.785 1.00 92.12 379 THR A C 1
ATOM 3060 O O . THR A 1 379 ? 2.496 -1.076 13.471 1.00 92.12 379 THR A O 1
ATOM 3063 N N . ALA A 1 380 ? 4.702 -1.472 13.276 1.00 92.31 380 ALA A N 1
ATOM 3064 C CA . ALA A 1 380 ? 4.913 -1.822 14.677 1.00 92.31 380 ALA A CA 1
ATOM 3065 C C . ALA A 1 380 ? 4.718 -0.602 15.591 1.00 92.31 380 ALA A C 1
ATOM 3067 O O . ALA A 1 380 ? 3.927 -0.669 16.527 1.00 92.31 380 ALA A O 1
ATOM 3068 N N . LEU A 1 381 ? 5.339 0.536 15.261 1.00 93.75 381 LEU A N 1
ATOM 3069 C CA . LEU A 1 381 ? 5.178 1.788 16.010 1.00 93.75 381 LEU A CA 1
ATOM 3070 C C . LEU A 1 381 ? 3.724 2.283 16.010 1.00 93.75 381 LEU A C 1
ATOM 3072 O O . LEU A 1 381 ? 3.230 2.742 17.035 1.00 93.75 381 LEU A O 1
ATOM 3076 N N . ALA A 1 382 ? 3.011 2.153 14.887 1.00 93.00 382 ALA A N 1
ATOM 3077 C CA . ALA A 1 382 ? 1.593 2.501 14.808 1.00 93.00 382 ALA A CA 1
ATOM 3078 C C . ALA A 1 382 ? 0.718 1.599 15.698 1.00 93.00 382 ALA A C 1
ATOM 3080 O O . ALA A 1 382 ? -0.216 2.087 16.333 1.00 93.00 382 ALA A O 1
ATOM 3081 N N . ALA A 1 383 ? 1.030 0.302 15.779 1.00 92.25 383 ALA A N 1
ATOM 3082 C CA . ALA A 1 383 ? 0.340 -0.620 16.677 1.00 92.25 383 ALA A CA 1
ATOM 3083 C C . ALA A 1 383 ? 0.625 -0.300 18.156 1.00 92.25 383 ALA A C 1
ATOM 3085 O O . ALA A 1 383 ? -0.302 -0.299 18.966 1.00 92.25 383 ALA A O 1
ATOM 3086 N N . GLU A 1 384 ? 1.875 0.032 18.502 1.00 93.31 384 GLU A N 1
ATOM 3087 C CA . GLU A 1 384 ? 2.238 0.496 19.849 1.00 93.31 384 GLU A CA 1
ATOM 3088 C C . GLU A 1 384 ? 1.506 1.791 20.224 1.00 93.31 384 GLU A C 1
ATOM 3090 O O . GLU A 1 384 ? 1.001 1.907 21.342 1.00 93.31 384 GLU A O 1
ATOM 3095 N N . LEU A 1 385 ? 1.393 2.745 19.291 1.00 94.50 385 LEU A N 1
ATOM 3096 C CA . LEU A 1 385 ? 0.669 3.998 19.515 1.00 94.50 385 LEU A CA 1
ATOM 3097 C C . LEU A 1 385 ? -0.809 3.723 19.801 1.00 94.50 385 LEU A C 1
ATOM 3099 O O . LEU A 1 385 ? -1.340 4.191 20.806 1.00 94.50 385 LEU A O 1
ATOM 3103 N N . GLN A 1 386 ? -1.450 2.897 18.972 1.00 93.19 386 GLN A N 1
ATOM 3104 C CA . GLN A 1 386 ? -2.843 2.504 19.171 1.00 93.19 386 GLN A CA 1
ATOM 3105 C C . GLN A 1 386 ? -3.050 1.808 20.526 1.00 93.19 386 GLN A C 1
ATOM 3107 O O . GLN A 1 386 ? -4.052 2.046 21.207 1.00 93.19 386 GLN A O 1
ATOM 3112 N N . GLN A 1 387 ? -2.105 0.963 20.946 1.00 92.69 387 GLN A N 1
ATOM 3113 C CA . GLN A 1 387 ? -2.155 0.307 22.248 1.00 92.69 387 GLN A CA 1
ATOM 3114 C C . GLN A 1 387 ? -2.068 1.329 23.391 1.00 92.69 387 GLN A C 1
ATOM 3116 O O . GLN A 1 387 ? -2.925 1.308 24.278 1.00 92.69 387 GLN A O 1
ATOM 3121 N N . ALA A 1 388 ? -1.101 2.249 23.352 1.00 91.81 388 ALA A N 1
ATOM 3122 C CA . ALA A 1 388 ? -0.945 3.301 24.358 1.00 91.81 388 ALA A CA 1
ATOM 3123 C C . ALA A 1 388 ? -2.184 4.215 24.437 1.00 91.81 388 ALA A C 1
ATOM 3125 O O . ALA A 1 388 ? -2.675 4.511 25.529 1.00 91.81 388 ALA A O 1
ATOM 3126 N N . GLU A 1 389 ? -2.753 4.599 23.292 1.00 92.38 389 GLU A N 1
ATOM 3127 C CA . GLU A 1 389 ? -3.979 5.398 23.224 1.00 92.38 389 GLU A CA 1
ATOM 3128 C C . GLU A 1 389 ? -5.179 4.652 23.812 1.00 92.38 389 GLU A C 1
ATOM 3130 O O . GLU A 1 389 ? -5.900 5.207 24.645 1.00 92.38 389 GLU A O 1
ATOM 3135 N N . SER A 1 390 ? -5.376 3.382 23.443 1.00 92.56 390 SER A N 1
ATOM 3136 C CA . SER A 1 390 ? -6.473 2.564 23.974 1.00 92.56 390 SER A CA 1
ATOM 3137 C C . SER A 1 390 ? -6.381 2.407 25.494 1.00 92.56 390 SER A C 1
ATOM 3139 O O . SER A 1 390 ? -7.384 2.571 26.195 1.00 92.56 390 SER A O 1
ATOM 3141 N N . ARG A 1 391 ? -5.165 2.202 26.017 1.00 93.56 391 ARG A N 1
ATOM 3142 C CA . ARG A 1 391 ? -4.905 2.114 27.452 1.00 93.56 391 ARG A CA 1
ATOM 3143 C C . ARG A 1 391 ? -5.189 3.440 28.153 1.00 93.56 391 ARG A C 1
ATOM 3145 O O . ARG A 1 391 ? -5.854 3.457 29.185 1.00 93.56 391 ARG A O 1
ATOM 3152 N N . SER A 1 392 ? -4.778 4.561 27.560 1.00 92.81 392 SER A N 1
ATOM 3153 C CA . SER A 1 392 ? -5.069 5.894 28.098 1.00 92.81 392 SER A CA 1
ATOM 3154 C C . SER A 1 392 ? -6.579 6.174 28.184 1.00 92.81 392 SER A C 1
ATOM 3156 O O . SER A 1 392 ? -7.046 6.739 29.173 1.00 92.81 392 SER A O 1
ATOM 3158 N N . GLN A 1 393 ? -7.363 5.739 27.190 1.00 92.75 393 GLN A N 1
ATOM 3159 C CA . GLN A 1 393 ? -8.821 5.888 27.185 1.00 92.75 393 GLN A CA 1
ATOM 3160 C C . GLN A 1 393 ? -9.490 5.016 28.250 1.00 92.75 393 GLN A C 1
ATOM 3162 O O . GLN A 1 393 ? -10.429 5.465 28.907 1.00 92.75 393 GLN A O 1
ATOM 3167 N N . GLU A 1 394 ? -9.012 3.785 28.435 1.00 93.12 394 GLU A N 1
ATOM 3168 C CA . GLU A 1 394 ? -9.486 2.893 29.494 1.00 93.12 394 GLU A CA 1
ATOM 3169 C C . GLU A 1 394 ? -9.257 3.515 30.878 1.00 93.12 394 GLU A C 1
ATOM 3171 O O . GLU A 1 394 ? -10.198 3.622 31.667 1.00 93.12 394 GLU A O 1
ATOM 3176 N N . ILE A 1 395 ? -8.043 4.009 31.138 1.00 92.69 395 ILE A N 1
ATOM 3177 C CA . ILE A 1 395 ? -7.701 4.663 32.406 1.00 92.69 395 ILE A CA 1
ATOM 3178 C C . ILE A 1 395 ? -8.561 5.914 32.630 1.00 92.69 395 ILE A C 1
ATOM 3180 O O . ILE A 1 395 ? -9.091 6.098 33.727 1.00 92.69 395 ILE A O 1
ATOM 3184 N N . ARG A 1 396 ? -8.775 6.745 31.598 1.00 93.12 396 ARG A N 1
ATOM 3185 C CA . ARG A 1 396 ? -9.655 7.926 31.695 1.00 93.12 396 ARG A CA 1
ATOM 3186 C C . ARG A 1 396 ? -11.074 7.554 32.112 1.00 93.12 396 ARG A C 1
ATOM 3188 O O . ARG A 1 396 ? -11.595 8.170 33.032 1.00 93.12 396 ARG A O 1
ATOM 3195 N N . ARG A 1 397 ? -11.670 6.515 31.516 1.00 93.12 397 ARG A N 1
ATOM 3196 C CA . ARG A 1 397 ? -13.017 6.044 31.900 1.00 93.12 397 ARG A CA 1
ATOM 3197 C C . ARG A 1 397 ? -13.080 5.590 33.360 1.00 93.12 397 ARG A C 1
ATOM 3199 O O . ARG A 1 397 ? -14.080 5.829 34.033 1.00 93.12 397 ARG A O 1
ATOM 3206 N N . ILE A 1 398 ? -12.027 4.931 33.850 1.00 93.00 398 ILE A N 1
ATOM 3207 C CA . ILE A 1 398 ? -11.936 4.506 35.254 1.00 93.00 398 ILE A CA 1
ATOM 3208 C C . ILE A 1 398 ? -11.864 5.728 36.176 1.00 93.00 398 ILE A C 1
ATOM 3210 O O . ILE A 1 398 ? -12.628 5.794 37.138 1.00 93.00 398 ILE A O 1
ATOM 3214 N N . LEU A 1 399 ? -11.000 6.700 35.869 1.00 92.38 399 LEU A N 1
ATOM 3215 C CA . LEU A 1 399 ? -10.853 7.931 36.653 1.00 92.38 399 LEU A CA 1
ATOM 3216 C C . LEU A 1 399 ? -12.126 8.790 36.629 1.00 92.38 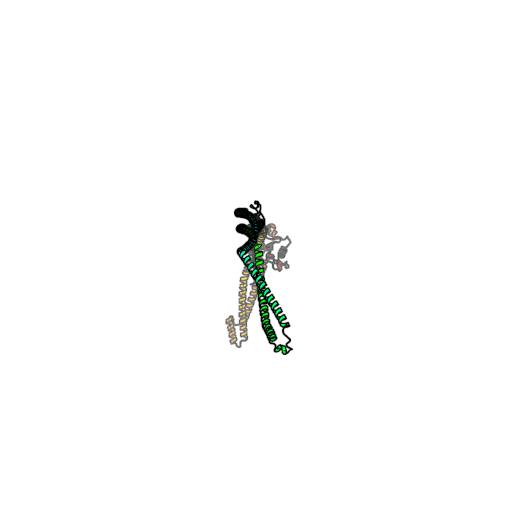399 LEU A C 1
ATOM 3218 O O . LEU A 1 399 ? -12.546 9.272 37.675 1.00 92.38 399 LEU A O 1
ATOM 3222 N N . GLU A 1 400 ? -12.785 8.931 35.477 1.00 93.00 400 GLU A N 1
ATOM 3223 C CA . GLU A 1 400 ? -14.076 9.625 35.352 1.00 93.00 400 GLU A CA 1
ATOM 3224 C C . GLU A 1 400 ? -15.135 8.998 36.265 1.00 93.00 400 GLU A C 1
ATOM 3226 O O . GLU A 1 400 ? -15.807 9.710 37.010 1.00 93.00 400 GLU A O 1
ATOM 3231 N N . ARG A 1 401 ? -15.255 7.660 36.268 1.00 92.56 401 ARG A N 1
ATOM 3232 C CA . ARG A 1 401 ? -16.172 6.955 37.177 1.00 92.56 401 ARG A CA 1
ATOM 3233 C C . ARG A 1 401 ? -15.768 7.131 38.643 1.00 92.56 401 ARG A C 1
ATOM 3235 O O . ARG A 1 401 ? -16.648 7.290 39.482 1.00 92.56 401 ARG A O 1
ATOM 3242 N N . TYR A 1 402 ? -14.470 7.085 38.947 1.00 92.25 402 TYR A N 1
ATOM 3243 C CA . TYR A 1 402 ? -13.952 7.246 40.306 1.00 92.25 402 TYR A CA 1
ATOM 3244 C C . TYR A 1 402 ? -14.310 8.625 40.869 1.00 92.25 402 TYR A C 1
ATOM 3246 O O . TYR A 1 402 ? -14.908 8.708 41.935 1.00 92.25 402 TYR A O 1
ATOM 3254 N N . TYR A 1 403 ? -14.031 9.695 40.119 1.00 90.19 403 TYR A N 1
ATOM 3255 C CA . TYR A 1 403 ? -14.307 11.068 40.544 1.00 90.19 403 TYR A CA 1
ATOM 3256 C C . TYR A 1 403 ? -15.796 11.441 40.529 1.00 90.19 403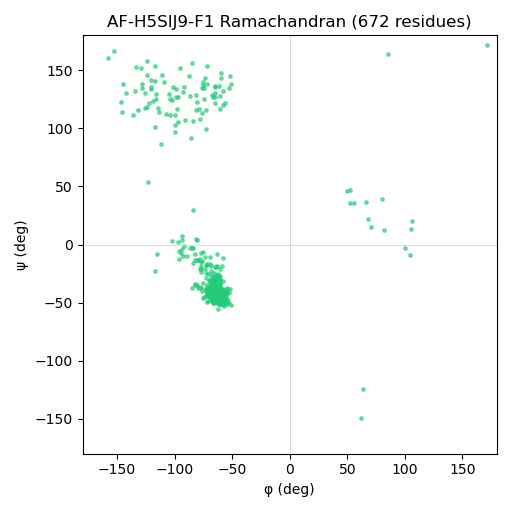 TYR A C 1
ATOM 3258 O O . TYR A 1 403 ? -16.200 12.344 41.258 1.00 90.19 403 TYR A O 1
ATOM 3266 N N . ALA A 1 404 ? -16.618 10.769 39.718 1.00 91.06 404 ALA A N 1
ATOM 3267 C CA . ALA A 1 404 ? -18.064 10.985 39.700 1.00 91.06 404 ALA A CA 1
ATOM 3268 C C . ALA A 1 404 ? -18.799 10.320 40.878 1.00 91.06 404 ALA A C 1
ATOM 3270 O O . ALA A 1 404 ? -19.910 10.735 41.213 1.00 91.06 404 ALA A O 1
ATOM 3271 N N . LEU A 1 405 ? -18.222 9.277 41.486 1.00 91.31 405 LEU A N 1
ATOM 3272 C CA . LEU A 1 405 ? -18.821 8.600 42.632 1.00 91.31 405 LEU A CA 1
ATOM 3273 C C . LEU A 1 405 ? -18.532 9.394 43.911 1.00 91.31 405 LEU A C 1
ATOM 3275 O O . LEU A 1 405 ? -17.376 9.579 44.267 1.00 91.31 405 LEU A O 1
ATOM 3279 N N . ASP A 1 406 ? -19.574 9.797 44.639 1.00 91.00 406 ASP A N 1
ATOM 3280 C CA . ASP A 1 406 ? -19.443 10.342 45.995 1.00 91.00 406 ASP A CA 1
ATOM 3281 C C . ASP A 1 406 ? -19.561 9.200 47.028 1.00 91.00 406 ASP A C 1
ATOM 3283 O O . ASP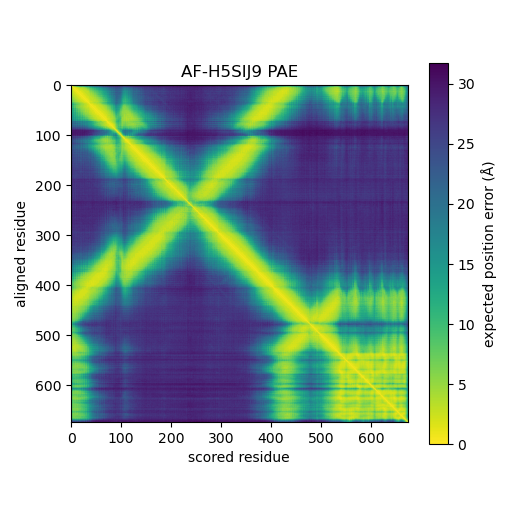 A 1 406 ? -20.665 8.678 47.259 1.00 91.00 406 ASP A O 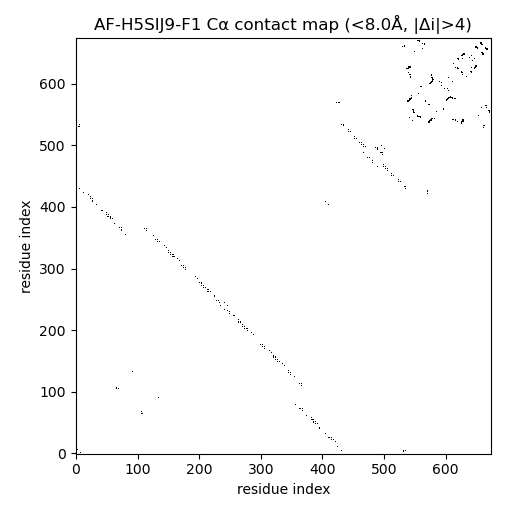1
ATOM 3287 N N . PRO A 1 407 ? -18.456 8.784 47.683 1.00 89.12 407 PRO A N 1
ATOM 3288 C CA . PRO A 1 407 ? -18.487 7.686 48.641 1.00 89.12 407 PRO A CA 1
ATOM 3289 C C . PRO A 1 407 ? -19.254 8.034 49.916 1.00 89.12 407 PRO A C 1
ATOM 3291 O O . PRO A 1 407 ? -19.743 7.125 50.586 1.00 89.12 407 PRO A O 1
ATOM 3294 N N . ALA A 1 408 ? -19.339 9.315 50.291 1.00 87.69 408 ALA A N 1
ATOM 3295 C CA . ALA A 1 408 ? -20.075 9.738 51.477 1.00 87.69 408 ALA A CA 1
ATOM 3296 C C . ALA A 1 408 ? -21.583 9.640 51.225 1.00 87.69 408 ALA A C 1
ATOM 3298 O O . ALA A 1 408 ? -22.301 9.058 52.040 1.00 87.69 408 ALA A O 1
ATOM 3299 N N . ALA A 1 409 ? -22.040 10.107 50.059 1.00 89.00 409 ALA A N 1
ATOM 3300 C CA . ALA A 1 409 ? -23.430 9.953 49.637 1.00 89.00 409 ALA A CA 1
ATOM 3301 C C . ALA A 1 409 ? -23.837 8.472 49.527 1.00 89.00 409 ALA A C 1
ATOM 3303 O O . ALA A 1 409 ? -24.873 8.080 50.063 1.00 89.00 409 ALA A O 1
ATOM 3304 N N . CYS A 1 410 ? -22.993 7.622 48.924 1.00 89.19 410 CYS A N 1
ATOM 3305 C CA . CYS A 1 410 ? -23.274 6.185 48.807 1.00 89.19 410 CYS A CA 1
ATOM 3306 C C . CYS A 1 410 ? -23.353 5.475 50.167 1.00 89.19 410 CYS A C 1
ATOM 3308 O O . CYS A 1 410 ? -24.195 4.595 50.349 1.00 89.19 410 CYS A O 1
ATOM 3310 N N . ARG A 1 411 ? -22.493 5.841 51.132 1.00 90.44 411 ARG A N 1
ATOM 3311 C CA . ARG A 1 411 ? -22.555 5.293 52.500 1.00 90.44 411 ARG A CA 1
ATOM 3312 C C . ARG A 1 411 ? -23.841 5.709 53.207 1.00 90.44 411 ARG A C 1
ATOM 3314 O O . ARG A 1 411 ? -24.521 4.845 53.745 1.00 90.44 411 ARG A O 1
ATOM 3321 N N . ALA A 1 412 ? -24.211 6.988 53.133 1.00 90.19 412 ALA A N 1
ATOM 3322 C CA . ALA A 1 412 ? -25.454 7.479 53.725 1.00 90.19 412 ALA A CA 1
ATOM 3323 C C . ALA A 1 412 ? -26.692 6.775 53.136 1.00 90.19 412 ALA A C 1
ATOM 3325 O O . ALA A 1 412 ? -27.597 6.380 53.869 1.00 90.19 412 ALA A O 1
ATOM 3326 N N . GLU A 1 413 ? -26.713 6.556 51.818 1.00 91.50 413 GLU A N 1
ATOM 3327 C CA . GLU A 1 413 ? -27.790 5.822 51.149 1.00 91.50 413 GLU A CA 1
ATOM 3328 C C . GLU A 1 413 ? -27.827 4.337 51.553 1.00 91.50 413 GLU A C 1
ATOM 3330 O O . GLU A 1 413 ? -28.905 3.755 51.726 1.00 91.50 413 GLU A O 1
ATOM 3335 N N . LEU A 1 414 ? -26.658 3.712 51.730 1.00 91.81 414 LEU A N 1
ATOM 3336 C CA . LEU A 1 414 ? -26.550 2.335 52.203 1.00 91.81 414 LEU A CA 1
ATOM 3337 C C . LEU A 1 414 ? -27.078 2.198 53.637 1.00 91.81 414 LEU A C 1
ATOM 3339 O O . LEU A 1 414 ? -27.839 1.265 53.896 1.00 91.81 414 LEU A O 1
ATOM 3343 N N . ASP A 1 415 ? -26.718 3.115 54.533 1.00 90.06 415 ASP A N 1
ATOM 3344 C CA . ASP A 1 415 ? -27.181 3.126 55.925 1.00 90.06 415 ASP A CA 1
ATOM 3345 C C . ASP A 1 415 ? -28.705 3.294 55.987 1.00 90.06 415 ASP A C 1
ATOM 3347 O O . ASP A 1 415 ? -29.398 2.481 56.602 1.00 90.06 415 ASP A O 1
ATOM 3351 N N . GLN A 1 416 ? -29.258 4.249 55.231 1.00 90.94 416 GLN A N 1
ATOM 3352 C CA . GLN A 1 416 ? -30.707 4.440 55.120 1.00 90.94 416 GLN A CA 1
ATOM 3353 C C . GLN A 1 416 ? -31.419 3.183 54.590 1.00 90.94 416 GLN A C 1
ATOM 3355 O O . GLN A 1 416 ? -32.470 2.782 55.095 1.00 90.94 416 GLN A O 1
ATOM 3360 N N . THR A 1 417 ? -30.850 2.531 53.572 1.00 90.88 417 THR A N 1
ATOM 3361 C CA . THR A 1 417 ? -31.402 1.290 53.007 1.00 90.88 417 THR A CA 1
ATOM 3362 C C . THR A 1 417 ? -31.368 0.150 54.033 1.00 90.88 417 THR A C 1
ATOM 3364 O O . THR A 1 417 ? -32.302 -0.652 54.106 1.00 90.88 417 THR A O 1
ATOM 3367 N N . GLN A 1 418 ? -30.316 0.070 54.854 1.00 90.31 418 GLN A N 1
ATOM 3368 C CA . GLN A 1 418 ? -30.191 -0.936 55.911 1.00 90.31 418 GLN A CA 1
ATOM 3369 C C . GLN A 1 418 ? -31.193 -0.713 57.048 1.00 90.31 418 GLN A C 1
ATOM 3371 O O . GLN A 1 418 ? -31.793 -1.682 57.518 1.00 90.31 418 GLN A O 1
ATOM 3376 N N . GLU A 1 419 ? -31.442 0.535 57.443 1.00 89.12 419 GLU A N 1
ATOM 3377 C CA . GLU A 1 419 ? -32.490 0.875 58.414 1.00 89.12 419 GLU A CA 1
ATOM 3378 C C . GLU A 1 419 ? -33.884 0.474 57.909 1.00 89.12 419 GLU A C 1
ATOM 3380 O O . GLU A 1 419 ? -34.655 -0.165 58.631 1.00 89.12 419 GLU A O 1
ATOM 3385 N N . GLN A 1 420 ? -34.192 0.764 56.640 1.00 89.75 420 GLN A N 1
ATOM 3386 C CA . GLN A 1 420 ? -35.452 0.350 56.011 1.00 89.75 420 GLN A CA 1
ATOM 3387 C C . GLN A 1 420 ? -35.606 -1.176 55.982 1.00 89.75 420 GLN A C 1
ATOM 3389 O O . GLN A 1 420 ? -36.679 -1.700 56.294 1.00 89.75 420 GLN A O 1
ATOM 3394 N N . LEU A 1 421 ? -34.532 -1.905 55.658 1.00 90.75 421 LEU A N 1
ATOM 3395 C CA . LEU A 1 421 ? -34.522 -3.367 55.710 1.00 90.75 421 LEU A CA 1
ATOM 3396 C C . LEU A 1 421 ? -34.771 -3.889 57.127 1.00 90.75 421 LEU A C 1
ATOM 3398 O O . LEU A 1 421 ? -35.543 -4.832 57.294 1.00 90.75 421 LEU A O 1
ATOM 3402 N N . ALA A 1 422 ? -34.147 -3.300 58.150 1.00 87.12 422 ALA A N 1
ATOM 3403 C CA . ALA A 1 422 ? -34.364 -3.701 59.539 1.00 87.12 422 ALA A CA 1
ATOM 3404 C C . ALA A 1 422 ? -35.837 -3.530 59.951 1.00 87.12 422 ALA A C 1
ATOM 3406 O O . ALA A 1 422 ? -36.431 -4.452 60.517 1.00 87.12 422 ALA A O 1
ATOM 3407 N N . HIS A 1 423 ? -36.450 -2.401 59.587 1.00 85.38 423 HIS A N 1
ATOM 3408 C CA . HIS A 1 423 ? -37.864 -2.129 59.845 1.00 85.38 423 HIS A CA 1
ATOM 3409 C C . HIS A 1 423 ? -38.799 -3.129 59.140 1.00 85.38 423 HIS A C 1
ATOM 3411 O O . HIS A 1 423 ? -39.709 -3.688 59.758 1.00 85.38 423 HIS A O 1
ATOM 3417 N N . LEU A 1 424 ? -38.568 -3.415 57.852 1.00 88.44 424 LEU A N 1
ATOM 3418 C CA . LEU A 1 424 ? -39.392 -4.374 57.107 1.00 88.44 424 LEU A CA 1
ATOM 3419 C C . LEU A 1 424 ? -39.264 -5.806 57.643 1.00 88.44 424 LEU A C 1
ATOM 3421 O O . LEU A 1 424 ? -40.271 -6.508 57.720 1.00 88.44 424 LEU A O 1
ATOM 3425 N N . HIS A 1 425 ? -38.071 -6.234 58.071 1.00 89.12 425 HIS A N 1
ATOM 3426 C CA . HIS A 1 425 ? -37.901 -7.546 58.702 1.00 89.12 425 HIS A CA 1
ATOM 3427 C C . HIS A 1 425 ? -38.672 -7.663 60.023 1.00 89.12 425 HIS A C 1
ATOM 3429 O O . HIS A 1 425 ? -39.302 -8.693 60.264 1.00 89.12 425 HIS A O 1
ATOM 3435 N N . GLN A 1 426 ? -38.678 -6.618 60.860 1.00 85.38 426 GLN A N 1
ATOM 3436 C CA . GLN A 1 426 ? -39.493 -6.600 62.083 1.00 85.38 426 GLN A CA 1
ATOM 3437 C C . GLN A 1 426 ? -40.989 -6.702 61.757 1.00 85.38 426 GLN A C 1
ATOM 3439 O O . GLN A 1 426 ? -41.711 -7.510 62.350 1.00 85.38 426 GLN A O 1
ATOM 3444 N N . ARG A 1 427 ? -41.457 -5.945 60.755 1.00 86.19 427 ARG A N 1
ATOM 3445 C CA . ARG A 1 427 ? -42.846 -6.018 60.281 1.00 86.19 427 ARG A CA 1
ATOM 3446 C C . ARG A 1 427 ? -43.210 -7.418 59.783 1.00 86.19 427 ARG A C 1
ATOM 3448 O O . ARG A 1 427 ? -44.297 -7.904 60.095 1.00 86.19 427 ARG A O 1
ATOM 3455 N N . LEU A 1 428 ? -42.315 -8.065 59.040 1.00 88.19 428 LEU A N 1
ATOM 3456 C CA . LEU A 1 428 ? -42.503 -9.423 58.534 1.00 88.19 428 LEU A CA 1
ATOM 3457 C C . LEU A 1 428 ? -42.638 -10.437 59.678 1.00 88.19 428 LEU A C 1
ATOM 3459 O O . LEU A 1 428 ? -43.615 -11.182 59.718 1.00 88.19 428 LEU A O 1
ATOM 3463 N N . GLN A 1 429 ? -41.721 -10.403 60.652 1.00 86.50 429 GLN A N 1
ATOM 3464 C CA . GLN A 1 429 ? -41.771 -11.272 61.835 1.00 86.50 429 GLN A CA 1
ATOM 3465 C C . GLN A 1 429 ? -43.097 -11.137 62.594 1.00 86.50 429 GLN A C 1
ATOM 3467 O O . GLN A 1 429 ? -43.681 -12.132 63.029 1.00 86.50 429 GLN A O 1
ATOM 3472 N N . ARG A 1 430 ? -43.606 -9.907 62.714 1.00 85.12 430 ARG A N 1
ATOM 3473 C CA . ARG A 1 430 ? -44.904 -9.626 63.333 1.00 85.12 430 ARG A CA 1
ATOM 3474 C C . ARG A 1 430 ? -46.068 -10.223 62.540 1.00 85.12 430 ARG A C 1
ATOM 3476 O O . ARG A 1 430 ? -46.930 -10.871 63.133 1.00 85.12 430 ARG A O 1
ATOM 3483 N N . LEU A 1 431 ? -46.104 -10.023 61.220 1.00 86.00 431 LEU A N 1
ATOM 3484 C CA . LEU A 1 431 ? -47.153 -10.582 60.357 1.00 86.00 431 LEU A CA 1
ATOM 3485 C C . LEU A 1 431 ? -47.163 -12.116 60.402 1.00 86.00 431 LEU A C 1
ATOM 3487 O O . LEU A 1 431 ? -48.230 -12.711 60.549 1.00 86.00 431 LEU A O 1
ATOM 3491 N N . ASP A 1 432 ? -45.992 -12.751 60.371 1.00 86.31 432 ASP A N 1
ATOM 3492 C CA . ASP A 1 432 ? -45.869 -14.204 60.519 1.00 86.31 432 ASP A CA 1
ATOM 3493 C C . ASP A 1 432 ? -46.374 -14.685 61.884 1.00 86.31 432 ASP A C 1
ATOM 3495 O O . ASP A 1 432 ? -47.081 -15.694 61.977 1.00 86.31 432 ASP A O 1
ATOM 3499 N N . GLY A 1 433 ? -46.058 -13.947 62.953 1.00 84.81 433 GLY A N 1
ATOM 3500 C CA . GLY A 1 433 ? -46.584 -14.202 64.292 1.00 84.81 433 GLY A CA 1
ATOM 3501 C C . GLY A 1 433 ? -48.114 -14.143 64.344 1.00 84.81 433 GLY A C 1
ATOM 3502 O O . GLY A 1 433 ? -48.744 -15.035 64.918 1.00 84.81 433 GLY A O 1
ATOM 3503 N N . LEU A 1 434 ? -48.722 -13.141 63.699 1.00 85.31 434 LEU A N 1
ATOM 3504 C CA . LEU A 1 434 ? -50.179 -13.002 63.597 1.00 85.31 434 LEU A CA 1
ATOM 3505 C C . LEU A 1 434 ? -50.816 -14.149 62.805 1.00 85.31 434 LEU A C 1
ATOM 3507 O O . LEU A 1 434 ? -51.815 -14.710 63.255 1.00 85.31 434 LEU A O 1
ATOM 3511 N N . ILE A 1 435 ? -50.234 -14.539 61.666 1.00 87.44 435 ILE A N 1
ATOM 3512 C CA . ILE A 1 435 ? -50.736 -15.658 60.852 1.00 87.44 435 ILE A CA 1
ATOM 3513 C C . ILE A 1 435 ? -50.702 -16.959 61.656 1.00 87.44 435 ILE A C 1
ATOM 3515 O O . ILE A 1 435 ? -51.703 -17.671 61.707 1.00 87.44 435 ILE A O 1
ATOM 3519 N N . ARG A 1 436 ? -49.587 -17.254 62.339 1.00 86.75 436 ARG A N 1
ATOM 3520 C CA . ARG A 1 436 ? -49.455 -18.470 63.161 1.00 86.75 436 ARG A CA 1
ATOM 3521 C C . ARG A 1 436 ? -50.512 -18.539 64.260 1.00 86.75 436 ARG A C 1
ATOM 3523 O O . ARG A 1 436 ? -51.082 -19.605 64.480 1.00 86.75 436 ARG A O 1
ATOM 3530 N N . ARG A 1 437 ? -50.782 -17.420 64.940 1.00 84.38 437 ARG A N 1
ATOM 3531 C CA . ARG A 1 437 ? -51.806 -17.346 65.997 1.00 84.38 437 ARG A CA 1
ATOM 3532 C C . ARG A 1 437 ? -53.208 -17.534 65.437 1.00 84.38 437 ARG A C 1
ATOM 3534 O O . ARG A 1 437 ? -53.931 -18.399 65.926 1.00 84.38 437 ARG A O 1
ATOM 3541 N N . ARG A 1 438 ? -53.549 -16.811 64.367 1.00 88.25 438 ARG A N 1
ATOM 3542 C CA . ARG A 1 438 ? -54.825 -16.968 63.662 1.00 88.25 438 ARG A CA 1
ATOM 3543 C C . ARG A 1 438 ? -55.059 -18.426 63.283 1.00 88.25 438 ARG A C 1
ATOM 3545 O O . ARG A 1 438 ? -56.116 -18.978 63.566 1.00 88.25 438 ARG A O 1
ATOM 3552 N N . ASP A 1 439 ? -54.071 -19.052 62.651 1.00 86.75 439 ASP A N 1
ATOM 3553 C CA . ASP A 1 439 ? -54.184 -20.424 62.165 1.00 86.75 439 ASP A CA 1
ATOM 3554 C C . ASP A 1 439 ? -54.328 -21.415 63.338 1.00 86.75 439 ASP A C 1
ATOM 3556 O O . ASP A 1 439 ? -55.129 -22.348 63.253 1.00 86.75 439 ASP A O 1
ATOM 3560 N N . ALA A 1 440 ? -53.641 -21.178 64.463 1.00 86.62 440 ALA A N 1
ATOM 3561 C CA . ALA A 1 440 ? -53.779 -21.981 65.679 1.00 86.62 440 ALA A CA 1
ATOM 3562 C C . ALA A 1 440 ? -55.172 -21.854 66.331 1.00 86.62 440 ALA A C 1
ATOM 3564 O O . ALA A 1 440 ? -55.725 -22.856 66.785 1.00 86.62 440 ALA A O 1
ATOM 3565 N N . GLU A 1 441 ? -55.759 -20.652 66.351 1.00 86.69 441 GLU A N 1
ATOM 3566 C CA . GLU A 1 441 ? -57.113 -20.410 66.875 1.00 86.69 441 GLU A CA 1
ATOM 3567 C C . GLU A 1 441 ? -58.211 -20.964 65.957 1.00 86.69 441 GLU A C 1
ATOM 3569 O O . GLU A 1 441 ? -59.207 -21.522 66.429 1.00 86.69 441 GLU A O 1
ATOM 3574 N N . LEU A 1 442 ? -58.033 -20.837 64.640 1.00 88.69 442 LEU A N 1
ATOM 3575 C CA . LEU A 1 442 ? -59.003 -21.298 63.652 1.00 88.69 442 LEU A CA 1
ATOM 3576 C C . LEU A 1 442 ? -58.994 -22.821 63.483 1.00 88.69 442 LEU A C 1
ATOM 3578 O O . LEU A 1 442 ? -60.053 -23.400 63.251 1.00 88.69 442 LEU A O 1
ATOM 3582 N N . ALA A 1 443 ? -57.846 -23.491 63.625 1.00 88.81 443 ALA A N 1
ATOM 3583 C CA . ALA A 1 443 ? -57.719 -24.937 63.421 1.00 88.81 443 ALA A CA 1
ATOM 3584 C C . ALA A 1 443 ? -58.755 -25.798 64.188 1.00 88.81 443 ALA A C 1
ATOM 3586 O O . ALA A 1 443 ? -59.432 -26.612 63.546 1.00 88.81 443 ALA A O 1
ATOM 3587 N N . PRO A 1 444 ? -58.945 -25.656 65.519 1.00 91.31 444 PRO A N 1
ATOM 3588 C CA . PRO A 1 444 ? -59.937 -26.449 66.247 1.00 91.31 444 PRO A CA 1
ATOM 3589 C C . PRO A 1 444 ? -61.378 -26.103 65.850 1.00 91.31 444 PRO A C 1
ATOM 3591 O O . PRO A 1 444 ? -62.226 -26.996 65.799 1.00 91.31 444 PRO A O 1
ATOM 3594 N N . LEU A 1 445 ? -61.658 -24.833 65.535 1.00 90.00 445 LEU A N 1
ATOM 3595 C CA . LEU A 1 445 ? -62.990 -24.373 65.137 1.00 90.00 445 LEU A CA 1
ATOM 3596 C C . LEU A 1 445 ? -63.375 -24.892 63.754 1.00 90.00 445 LEU A C 1
ATOM 3598 O O . LEU A 1 445 ? -64.468 -25.423 63.594 1.00 90.00 445 LEU A O 1
ATOM 3602 N N . LEU A 1 446 ? -62.459 -24.825 62.786 1.00 89.62 446 LEU A N 1
ATOM 3603 C CA . LEU A 1 446 ? -62.647 -25.379 61.445 1.00 89.62 446 LEU A CA 1
ATOM 3604 C C . LEU A 1 446 ? -62.830 -26.899 61.495 1.00 89.62 446 LEU A C 1
ATOM 3606 O O . LEU A 1 446 ? -63.722 -27.438 60.845 1.00 89.62 446 LEU A O 1
ATOM 3610 N N . LYS A 1 447 ? -62.045 -27.601 62.327 1.00 91.12 447 LYS A N 1
ATOM 3611 C CA . LYS A 1 447 ? -62.231 -29.042 62.549 1.00 91.12 447 LYS A CA 1
ATOM 3612 C C . LYS A 1 447 ? -63.625 -29.342 63.103 1.00 91.12 447 LYS A C 1
ATOM 3614 O O . LYS A 1 447 ? -64.258 -30.298 62.658 1.00 91.12 447 LYS A O 1
ATOM 3619 N N . LYS A 1 448 ? -64.109 -28.538 64.056 1.00 90.38 448 LYS A N 1
ATOM 3620 C CA . LYS A 1 448 ? -65.439 -28.723 64.643 1.00 90.38 448 LYS A CA 1
ATOM 3621 C C . LYS A 1 448 ? -66.567 -28.363 63.672 1.00 90.38 448 LYS A C 1
ATOM 3623 O O . LYS A 1 448 ? -67.556 -29.089 63.640 1.00 90.38 448 LYS A O 1
ATOM 3628 N N . ALA A 1 449 ? -66.407 -27.311 62.870 1.00 89.38 449 ALA A N 1
ATOM 3629 C CA . ALA A 1 449 ? -67.342 -26.942 61.810 1.00 89.38 449 ALA A CA 1
ATOM 3630 C C . ALA A 1 449 ? -67.491 -28.087 60.798 1.00 89.38 449 ALA A C 1
ATOM 3632 O O . ALA A 1 449 ? -68.596 -28.572 60.599 1.00 89.38 449 ALA A O 1
ATOM 3633 N N . ASN A 1 450 ? -66.377 -28.628 60.293 1.00 90.19 450 ASN A N 1
ATOM 3634 C CA . ASN A 1 450 ? -66.397 -29.768 59.370 1.00 90.19 450 ASN A CA 1
ATOM 3635 C C . ASN A 1 450 ? -67.087 -31.006 59.971 1.00 90.19 450 ASN A C 1
ATOM 3637 O O . ASN A 1 450 ? -67.828 -31.698 59.279 1.00 90.19 450 ASN A O 1
ATOM 3641 N N . GLN A 1 451 ? -66.860 -31.301 61.258 1.00 91.31 451 GLN A N 1
ATOM 3642 C CA . GLN A 1 451 ? -67.556 -32.398 61.944 1.00 91.31 451 GLN A CA 1
ATOM 3643 C C . GLN A 1 451 ? -69.068 -32.166 61.993 1.00 91.31 451 GLN A C 1
ATOM 3645 O O . GLN A 1 451 ? -69.836 -33.072 61.685 1.00 91.31 451 GLN A O 1
ATOM 3650 N N . LEU A 1 452 ? -69.499 -30.955 62.351 1.00 91.56 452 LEU A N 1
ATOM 3651 C CA . LEU A 1 452 ? -70.916 -30.604 62.393 1.00 91.56 452 LEU A CA 1
ATOM 3652 C C . LEU A 1 452 ? -71.553 -30.599 60.997 1.00 91.56 452 LEU A C 1
ATOM 3654 O O . LEU A 1 452 ? -72.685 -31.042 60.865 1.00 91.56 452 LEU A O 1
ATOM 3658 N N . GLU A 1 453 ? -70.843 -30.176 59.950 1.00 91.50 453 GLU A N 1
ATOM 3659 C CA . GLU A 1 453 ? -71.312 -30.270 58.559 1.00 91.50 453 GLU A CA 1
ATOM 3660 C C . GLU A 1 453 ? -71.483 -31.729 58.111 1.00 91.50 453 GLU A C 1
ATOM 3662 O O . GLU A 1 453 ? -72.465 -32.074 57.453 1.00 91.50 453 GLU A O 1
ATOM 3667 N N . GLN A 1 454 ? -70.565 -32.620 58.501 1.00 91.31 454 GLN A N 1
ATOM 3668 C CA . GLN A 1 454 ? -70.706 -34.060 58.261 1.00 91.31 454 GLN A CA 1
ATOM 3669 C C . GLN A 1 454 ? -71.906 -34.645 59.018 1.00 91.31 454 GLN A C 1
ATOM 3671 O O . GLN A 1 454 ? -72.694 -35.389 58.429 1.00 91.31 454 GLN A O 1
ATOM 3676 N N . GLU A 1 455 ? -72.081 -34.281 60.293 1.00 91.75 455 GLU A N 1
ATOM 3677 C CA . GLU A 1 455 ? -73.252 -34.665 61.091 1.00 91.75 455 GLU A CA 1
ATOM 3678 C C . GLU A 1 455 ? -74.557 -34.133 60.472 1.00 91.75 455 GLU A C 1
ATOM 3680 O O . GLU A 1 455 ? -75.548 -34.863 60.424 1.00 91.75 455 GLU A O 1
ATOM 3685 N N . LEU A 1 456 ? -74.557 -32.898 59.957 1.00 92.44 456 LEU A N 1
ATOM 3686 C CA . LEU A 1 456 ? -75.699 -32.276 59.286 1.00 92.44 456 LEU A CA 1
ATOM 3687 C C . LEU A 1 456 ? -76.078 -33.046 58.022 1.00 92.44 456 LEU A C 1
ATOM 3689 O O . LEU A 1 456 ? -77.237 -33.420 57.854 1.00 92.44 456 LEU A O 1
ATOM 3693 N N . ASN A 1 457 ? -75.099 -33.340 57.163 1.00 90.81 457 ASN A N 1
ATOM 3694 C CA . ASN A 1 457 ? -75.307 -34.116 55.941 1.00 90.81 457 ASN A CA 1
ATOM 3695 C C . ASN A 1 457 ? -75.868 -35.514 56.247 1.00 90.81 457 ASN A C 1
ATOM 3697 O O . ASN A 1 457 ? -76.788 -35.974 55.564 1.00 90.81 457 ASN A O 1
ATOM 3701 N N . GLY A 1 458 ? -75.356 -36.167 57.297 1.00 90.94 458 GLY A N 1
ATOM 3702 C CA . GLY A 1 458 ? -75.876 -37.442 57.792 1.00 90.94 458 GLY A CA 1
ATOM 3703 C C . GLY A 1 458 ? -77.327 -37.332 58.268 1.00 90.94 458 GLY A C 1
ATOM 3704 O O . GLY A 1 458 ? -78.191 -38.067 57.793 1.00 90.94 458 GLY A O 1
ATOM 3705 N N . ALA A 1 459 ? -77.629 -36.356 59.128 1.00 89.62 459 ALA A N 1
ATOM 3706 C CA . ALA A 1 459 ? -78.980 -36.125 59.640 1.00 89.62 459 ALA A CA 1
ATOM 3707 C C . ALA A 1 459 ? -79.984 -35.754 58.528 1.00 89.62 459 ALA A C 1
ATOM 3709 O O . ALA A 1 459 ? -81.138 -36.184 58.566 1.00 89.62 459 ALA A O 1
ATOM 3710 N N . GLN A 1 460 ? -79.557 -35.008 57.506 1.00 92.06 460 GLN A N 1
ATOM 3711 C CA . GLN A 1 460 ? -80.370 -34.679 56.331 1.00 92.06 460 GLN A CA 1
ATOM 3712 C C . GLN A 1 460 ? -80.599 -35.891 55.413 1.00 92.06 460 GLN A C 1
ATOM 3714 O O . GLN A 1 460 ? -81.682 -36.040 54.840 1.00 92.06 460 GLN A O 1
ATOM 3719 N N . ALA A 1 461 ? -79.606 -36.770 55.247 1.00 89.88 461 ALA A N 1
ATOM 3720 C CA . ALA A 1 461 ? -79.777 -38.033 54.528 1.00 89.88 461 ALA A CA 1
ATOM 3721 C C . ALA A 1 461 ? -80.784 -38.946 55.248 1.00 89.88 461 ALA A C 1
ATOM 3723 O O . ALA A 1 461 ? -81.727 -39.430 54.614 1.00 89.88 461 ALA A O 1
ATOM 3724 N N . ASP A 1 462 ? -80.644 -39.078 56.568 1.00 90.50 462 ASP A N 1
ATOM 3725 C CA . ASP A 1 462 ? -81.585 -39.784 57.440 1.00 90.50 462 ASP A CA 1
ATOM 3726 C C . ASP A 1 462 ? -83.004 -39.215 57.317 1.00 90.50 462 ASP A C 1
ATOM 3728 O O . ASP A 1 462 ? -83.956 -39.961 57.090 1.00 90.50 462 ASP A O 1
ATOM 3732 N N . LEU A 1 463 ? -83.154 -37.887 57.384 1.00 91.75 463 LEU A N 1
ATOM 3733 C CA . LEU A 1 463 ? -84.445 -37.211 57.240 1.00 91.75 463 LEU A CA 1
ATOM 3734 C C . LEU A 1 463 ? -85.094 -37.493 55.876 1.00 91.75 463 LEU A C 1
ATOM 3736 O O . LEU A 1 463 ? -86.292 -37.774 55.809 1.00 91.75 463 LEU A O 1
ATOM 3740 N N . ARG A 1 464 ? -84.321 -37.453 54.780 1.00 91.00 464 ARG A N 1
ATOM 3741 C CA . ARG A 1 464 ? -84.823 -37.792 53.436 1.00 91.00 464 ARG A CA 1
ATOM 3742 C C . ARG A 1 464 ? -85.330 -39.230 53.376 1.00 91.00 464 ARG A C 1
ATOM 3744 O O . ARG A 1 464 ? -86.427 -39.463 52.868 1.00 91.00 464 ARG A O 1
ATOM 3751 N N . LYS A 1 465 ? -84.572 -40.184 53.922 1.00 89.94 465 LYS A N 1
ATOM 3752 C CA . LYS A 1 465 ? -84.959 -41.601 53.952 1.00 89.94 465 LYS A CA 1
ATOM 3753 C C . LYS A 1 465 ? -86.188 -41.834 54.841 1.00 89.94 465 LYS A C 1
ATOM 3755 O O . LYS A 1 465 ? -87.102 -42.545 54.428 1.00 89.94 465 LYS A O 1
ATOM 3760 N N . ALA A 1 466 ? -86.273 -41.180 55.999 1.00 89.81 466 ALA A N 1
ATOM 3761 C CA . ALA A 1 466 ? -87.437 -41.247 56.881 1.00 89.81 466 ALA A CA 1
ATOM 3762 C C . ALA A 1 466 ? -88.705 -40.668 56.219 1.00 89.81 466 ALA A C 1
ATOM 3764 O O . ALA A 1 466 ? -89.770 -41.280 56.289 1.00 89.81 466 ALA A O 1
ATOM 3765 N N . ARG A 1 467 ? -88.593 -39.546 55.488 1.00 90.69 467 ARG A N 1
ATOM 3766 C CA . ARG A 1 467 ? -89.699 -38.971 54.694 1.00 90.69 467 ARG A CA 1
ATOM 3767 C C . ARG A 1 467 ? -90.157 -39.896 53.563 1.00 90.69 467 ARG A C 1
ATOM 3769 O O . ARG A 1 467 ? -91.358 -40.021 53.337 1.00 90.69 467 ARG A O 1
ATOM 3776 N N . GLN A 1 468 ? -89.233 -40.589 52.894 1.00 90.06 468 GLN A N 1
ATOM 3777 C CA . GLN A 1 468 ? -89.580 -41.606 51.892 1.00 90.06 468 GLN A CA 1
ATOM 3778 C C . GLN A 1 468 ? -90.350 -42.782 52.508 1.00 90.06 468 GLN A C 1
ATOM 3780 O O . GLN A 1 468 ? -91.330 -43.241 51.922 1.00 90.06 468 GLN A O 1
ATOM 3785 N N . LEU A 1 469 ? -89.932 -43.270 53.682 1.00 88.50 469 LEU A N 1
ATOM 3786 C CA . LEU A 1 469 ? -90.651 -44.327 54.402 1.00 88.50 469 LEU A CA 1
ATOM 3787 C C . LEU A 1 469 ? -92.045 -43.862 54.837 1.00 88.50 469 LEU A C 1
ATOM 3789 O O . LEU A 1 469 ? -93.002 -44.604 54.650 1.00 88.50 469 LEU A O 1
ATOM 3793 N N . GLU A 1 470 ? -92.188 -42.628 55.327 1.00 90.06 470 GLU A N 1
ATOM 3794 C CA . GLU A 1 470 ? -93.492 -42.049 55.682 1.00 90.06 470 GLU A CA 1
ATOM 3795 C C . GLU A 1 470 ? -94.423 -41.924 54.462 1.00 90.06 470 GLU A C 1
ATOM 3797 O O . GLU A 1 470 ? -95.606 -42.253 54.544 1.00 90.06 470 GLU A O 1
ATOM 3802 N N . GLN A 1 471 ? -93.895 -41.517 53.303 1.00 88.50 471 GLN A N 1
ATOM 3803 C CA . GLN A 1 471 ? -94.661 -41.442 52.055 1.00 88.50 471 GLN A CA 1
ATOM 3804 C C . GLN A 1 471 ? -95.070 -42.832 51.536 1.00 88.50 471 GLN A C 1
ATOM 3806 O O . GLN A 1 471 ? -96.189 -43.024 51.056 1.00 88.50 471 GLN A O 1
ATOM 3811 N N . ARG A 1 472 ? -94.187 -43.831 51.650 1.00 89.12 472 ARG A N 1
ATOM 3812 C CA . ARG A 1 472 ? -94.522 -45.234 51.350 1.00 89.12 472 ARG A CA 1
ATOM 3813 C C . ARG A 1 472 ? -95.576 -45.767 52.321 1.00 89.12 472 ARG A C 1
ATOM 3815 O O . ARG A 1 472 ? -96.462 -46.508 51.909 1.00 89.12 472 ARG A O 1
ATOM 3822 N N . LEU A 1 473 ? -95.507 -45.377 53.595 1.00 87.06 473 LEU A N 1
ATOM 3823 C CA . LEU A 1 473 ? -96.457 -45.793 54.626 1.00 87.06 473 LEU A CA 1
ATOM 3824 C C . LEU A 1 473 ? -97.856 -45.207 54.381 1.00 87.06 473 LEU A C 1
ATOM 3826 O O . LEU A 1 473 ? -98.853 -45.899 54.596 1.00 87.06 473 LEU A O 1
ATOM 3830 N N . SER A 1 474 ? -97.943 -43.957 53.913 1.00 83.94 474 SER A N 1
ATOM 3831 C CA . SER A 1 474 ? -99.218 -43.297 53.600 1.00 83.94 474 SER A CA 1
ATOM 3832 C C . SER A 1 474 ? -99.892 -43.839 52.334 1.00 83.94 474 SER A C 1
ATOM 3834 O O . SER A 1 474 ? -101.117 -43.838 52.261 1.00 83.94 474 SER A O 1
ATOM 3836 N N . SER A 1 475 ? -99.109 -44.347 51.377 1.00 84.31 475 SER A N 1
ATOM 3837 C CA . SER A 1 475 ? -99.575 -44.912 50.098 1.00 84.31 475 SER A CA 1
ATOM 3838 C C . SER A 1 475 ? -99.704 -46.444 50.086 1.00 84.31 475 SER A C 1
ATOM 3840 O O . SER A 1 475 ? -100.057 -47.029 49.062 1.00 84.31 475 SER A O 1
ATOM 3842 N N . ALA A 1 476 ? -99.432 -47.115 51.210 1.00 83.06 476 ALA A N 1
ATOM 3843 C CA . ALA A 1 476 ? -99.442 -48.571 51.296 1.00 83.06 476 ALA A CA 1
ATOM 3844 C C . ALA A 1 476 ? -100.865 -49.162 51.129 1.00 83.06 476 ALA A C 1
ATOM 3846 O O . ALA A 1 476 ? -101.775 -48.771 51.865 1.00 83.06 476 ALA A O 1
ATOM 3847 N N . PRO A 1 477 ? -101.063 -50.152 50.233 1.00 73.06 477 PRO A N 1
ATOM 3848 C CA . PRO A 1 477 ? -102.388 -50.656 49.857 1.00 73.06 477 PRO A CA 1
ATOM 3849 C C . PRO A 1 477 ? -103.029 -51.592 50.895 1.00 73.06 477 PRO A C 1
ATOM 3851 O O . PRO A 1 477 ? -104.234 -51.823 50.847 1.00 73.06 477 PRO A O 1
ATOM 3854 N N . ASN A 1 478 ? -102.250 -52.166 51.820 1.00 79.94 478 ASN A N 1
ATOM 3855 C CA . ASN A 1 478 ? -102.747 -53.109 52.824 1.00 79.94 478 ASN A CA 1
ATOM 3856 C C . ASN A 1 478 ? -101.905 -53.100 54.118 1.00 79.94 478 ASN A C 1
ATOM 3858 O O . ASN A 1 478 ? -100.800 -52.554 54.174 1.00 79.94 478 ASN A O 1
ATOM 3862 N N . GLY A 1 479 ? -102.439 -53.714 55.182 1.00 76.19 479 GLY A N 1
ATOM 3863 C CA . GLY A 1 479 ? -101.797 -53.761 56.503 1.00 76.19 479 GLY A CA 1
ATOM 3864 C C . GLY A 1 479 ? -100.440 -54.475 56.520 1.00 76.19 479 GLY A C 1
ATOM 3865 O O . GLY A 1 479 ? -99.556 -54.079 57.275 1.00 76.19 479 GLY A O 1
ATOM 3866 N N . HIS A 1 480 ? -100.234 -55.465 55.646 1.00 79.69 480 HIS A N 1
ATOM 3867 C CA . HIS A 1 480 ? -98.963 -56.185 55.549 1.00 79.69 480 HIS A CA 1
ATOM 3868 C C . HIS A 1 480 ? -97.840 -55.291 54.998 1.00 79.69 480 HIS A C 1
ATOM 3870 O O . HIS A 1 480 ? -96.769 -55.217 55.596 1.00 79.69 480 HIS A O 1
ATOM 3876 N N . SER A 1 481 ? -98.099 -54.530 53.927 1.00 78.12 481 SER A N 1
ATOM 3877 C CA . SER A 1 481 ? -97.143 -53.552 53.388 1.00 78.12 481 SER A CA 1
ATOM 3878 C C . SER A 1 481 ? -96.799 -52.453 54.398 1.00 78.12 481 SER A C 1
ATOM 3880 O O . SER A 1 481 ? -95.650 -52.025 54.466 1.00 78.12 481 SER A O 1
ATOM 3882 N N . ARG A 1 482 ? -97.762 -52.025 55.228 1.00 80.19 482 ARG A N 1
ATOM 3883 C CA . ARG A 1 482 ? -97.501 -51.074 56.325 1.00 80.19 482 ARG A CA 1
ATOM 3884 C C . ARG A 1 482 ? -96.571 -51.667 57.384 1.00 80.19 482 ARG A C 1
ATOM 3886 O O . ARG A 1 482 ? -95.653 -50.980 57.820 1.00 80.19 482 ARG A O 1
ATOM 3893 N N . SER A 1 483 ? -96.768 -52.936 57.752 1.00 82.81 483 SER A N 1
ATOM 3894 C CA . SER A 1 483 ? -95.889 -53.653 58.689 1.00 82.81 483 SER A CA 1
ATOM 3895 C C . SER A 1 483 ? -94.454 -53.740 58.169 1.00 82.81 483 SER A C 1
ATOM 3897 O O . SER A 1 483 ? -93.529 -53.402 58.893 1.00 82.81 483 SER A O 1
ATOM 3899 N N . GLN A 1 484 ? -94.264 -54.089 56.892 1.00 83.75 484 GLN A N 1
ATOM 3900 C CA . GLN A 1 484 ? -92.927 -54.167 56.286 1.00 83.75 484 GLN A CA 1
ATOM 3901 C C . GLN A 1 484 ? -92.185 -52.820 56.302 1.00 83.75 484 GLN A C 1
ATOM 3903 O O . GLN A 1 484 ? -90.969 -52.786 56.471 1.00 83.75 484 GLN A O 1
ATOM 3908 N N . ILE A 1 485 ? -92.902 -51.703 56.139 1.00 85.31 485 ILE A N 1
ATOM 3909 C CA . ILE A 1 485 ? -92.313 -50.356 56.194 1.00 85.31 485 ILE A CA 1
ATOM 3910 C C . ILE A 1 485 ? -91.950 -49.972 57.633 1.00 85.31 485 ILE A C 1
ATOM 3912 O O . ILE A 1 485 ? -90.904 -49.360 57.845 1.00 85.31 485 ILE A O 1
ATOM 3916 N N . HIS A 1 486 ? -92.774 -50.349 58.616 1.00 86.25 486 HIS A N 1
ATOM 3917 C CA . HIS A 1 486 ? -92.428 -50.200 60.030 1.00 86.25 486 HIS A CA 1
ATOM 3918 C C . HIS A 1 486 ? -91.178 -51.026 60.386 1.00 86.25 486 HIS A C 1
ATOM 3920 O O . HIS A 1 486 ? -90.273 -50.487 61.016 1.00 86.25 486 HIS A O 1
ATOM 3926 N N . ASP A 1 487 ? -91.059 -52.263 59.892 1.00 85.69 487 ASP A N 1
ATOM 3927 C CA . ASP A 1 487 ? -89.871 -53.107 60.089 1.00 85.69 487 ASP A CA 1
ATOM 3928 C C . ASP A 1 487 ? -88.622 -52.538 59.391 1.00 85.69 487 ASP A C 1
ATOM 3930 O O . ASP A 1 487 ? -87.520 -52.603 59.933 1.00 85.69 487 ASP A O 1
ATOM 3934 N N . GLU A 1 488 ? -88.761 -51.966 58.187 1.00 87.00 488 GLU A N 1
ATOM 3935 C CA . GLU A 1 488 ? -87.663 -51.279 57.486 1.00 87.00 488 GLU A CA 1
ATOM 3936 C C . GLU A 1 488 ? -87.205 -50.029 58.256 1.00 87.00 488 GLU A C 1
ATOM 3938 O O . GLU A 1 488 ? -86.005 -49.773 58.361 1.00 87.00 488 GLU A O 1
ATOM 3943 N N . CYS A 1 489 ? -88.148 -49.278 58.835 1.00 87.06 489 CYS A N 1
ATOM 3944 C CA . CYS A 1 489 ? -87.856 -48.111 59.664 1.00 87.06 489 CYS A CA 1
ATOM 3945 C C . CYS A 1 489 ? -87.154 -48.509 60.972 1.00 87.06 489 CYS A C 1
ATOM 3947 O O . CYS A 1 489 ? -86.135 -47.913 61.318 1.00 87.06 489 CYS A O 1
ATOM 3949 N N . GLU A 1 490 ? -87.627 -49.564 61.641 1.00 87.62 490 GLU A N 1
ATOM 3950 C CA . GLU A 1 490 ? -87.010 -50.124 62.850 1.00 87.62 490 GLU A CA 1
ATOM 3951 C C . GLU A 1 490 ? -85.592 -50.640 62.559 1.00 87.62 490 GLU A C 1
ATOM 3953 O O . GLU A 1 490 ? -84.664 -50.351 63.306 1.00 87.62 490 GLU A O 1
ATOM 3958 N N . LYS A 1 491 ? -85.372 -51.327 61.430 1.00 87.62 491 LYS A N 1
ATOM 3959 C CA . LYS A 1 491 ? -84.035 -51.816 61.048 1.00 87.62 491 LYS A CA 1
ATOM 3960 C C . LYS A 1 491 ? -83.035 -50.700 60.766 1.00 87.62 491 LYS A C 1
ATOM 3962 O O . LYS A 1 491 ? -81.864 -50.850 61.097 1.00 87.62 491 LYS A O 1
ATOM 3967 N N . TYR A 1 492 ? -83.466 -49.625 60.106 1.00 86.19 492 TYR A N 1
ATOM 3968 C CA . TYR A 1 492 ? -82.558 -48.550 59.701 1.00 86.19 492 TYR A CA 1
ATOM 3969 C C . TYR A 1 492 ? -82.339 -47.519 60.819 1.00 86.19 492 TYR A C 1
ATOM 3971 O O . TYR A 1 492 ? -81.226 -47.027 60.986 1.00 86.19 492 TYR A O 1
ATOM 3979 N N . PHE A 1 493 ? -83.379 -47.195 61.593 1.00 87.25 493 PHE A N 1
ATOM 3980 C CA . PHE A 1 493 ? -83.349 -46.115 62.587 1.00 87.25 493 PHE A CA 1
ATOM 3981 C C . PHE A 1 493 ? -83.500 -46.579 64.044 1.00 87.25 493 PHE A C 1
ATOM 3983 O O . PHE A 1 493 ? -83.345 -45.753 64.941 1.00 87.25 493 PHE A O 1
ATOM 3990 N N . GLY A 1 494 ? -83.807 -47.857 64.300 1.00 84.94 494 GLY A N 1
ATOM 3991 C CA . GLY A 1 494 ? -84.109 -48.368 65.646 1.00 84.94 494 GLY A CA 1
ATOM 3992 C C . GLY A 1 494 ? -85.455 -47.890 66.206 1.00 84.94 494 GLY A C 1
ATOM 3993 O O . GLY A 1 494 ? -85.664 -47.939 67.414 1.00 84.94 494 GLY A O 1
ATOM 3994 N N . ASP A 1 495 ? -86.328 -47.346 65.349 1.00 82.44 495 ASP A N 1
ATOM 3995 C CA . ASP A 1 495 ? -87.697 -46.964 65.698 1.00 82.44 495 ASP A CA 1
ATOM 3996 C C . ASP A 1 495 ? -88.613 -47.185 64.493 1.00 82.44 495 ASP A C 1
ATOM 3998 O O . ASP A 1 495 ? -88.407 -46.625 63.413 1.00 82.44 495 ASP A O 1
ATOM 4002 N N . GLY A 1 496 ? -89.643 -48.000 64.679 1.00 82.19 496 GLY A N 1
ATOM 4003 C CA . GLY A 1 496 ? -90.561 -48.398 63.633 1.00 82.19 496 GLY A CA 1
ATOM 4004 C C . GLY A 1 496 ? -91.459 -47.271 63.149 1.00 82.19 496 GLY A C 1
ATOM 4005 O O . GLY A 1 496 ? -92.127 -47.459 62.143 1.00 82.19 496 GLY A O 1
ATOM 4006 N N . ARG A 1 497 ? -91.526 -46.103 63.809 1.00 86.50 497 ARG A N 1
ATOM 4007 C CA . ARG A 1 497 ? -92.438 -44.999 63.447 1.00 86.50 497 ARG A CA 1
ATOM 4008 C C . ARG A 1 497 ? -91.714 -43.902 62.647 1.00 86.50 497 ARG A C 1
ATOM 4010 O O . ARG A 1 497 ? -91.100 -43.025 63.264 1.00 86.50 497 ARG A O 1
ATOM 4017 N N . PRO A 1 498 ? -91.887 -43.816 61.309 1.00 86.12 498 PRO A N 1
ATOM 4018 C CA . PRO A 1 498 ? -91.162 -42.836 60.497 1.00 86.12 498 PRO A CA 1
ATOM 4019 C C . PRO A 1 498 ? -91.427 -41.380 60.914 1.00 86.12 498 PRO A C 1
ATOM 4021 O O . PRO A 1 498 ? -90.487 -40.596 61.003 1.00 86.12 498 PRO A O 1
ATOM 4024 N N . ARG A 1 499 ? -92.666 -41.016 61.293 1.00 86.62 499 ARG A N 1
ATOM 4025 C CA . ARG A 1 499 ? -92.979 -39.675 61.847 1.00 86.62 499 ARG A CA 1
ATOM 4026 C C . ARG A 1 499 ? -92.129 -39.275 63.051 1.00 86.62 499 ARG A C 1
ATOM 4028 O O . ARG A 1 499 ? -91.776 -38.106 63.182 1.00 86.62 499 ARG A O 1
ATOM 4035 N N . LYS A 1 500 ? -91.832 -40.217 63.949 1.00 86.44 500 LYS A N 1
ATOM 4036 C CA . LYS A 1 500 ? -91.047 -39.935 65.157 1.00 86.44 500 LYS A CA 1
ATOM 4037 C C . LYS A 1 500 ? -89.578 -39.708 64.798 1.00 86.44 500 LYS A C 1
ATOM 4039 O O . LYS A 1 500 ? -88.982 -38.768 65.315 1.00 86.44 500 LYS A O 1
ATOM 4044 N N . VAL A 1 501 ? -89.046 -40.493 63.858 1.00 87.62 501 VAL A N 1
ATOM 4045 C CA . VAL A 1 501 ? -87.701 -40.311 63.287 1.00 87.62 501 VAL A CA 1
ATOM 4046 C C . VAL A 1 501 ? -87.584 -38.962 62.568 1.00 87.62 501 VAL A C 1
ATOM 4048 O O . VAL A 1 501 ? -86.612 -38.247 62.781 1.00 87.62 501 VAL A O 1
ATOM 4051 N N . ILE A 1 502 ? -88.592 -38.564 61.782 1.00 87.31 502 ILE A N 1
ATOM 4052 C CA . ILE A 1 502 ? -88.642 -37.244 61.125 1.00 87.31 502 ILE A CA 1
ATOM 4053 C C . ILE A 1 502 ? -88.548 -36.120 62.166 1.00 87.31 502 ILE A C 1
ATOM 4055 O O . ILE A 1 502 ? -87.657 -35.282 62.070 1.00 87.31 502 ILE A O 1
ATOM 4059 N N . ALA A 1 503 ? -89.401 -36.140 63.195 1.00 86.81 503 ALA A N 1
ATOM 4060 C CA . ALA A 1 503 ? -89.424 -35.101 64.228 1.00 86.81 503 ALA A CA 1
ATOM 4061 C C . ALA A 1 503 ? -88.152 -35.065 65.103 1.00 86.81 503 ALA A C 1
ATOM 4063 O O . ALA A 1 503 ? -87.809 -34.022 65.665 1.00 86.81 503 ALA A O 1
ATOM 4064 N N . ASP A 1 504 ? -87.468 -36.199 65.279 1.00 89.00 504 ASP A N 1
ATOM 4065 C CA . ASP A 1 504 ? -86.161 -36.262 65.943 1.00 89.00 504 ASP A CA 1
ATOM 4066 C C . ASP A 1 504 ? -85.055 -35.659 65.064 1.00 89.00 504 ASP A C 1
ATOM 4068 O O . ASP A 1 504 ? -84.318 -34.773 65.500 1.00 89.00 504 ASP A O 1
ATOM 4072 N N . ARG A 1 505 ? -84.987 -36.066 63.790 1.00 90.56 505 ARG A N 1
ATOM 4073 C CA . ARG A 1 505 ? -83.980 -35.576 62.842 1.00 90.56 505 ARG A CA 1
ATOM 4074 C C . ARG A 1 505 ? -84.146 -34.098 62.514 1.00 90.56 505 ARG A C 1
ATOM 4076 O O . ARG A 1 505 ? -83.141 -33.401 62.458 1.00 90.56 505 ARG A O 1
ATOM 4083 N N . GLU A 1 506 ? -85.370 -33.591 62.391 1.00 91.00 506 GLU A N 1
ATOM 4084 C CA . GLU A 1 506 ? -85.634 -32.153 62.226 1.00 91.00 506 GLU A CA 1
ATOM 4085 C C . GLU A 1 506 ? -85.129 -31.340 63.427 1.00 91.00 506 GLU A C 1
ATOM 4087 O O . GLU A 1 506 ? -84.457 -30.324 63.246 1.00 91.00 506 GLU A O 1
ATOM 4092 N N . ARG A 1 507 ? -85.354 -31.819 64.661 1.00 91.19 507 ARG A N 1
ATOM 4093 C CA . ARG A 1 507 ? -84.802 -31.180 65.869 1.00 91.19 507 ARG A CA 1
ATOM 4094 C C . ARG A 1 507 ? -83.276 -31.230 65.905 1.00 91.19 507 ARG A C 1
ATOM 4096 O O . ARG A 1 507 ? -82.648 -30.238 66.273 1.00 91.19 507 ARG A O 1
ATOM 4103 N N . ARG A 1 508 ? -82.670 -32.357 65.522 1.00 90.75 508 ARG A N 1
ATOM 4104 C CA . ARG A 1 508 ? -81.208 -32.504 65.473 1.00 90.75 508 ARG A CA 1
ATOM 4105 C C . ARG A 1 508 ? -80.577 -31.596 64.416 1.00 90.75 508 ARG A C 1
ATOM 4107 O O . ARG A 1 508 ? -79.563 -30.973 64.712 1.00 90.75 508 ARG A O 1
ATOM 4114 N N . ILE A 1 509 ? -81.183 -31.491 63.234 1.00 91.56 509 ILE A N 1
ATOM 4115 C CA . ILE A 1 509 ? -80.756 -30.582 62.161 1.00 91.56 509 ILE A CA 1
ATOM 4116 C C . ILE A 1 509 ? -80.755 -29.140 62.667 1.00 91.56 509 ILE A C 1
ATOM 4118 O O . ILE A 1 509 ? -79.707 -28.508 62.625 1.00 91.56 509 ILE A O 1
ATOM 4122 N N . PHE A 1 510 ? -81.853 -28.672 63.270 1.00 92.06 510 PHE A N 1
ATOM 4123 C CA . PHE A 1 510 ? -81.928 -27.315 63.823 1.00 92.06 510 PHE A CA 1
ATOM 4124 C C . PHE A 1 510 ? -80.841 -27.035 64.881 1.00 92.06 510 PHE A C 1
ATOM 4126 O O . PHE A 1 510 ? -80.224 -25.971 64.896 1.00 92.06 510 PHE A O 1
ATOM 4133 N N . GLN A 1 511 ? -80.564 -28.001 65.767 1.00 91.75 511 GLN A N 1
ATOM 4134 C CA . GLN A 1 511 ? -79.495 -27.872 66.766 1.00 91.75 511 GLN A CA 1
ATOM 4135 C C . GLN A 1 511 ? -78.100 -27.793 66.131 1.00 91.75 511 GLN A C 1
ATOM 4137 O O . GLN A 1 511 ? -77.271 -27.006 66.590 1.00 91.75 511 GLN A O 1
ATOM 4142 N N . ILE A 1 512 ? -77.835 -28.607 65.104 1.00 91.38 512 ILE A N 1
ATOM 4143 C CA . ILE A 1 512 ? -76.560 -28.601 64.380 1.00 91.38 512 ILE A CA 1
ATOM 4144 C C . ILE A 1 512 ? -76.406 -27.300 63.586 1.00 91.38 512 ILE A C 1
ATOM 4146 O O . ILE A 1 512 ? -75.339 -26.702 63.646 1.00 91.38 512 ILE A O 1
ATOM 4150 N N . GLU A 1 513 ? -77.455 -26.830 62.909 1.00 91.38 513 GLU A N 1
ATOM 4151 C CA . GLU A 1 513 ? -77.463 -25.566 62.160 1.00 91.38 513 GLU A CA 1
ATOM 4152 C C . GLU A 1 513 ? -77.173 -24.372 63.078 1.00 91.38 513 GLU A C 1
ATOM 4154 O O . GLU A 1 513 ? -76.255 -23.605 62.803 1.00 91.38 513 GLU A O 1
ATOM 4159 N N . SER A 1 514 ? -77.842 -24.271 64.233 1.00 90.38 514 SER A N 1
ATOM 4160 C CA . SER A 1 514 ? -77.552 -23.210 65.213 1.00 90.38 514 SER A CA 1
ATOM 4161 C C . SER A 1 514 ? -76.136 -23.315 65.803 1.00 90.38 514 SER A C 1
ATOM 4163 O O . SER A 1 514 ? -75.503 -22.305 66.119 1.00 90.38 514 SER A O 1
ATOM 4165 N N . ALA A 1 515 ? -75.610 -24.531 65.978 1.00 90.12 515 ALA A N 1
ATOM 4166 C CA . ALA A 1 515 ? -74.234 -24.730 66.429 1.00 90.12 515 ALA A CA 1
ATOM 4167 C C . ALA A 1 515 ? -73.206 -24.358 65.344 1.00 90.12 515 ALA A C 1
ATOM 4169 O O . ALA A 1 515 ? -72.166 -23.786 65.676 1.00 90.12 515 ALA A O 1
ATOM 4170 N N . LEU A 1 516 ? -73.496 -24.655 64.074 1.00 90.44 516 LEU A N 1
ATOM 4171 C CA . LEU A 1 516 ? -72.690 -24.259 62.920 1.00 90.44 516 LEU A CA 1
ATOM 4172 C C . LEU A 1 516 ? -72.650 -22.744 62.777 1.00 90.44 516 LEU A C 1
ATOM 4174 O O . LEU A 1 516 ? -71.553 -22.201 62.704 1.00 90.44 516 LEU A O 1
ATOM 4178 N N . GLU A 1 517 ? -73.800 -22.074 62.842 1.00 91.50 517 GLU A N 1
ATOM 4179 C CA . GLU A 1 517 ? -73.910 -20.611 62.791 1.00 91.50 517 GLU A CA 1
ATOM 4180 C C . GLU A 1 517 ? -73.027 -19.956 63.866 1.00 91.50 517 GLU A C 1
ATOM 4182 O O . GLU A 1 517 ? -72.159 -19.144 63.561 1.00 91.50 517 GLU A O 1
ATOM 4187 N N . LYS A 1 518 ? -73.120 -20.412 65.125 1.00 89.12 518 LYS A N 1
ATOM 4188 C CA . LYS A 1 518 ? -72.281 -19.896 66.225 1.00 89.12 518 LYS A CA 1
ATOM 4189 C C . LYS A 1 518 ? -70.781 -20.108 66.008 1.00 89.12 518 LYS A C 1
ATOM 4191 O O . LYS A 1 518 ? -69.974 -19.286 66.449 1.00 89.12 518 LYS A O 1
ATOM 4196 N N . ILE A 1 519 ? -70.380 -21.228 65.402 1.00 90.69 519 ILE A N 1
ATOM 4197 C CA . ILE A 1 519 ? -68.966 -21.511 65.115 1.00 90.69 519 ILE A CA 1
ATOM 4198 C C . ILE A 1 519 ? -68.483 -20.697 63.914 1.00 90.69 519 ILE A C 1
ATOM 4200 O O . ILE A 1 519 ? -67.373 -20.170 63.970 1.00 90.69 519 ILE A O 1
ATOM 4204 N N . GLN A 1 520 ? -69.299 -20.556 62.871 1.00 89.69 520 GLN A N 1
ATOM 4205 C CA . GLN A 1 520 ? -69.007 -19.738 61.694 1.00 89.69 520 GLN A CA 1
ATOM 4206 C C . GLN A 1 520 ? -68.865 -18.260 62.078 1.00 89.69 520 GLN A C 1
ATOM 4208 O O . GLN A 1 520 ? -67.838 -17.658 61.771 1.00 89.69 520 GLN A O 1
ATOM 4213 N N . ASP A 1 521 ? -69.786 -17.724 62.882 1.00 87.31 521 ASP A N 1
ATOM 4214 C CA . ASP A 1 521 ? -69.683 -16.379 63.461 1.00 87.31 521 ASP A CA 1
ATOM 4215 C C . ASP A 1 521 ? -68.378 -16.187 64.237 1.00 87.31 521 ASP A C 1
ATOM 4217 O O . ASP A 1 521 ? -67.722 -15.147 64.156 1.00 87.31 521 ASP A O 1
ATOM 4221 N N . ARG A 1 522 ? -67.975 -17.196 65.019 1.00 87.62 522 ARG A N 1
ATOM 4222 C CA . ARG A 1 522 ? -66.724 -17.142 65.781 1.00 87.62 522 ARG A CA 1
ATOM 4223 C C . ARG A 1 522 ? -65.498 -17.170 64.867 1.00 87.62 522 ARG A C 1
ATOM 4225 O O . ARG A 1 522 ? -64.538 -16.454 65.146 1.00 87.62 522 ARG A O 1
ATOM 4232 N N . ILE A 1 523 ? -65.520 -17.975 63.804 1.00 88.38 523 ILE A N 1
ATOM 4233 C CA . ILE A 1 523 ? -64.456 -18.038 62.794 1.00 88.38 523 ILE A CA 1
ATOM 4234 C C . ILE A 1 523 ? -64.299 -16.679 62.106 1.00 88.38 523 ILE A C 1
ATOM 4236 O O . ILE A 1 523 ? -63.177 -16.177 62.027 1.00 88.38 523 ILE A O 1
ATOM 4240 N N . GLU A 1 524 ? -65.396 -16.056 61.671 1.00 87.25 524 GLU A N 1
ATOM 4241 C CA . GLU A 1 524 ? -65.346 -14.747 61.010 1.00 87.25 524 GLU A CA 1
ATOM 4242 C C . GLU A 1 524 ? -64.859 -13.643 61.952 1.00 87.25 524 GLU A C 1
ATOM 4244 O O . GLU A 1 524 ? -63.963 -12.880 61.592 1.00 87.25 524 GLU A O 1
ATOM 4249 N N . ARG A 1 525 ? -65.303 -13.628 63.216 1.00 85.56 525 ARG A N 1
ATOM 4250 C CA . ARG A 1 525 ? -64.773 -12.682 64.217 1.00 85.56 525 ARG A CA 1
ATOM 4251 C C . ARG A 1 525 ? -63.260 -12.807 64.409 1.00 85.56 525 ARG A C 1
ATOM 4253 O O . ARG A 1 525 ? -62.578 -11.793 64.533 1.00 85.56 525 ARG A O 1
ATOM 4260 N N . ILE A 1 526 ? -62.722 -14.031 64.434 1.00 85.44 526 ILE A N 1
ATOM 4261 C CA . ILE A 1 526 ? -61.271 -14.262 64.555 1.00 85.44 526 ILE A CA 1
ATOM 4262 C C . ILE A 1 526 ? -60.538 -13.770 63.301 1.00 85.44 526 ILE A C 1
ATOM 4264 O O . ILE A 1 526 ? -59.474 -13.157 63.426 1.00 85.44 526 ILE A O 1
ATOM 4268 N N . ARG A 1 527 ? -61.097 -14.005 62.105 1.00 86.56 527 ARG A N 1
ATOM 4269 C CA . ARG A 1 527 ? -60.537 -13.525 60.831 1.00 86.56 527 ARG A CA 1
ATOM 4270 C C . ARG A 1 527 ? -60.482 -12.003 60.777 1.00 86.56 527 ARG A C 1
ATOM 4272 O O . ARG A 1 527 ? -59.413 -11.455 60.516 1.00 86.56 527 ARG A O 1
ATOM 4279 N N . GLU A 1 528 ? -61.592 -11.332 61.075 1.00 83.75 528 GLU A N 1
ATOM 4280 C CA . GLU A 1 528 ? -61.665 -9.870 61.096 1.00 83.75 528 GLU A CA 1
ATOM 4281 C C . GLU A 1 528 ? -60.705 -9.262 62.116 1.00 83.75 528 GLU A C 1
ATOM 4283 O O . GLU A 1 528 ? -60.002 -8.301 61.804 1.00 83.75 528 GLU A O 1
ATOM 4288 N N . LEU A 1 529 ? -60.639 -9.831 63.323 1.00 82.69 529 LEU A N 1
ATOM 4289 C CA . LEU A 1 529 ? -59.742 -9.349 64.367 1.00 82.69 529 LEU A CA 1
ATOM 4290 C C . LEU A 1 529 ? -58.282 -9.405 63.905 1.00 82.69 529 LEU A C 1
ATOM 4292 O O . LEU A 1 529 ? -57.591 -8.392 63.956 1.00 82.69 529 LEU A O 1
ATOM 4296 N N . HIS A 1 530 ? -57.820 -10.549 63.395 1.00 83.75 530 HIS A N 1
ATOM 4297 C CA . HIS A 1 530 ? -56.435 -10.689 62.935 1.00 83.75 530 HIS A CA 1
ATOM 4298 C C . HIS A 1 530 ? -56.126 -9.818 61.714 1.00 83.75 530 HIS A C 1
ATOM 4300 O O . HIS A 1 530 ? -55.009 -9.316 61.599 1.00 83.75 530 HIS A O 1
ATOM 4306 N N . LEU A 1 531 ? -57.103 -9.593 60.829 1.00 83.88 531 LEU A N 1
ATOM 4307 C CA . LEU A 1 531 ? -56.950 -8.668 59.709 1.00 83.88 531 LEU A CA 1
ATOM 4308 C C . LEU A 1 531 ? -56.718 -7.236 60.203 1.00 83.88 531 LEU A C 1
ATOM 4310 O O . LEU A 1 531 ? -55.741 -6.611 59.795 1.00 83.88 531 LEU A O 1
ATOM 4314 N N . ARG A 1 532 ? -57.533 -6.755 61.148 1.00 82.62 532 ARG A N 1
ATOM 4315 C CA . ARG A 1 532 ? -57.361 -5.427 61.764 1.00 82.62 532 ARG A CA 1
ATOM 4316 C C . ARG A 1 532 ? -56.021 -5.304 62.488 1.00 82.62 532 ARG A C 1
ATOM 4318 O O . ARG A 1 532 ? -55.355 -4.281 62.375 1.00 82.62 532 ARG A O 1
ATOM 4325 N N . MET A 1 533 ? -55.572 -6.364 63.166 1.00 84.50 533 MET A N 1
ATOM 4326 C CA . MET A 1 533 ? -54.278 -6.362 63.864 1.00 84.50 533 MET A CA 1
ATOM 4327 C C . MET A 1 533 ? -53.069 -6.198 62.928 1.00 84.50 533 MET A C 1
ATOM 4329 O O . MET A 1 533 ? -52.008 -5.784 63.387 1.00 84.50 533 MET A O 1
ATOM 4333 N N . THR A 1 534 ? -53.199 -6.445 61.618 1.00 80.25 534 THR A N 1
ATOM 4334 C CA . THR A 1 534 ? -52.104 -6.151 60.667 1.00 80.25 534 THR A CA 1
ATOM 4335 C C . THR A 1 534 ? -51.878 -4.678 60.385 1.00 80.25 534 THR A C 1
ATOM 4337 O O . THR A 1 534 ? -50.829 -4.323 59.846 1.00 80.25 534 THR A O 1
ATOM 4340 N N . GLU A 1 535 ? -52.863 -3.845 60.696 1.00 80.75 535 GLU A N 1
ATOM 4341 C CA . GLU A 1 535 ? -52.846 -2.409 60.423 1.00 80.75 535 GLU A CA 1
ATOM 4342 C C . GLU A 1 535 ? -52.377 -1.611 61.630 1.00 80.75 535 GLU A C 1
ATOM 4344 O O . GLU A 1 535 ? -52.192 -0.409 61.521 1.00 80.75 535 GLU A O 1
ATOM 4349 N N . VAL A 1 536 ? -52.166 -2.272 62.767 1.00 86.62 536 VAL A N 1
ATOM 4350 C CA . VAL A 1 536 ? -51.692 -1.631 63.986 1.00 86.62 536 VAL A CA 1
ATOM 4351 C C . VAL A 1 536 ? -50.202 -1.355 63.838 1.00 86.62 536 VAL A C 1
ATOM 4353 O O . VAL A 1 536 ? -49.388 -2.277 63.803 1.00 86.62 536 VAL A O 1
ATOM 4356 N N . GLU A 1 537 ? -49.819 -0.089 63.785 1.00 85.44 537 GLU A N 1
ATOM 4357 C CA . GLU A 1 537 ? -48.413 0.337 63.858 1.00 85.44 537 GLU A CA 1
ATOM 4358 C C . GLU A 1 537 ? -48.157 1.198 65.099 1.00 85.44 537 GLU A C 1
ATOM 4360 O O . GLU A 1 537 ? -47.039 1.225 65.622 1.00 85.44 537 GLU A O 1
ATOM 4365 N N . TYR A 1 538 ? -49.215 1.818 65.629 1.00 90.19 538 TYR A N 1
ATOM 4366 C CA . TYR A 1 538 ? -49.165 2.700 66.782 1.00 90.19 538 TYR A CA 1
ATOM 4367 C C . TYR A 1 538 ? -50.192 2.286 67.848 1.00 90.19 538 TYR A C 1
ATOM 4369 O O . TYR A 1 538 ? -51.346 1.985 67.552 1.00 90.19 538 TYR A O 1
ATOM 4377 N N . LEU A 1 539 ? -49.768 2.245 69.110 1.00 92.00 539 LEU A N 1
ATOM 4378 C CA . LEU A 1 539 ? -50.614 1.913 70.253 1.00 92.00 539 LEU A CA 1
ATOM 4379 C C . LEU A 1 539 ? -50.683 3.088 71.223 1.00 92.00 539 LEU A C 1
ATOM 4381 O O . LEU A 1 539 ? -49.657 3.534 71.736 1.00 92.00 539 LEU A O 1
ATOM 4385 N N . VAL A 1 540 ? -51.898 3.550 71.504 1.00 93.38 540 VAL A N 1
ATOM 4386 C CA . VAL A 1 540 ? -52.182 4.572 72.513 1.00 93.38 540 VAL A CA 1
ATOM 4387 C C . VAL A 1 540 ? -52.763 3.879 73.739 1.00 93.38 540 VAL A C 1
ATOM 4389 O O . VAL A 1 540 ? -53.848 3.310 73.700 1.00 93.38 540 VAL A O 1
ATOM 4392 N N . ILE A 1 541 ? -52.016 3.871 74.830 1.00 94.00 541 ILE A N 1
ATOM 4393 C CA . ILE A 1 541 ? -52.340 3.131 76.042 1.00 94.00 541 ILE A CA 1
ATOM 4394 C C . ILE A 1 541 ? -52.976 4.073 77.051 1.00 94.00 541 ILE A C 1
ATOM 4396 O O . ILE A 1 541 ? -52.391 5.094 77.420 1.00 94.00 541 ILE A O 1
ATOM 4400 N N . ASP A 1 542 ? -54.146 3.673 77.528 1.00 92.19 542 ASP A N 1
ATOM 4401 C CA . ASP A 1 542 ? -54.763 4.230 78.718 1.00 92.19 542 ASP A CA 1
ATOM 4402 C C . ASP A 1 542 ? -53.991 3.740 79.948 1.00 92.19 542 ASP A C 1
ATOM 4404 O O . ASP A 1 542 ? -54.103 2.589 80.390 1.00 92.19 542 ASP A O 1
ATOM 4408 N N . GLY A 1 543 ? -53.120 4.615 80.442 1.00 89.69 543 GLY A N 1
ATOM 4409 C CA . GLY A 1 543 ? -52.196 4.316 81.520 1.00 89.69 543 GLY A CA 1
ATOM 4410 C C . GLY A 1 543 ? -52.919 4.057 82.834 1.00 89.69 543 GLY A C 1
ATOM 4411 O O . GLY A 1 543 ? -52.571 3.106 83.531 1.00 89.69 543 GLY A O 1
ATOM 4412 N N . ASN A 1 544 ? -53.951 4.847 83.147 1.00 89.19 544 ASN A N 1
ATOM 4413 C CA . ASN A 1 544 ? -54.731 4.670 84.369 1.00 89.19 544 ASN A CA 1
ATOM 4414 C C . ASN A 1 544 ? -55.422 3.311 84.369 1.00 89.19 544 ASN A C 1
ATOM 4416 O O . ASN A 1 544 ? -55.321 2.585 85.353 1.00 89.19 544 ASN A O 1
ATOM 4420 N N . ASN A 1 545 ? -56.054 2.929 83.259 1.00 89.44 545 ASN A N 1
ATOM 4421 C CA . ASN A 1 545 ? -56.768 1.661 83.172 1.00 89.44 545 ASN A CA 1
ATOM 4422 C C . ASN A 1 545 ? -55.847 0.439 83.335 1.00 89.44 545 ASN A C 1
ATOM 4424 O O . ASN A 1 545 ? -56.228 -0.541 83.968 1.00 89.44 545 ASN A O 1
ATOM 4428 N N . CYS A 1 546 ? -54.607 0.519 82.847 1.00 89.19 546 CYS A N 1
ATOM 4429 C CA . CYS A 1 546 ? -53.620 -0.555 82.994 1.00 89.19 546 CYS A CA 1
ATOM 4430 C C . CYS A 1 546 ? -53.004 -0.657 84.407 1.00 89.19 546 CYS A C 1
ATOM 4432 O O . CYS A 1 546 ? -52.228 -1.581 84.663 1.00 89.19 546 CYS A O 1
ATOM 4434 N N . CYS A 1 547 ? -53.301 0.282 85.311 1.00 89.62 547 CYS A N 1
ATOM 4435 C CA . CYS A 1 547 ? -52.790 0.300 86.686 1.00 89.62 547 CYS A CA 1
ATOM 4436 C C . CYS A 1 547 ? -53.713 -0.376 87.710 1.00 89.62 547 CYS A C 1
ATOM 4438 O O . CYS A 1 547 ? -53.395 -0.362 88.902 1.00 89.62 547 CYS A O 1
ATOM 4440 N N . TYR A 1 548 ? -54.821 -0.977 87.270 1.00 86.81 548 TYR A N 1
ATOM 4441 C CA . TYR A 1 548 ? -55.786 -1.647 88.141 1.00 86.81 548 TYR A CA 1
ATOM 4442 C C . TYR A 1 548 ? -55.958 -3.124 87.790 1.00 86.81 548 TYR A C 1
ATOM 4444 O O . TYR A 1 548 ? -56.013 -3.505 86.621 1.00 86.81 548 TYR A O 1
ATOM 4452 N N . GLN A 1 549 ? -56.098 -3.955 88.822 1.00 84.44 549 GLN A N 1
ATOM 4453 C CA . GLN A 1 549 ? -56.560 -5.334 88.722 1.00 84.44 549 GLN A CA 1
ATOM 4454 C C . GLN A 1 549 ? -57.873 -5.464 89.502 1.00 84.44 549 GLN A C 1
ATOM 4456 O O . GLN A 1 549 ? -57.878 -5.562 90.724 1.00 84.44 549 GLN A O 1
ATOM 4461 N N . GLY A 1 550 ? -59.004 -5.463 88.796 1.00 81.50 550 GLY A N 1
ATOM 4462 C CA . GLY A 1 550 ? -60.301 -5.309 89.459 1.00 81.50 550 GLY A CA 1
ATOM 4463 C C . GLY A 1 550 ? -60.384 -3.935 90.127 1.00 81.50 550 GLY A C 1
ATOM 4464 O O . GLY A 1 550 ? -60.154 -2.931 89.462 1.00 81.50 550 GLY A O 1
ATOM 4465 N N . GLU A 1 551 ? -60.664 -3.907 91.428 1.00 80.44 551 GLU A N 1
ATOM 4466 C CA . GLU A 1 551 ? -60.680 -2.673 92.232 1.00 80.44 551 GLU A CA 1
ATOM 4467 C C . GLU A 1 551 ? -59.301 -2.345 92.842 1.00 80.44 551 GLU A C 1
ATOM 4469 O O . GLU A 1 551 ? -59.093 -1.252 93.370 1.00 80.44 551 GLU A O 1
ATOM 4474 N N . ASP A 1 552 ? -58.340 -3.272 92.761 1.00 85.94 552 ASP A N 1
ATOM 4475 C CA . ASP A 1 552 ? -57.041 -3.134 93.414 1.00 85.94 552 ASP A CA 1
ATOM 4476 C C . ASP A 1 552 ? -56.052 -2.367 92.533 1.00 85.94 552 ASP A C 1
ATOM 4478 O O . ASP A 1 552 ? -55.795 -2.713 91.375 1.00 85.94 552 ASP A O 1
ATOM 4482 N N . PHE A 1 553 ? -55.445 -1.327 93.101 1.00 87.69 553 PHE A N 1
ATOM 4483 C CA . PHE A 1 553 ? -54.407 -0.556 92.429 1.00 87.69 553 PHE A CA 1
ATOM 4484 C C . PHE A 1 553 ? -53.060 -1.289 92.489 1.00 87.69 553 PHE A C 1
ATOM 4486 O O . PHE A 1 553 ? -52.480 -1.465 93.559 1.00 87.69 553 PHE A O 1
ATOM 4493 N N . ILE A 1 554 ? -52.531 -1.671 91.324 1.00 87.62 554 ILE A N 1
ATOM 4494 C CA . ILE A 1 554 ? -51.263 -2.412 91.172 1.00 87.62 554 ILE A CA 1
ATOM 4495 C C . ILE A 1 554 ? -50.090 -1.517 90.734 1.00 87.62 554 ILE A C 1
ATOM 4497 O O . ILE A 1 554 ? -48.974 -1.994 90.493 1.00 87.62 554 ILE A O 1
ATOM 4501 N N . GLY A 1 555 ? -50.335 -0.211 90.604 1.00 89.75 555 GLY A N 1
ATOM 4502 C CA . GLY A 1 555 ? -49.355 0.767 90.143 1.00 89.75 555 GLY A CA 1
ATOM 4503 C C . GLY A 1 555 ? -48.864 0.500 88.717 1.00 89.75 555 GLY A C 1
ATOM 4504 O O . GLY A 1 555 ? -49.580 -0.027 87.869 1.00 89.75 555 GLY A O 1
ATOM 4505 N N . LEU A 1 556 ? -47.611 0.862 88.427 1.00 90.00 556 LEU A N 1
ATOM 4506 C CA . LEU A 1 556 ? -47.034 0.754 87.077 1.00 90.00 556 LEU A CA 1
ATOM 4507 C C . LEU A 1 556 ? -46.529 -0.657 86.720 1.00 90.00 556 LEU A C 1
ATOM 4509 O O . LEU A 1 556 ? -45.907 -0.833 85.673 1.00 90.00 556 LEU A O 1
ATOM 4513 N N . ALA A 1 557 ? -46.735 -1.664 87.575 1.00 88.62 557 ALA A N 1
ATOM 4514 C CA . ALA A 1 557 ? -46.091 -2.971 87.433 1.00 88.62 557 ALA A CA 1
ATOM 4515 C C . ALA A 1 557 ? -46.444 -3.678 86.109 1.00 88.62 557 ALA A C 1
ATOM 4517 O O . ALA A 1 557 ? -45.547 -4.168 85.418 1.00 88.62 557 ALA A O 1
ATOM 4518 N N . ALA A 1 558 ? -47.722 -3.668 85.719 1.00 88.50 558 ALA A N 1
ATOM 4519 C CA . ALA A 1 558 ? -48.184 -4.260 84.464 1.00 88.50 558 ALA A CA 1
ATOM 4520 C C . ALA A 1 558 ? -47.636 -3.514 83.233 1.00 88.50 558 ALA A C 1
ATOM 4522 O O . ALA A 1 558 ? -47.095 -4.137 82.318 1.00 88.50 558 ALA A O 1
ATOM 4523 N N . LEU A 1 559 ? -47.677 -2.176 83.243 1.00 90.62 559 LEU A N 1
ATOM 4524 C CA . LEU A 1 559 ? -47.140 -1.344 82.160 1.00 90.62 559 LEU A CA 1
ATOM 4525 C C . LEU A 1 559 ? -45.629 -1.530 81.977 1.00 90.62 559 LEU A C 1
ATOM 4527 O O . LEU A 1 559 ? -45.161 -1.675 80.850 1.00 90.62 559 LEU A O 1
ATOM 4531 N N . ARG A 1 560 ? -44.858 -1.601 83.068 1.00 89.94 560 ARG A N 1
ATOM 4532 C CA . ARG A 1 560 ? -43.403 -1.833 83.017 1.00 89.94 560 ARG A CA 1
ATOM 4533 C C . ARG A 1 560 ? -43.031 -3.159 82.359 1.00 89.94 560 ARG A C 1
ATOM 4535 O O . ARG A 1 560 ? -41.973 -3.245 81.743 1.00 89.94 560 ARG A O 1
ATOM 4542 N N . ALA A 1 561 ? -43.885 -4.173 82.484 1.00 89.19 561 ALA A N 1
ATOM 4543 C CA . ALA A 1 561 ? -43.696 -5.455 81.818 1.00 89.19 561 ALA A CA 1
ATOM 4544 C C . ALA A 1 561 ? -44.186 -5.434 80.358 1.00 89.19 561 ALA A C 1
ATOM 4546 O O . ALA A 1 561 ? -43.569 -6.057 79.499 1.00 89.19 561 ALA A O 1
ATOM 4547 N N . LEU A 1 562 ? -45.264 -4.699 80.063 1.00 90.94 562 LEU A N 1
ATOM 4548 C CA . LEU A 1 562 ? -45.875 -4.636 78.733 1.00 90.94 562 LEU A CA 1
ATOM 4549 C C . LEU A 1 562 ? -45.071 -3.794 77.730 1.00 90.94 562 LEU A C 1
ATOM 4551 O O . LEU A 1 562 ? -44.904 -4.198 76.579 1.00 90.94 562 LEU A O 1
ATOM 4555 N N . LEU A 1 563 ? -44.599 -2.612 78.135 1.00 91.31 563 LEU A N 1
ATOM 4556 C CA . LEU A 1 563 ? -43.981 -1.647 77.219 1.00 91.31 563 LEU A CA 1
ATOM 4557 C C . LEU A 1 563 ? -42.727 -2.178 76.500 1.00 91.31 563 LEU A C 1
ATOM 4559 O O . LEU A 1 563 ? -42.616 -1.943 75.294 1.00 91.31 563 LEU A O 1
ATOM 4563 N N . PRO A 1 564 ? -41.796 -2.904 77.158 1.00 88.19 564 PRO A N 1
ATOM 4564 C CA . PRO A 1 564 ? -40.660 -3.508 76.466 1.00 88.19 564 PRO A CA 1
ATOM 4565 C C . PRO A 1 564 ? -41.097 -4.506 75.389 1.00 88.19 564 PRO A C 1
ATOM 4567 O O . PRO A 1 564 ? -40.596 -4.443 74.272 1.00 88.19 564 PRO A O 1
ATOM 4570 N N . GLU A 1 565 ? -42.078 -5.361 75.691 1.00 87.94 565 GLU A N 1
ATOM 4571 C CA . GLU A 1 565 ? -42.583 -6.378 74.762 1.00 87.94 565 GLU A CA 1
ATOM 4572 C C . GLU A 1 565 ? -43.237 -5.744 73.526 1.00 87.94 565 GLU A C 1
ATOM 4574 O O . GLU A 1 565 ? -42.957 -6.139 72.394 1.00 87.94 565 GLU A O 1
ATOM 4579 N N . LEU A 1 566 ? -44.046 -4.694 73.718 1.00 88.38 566 LEU A N 1
ATOM 4580 C CA . LEU A 1 566 ? -44.636 -3.943 72.605 1.00 88.38 566 LEU A CA 1
ATOM 4581 C C . LEU A 1 566 ? -43.572 -3.321 71.694 1.00 88.38 566 LEU A C 1
ATOM 4583 O O . LEU A 1 566 ? -43.707 -3.332 70.470 1.00 88.38 566 LEU A O 1
ATOM 4587 N N . ARG A 1 567 ? -42.485 -2.812 72.274 1.00 85.56 567 ARG A N 1
ATOM 4588 C CA . ARG A 1 567 ? -41.387 -2.221 71.504 1.00 85.56 567 ARG A CA 1
ATOM 4589 C C . ARG A 1 567 ? -40.555 -3.266 70.775 1.00 85.56 567 ARG A C 1
ATOM 4591 O O . ARG A 1 567 ? -40.179 -3.030 69.632 1.00 85.56 567 ARG A O 1
ATOM 4598 N N . THR A 1 568 ? -40.302 -4.421 71.388 1.00 83.50 568 THR A N 1
ATOM 4599 C CA . THR A 1 568 ? -39.628 -5.550 70.727 1.00 83.50 568 THR A CA 1
ATOM 4600 C C . THR A 1 568 ? -40.417 -6.042 69.514 1.00 83.50 568 THR A C 1
ATOM 4602 O O . THR A 1 568 ? -39.820 -6.432 68.515 1.00 83.50 568 THR A O 1
ATOM 4605 N N . GLN A 1 569 ? -41.748 -5.951 69.554 1.00 80.00 569 GLN A N 1
ATOM 4606 C CA . GLN A 1 569 ? -42.622 -6.254 68.415 1.00 80.00 569 GLN A CA 1
ATOM 4607 C C . GLN A 1 569 ? -42.742 -5.109 67.388 1.00 80.00 569 GLN A C 1
ATOM 4609 O O . GLN A 1 569 ? -43.493 -5.232 66.419 1.00 80.00 569 GLN A O 1
ATOM 4614 N N . GLY A 1 570 ? -42.000 -4.011 67.573 1.00 81.06 570 GLY A N 1
ATOM 4615 C CA . GLY A 1 570 ? -41.898 -2.906 66.618 1.00 81.06 570 GLY A CA 1
ATOM 4616 C C . GLY A 1 570 ? -43.044 -1.893 66.669 1.00 81.06 570 GLY A C 1
ATOM 4617 O O . GLY A 1 570 ? -43.163 -1.080 65.756 1.00 81.06 570 GLY A O 1
ATOM 4618 N N . TYR A 1 571 ? -43.896 -1.911 67.700 1.00 86.88 571 TYR A N 1
ATOM 4619 C CA . TYR A 1 571 ? -44.959 -0.911 67.825 1.00 86.88 571 TYR A CA 1
ATOM 4620 C C . TYR A 1 571 ? -44.403 0.433 68.291 1.00 86.88 571 TYR A C 1
ATOM 4622 O O . TYR A 1 571 ? -43.599 0.515 69.227 1.00 86.88 571 TYR A O 1
ATOM 4630 N N . ARG A 1 572 ? -44.917 1.514 67.702 1.00 87.94 572 ARG A N 1
ATOM 4631 C CA . ARG A 1 572 ? -44.853 2.833 68.335 1.00 87.94 572 ARG A CA 1
ATOM 4632 C C . ARG A 1 572 ? -45.829 2.818 69.508 1.00 87.94 572 ARG A C 1
ATOM 4634 O O . ARG A 1 572 ? -46.927 2.281 69.381 1.00 87.94 572 ARG A O 1
ATOM 4641 N N . VAL A 1 573 ? -45.449 3.390 70.647 1.00 91.19 573 VAL A N 1
ATOM 4642 C CA . VAL A 1 573 ? -46.291 3.352 71.852 1.00 91.19 573 VAL A CA 1
ATOM 4643 C C . VAL A 1 573 ? -46.368 4.723 72.506 1.00 91.19 573 VAL A C 1
ATOM 4645 O O . VAL A 1 573 ? -45.340 5.366 72.740 1.00 91.19 573 VAL A O 1
ATOM 4648 N N . ALA A 1 574 ? -47.590 5.140 72.829 1.00 91.75 574 ALA A N 1
ATOM 4649 C CA . ALA A 1 574 ? -47.889 6.260 73.703 1.00 91.75 574 ALA A CA 1
ATOM 4650 C C . ALA A 1 574 ? -48.627 5.779 74.946 1.00 91.75 574 ALA A C 1
ATOM 4652 O O . ALA A 1 574 ? -49.486 4.914 74.849 1.00 91.75 574 ALA A O 1
ATOM 4653 N N . VAL A 1 575 ? -48.311 6.351 76.102 1.00 92.94 575 VAL A N 1
ATOM 4654 C CA . VAL A 1 575 ? -49.003 6.096 77.365 1.00 92.94 575 VAL A CA 1
ATOM 4655 C C . VAL A 1 575 ? -49.522 7.421 77.894 1.00 92.94 575 VAL A C 1
ATOM 4657 O O . VAL A 1 575 ? -48.743 8.359 78.099 1.00 92.94 575 VAL A O 1
ATOM 4660 N N . ILE A 1 576 ? -50.835 7.493 78.094 1.00 92.50 576 ILE A N 1
ATOM 4661 C CA . ILE A 1 576 ? -51.525 8.686 78.577 1.00 92.50 576 ILE A CA 1
ATOM 4662 C C . ILE A 1 576 ? -52.151 8.370 79.928 1.00 92.50 576 ILE A C 1
ATOM 4664 O O . ILE A 1 576 ? -52.855 7.374 80.066 1.00 92.50 576 ILE A O 1
ATOM 4668 N N . PHE A 1 577 ? -51.904 9.229 80.910 1.00 91.19 577 PHE A N 1
ATOM 4669 C CA . PHE A 1 577 ? -52.509 9.135 82.233 1.00 91.19 577 PHE A CA 1
ATOM 4670 C C . PHE A 1 577 ? -53.388 10.347 82.534 1.00 91.19 577 PHE A C 1
ATOM 4672 O O . PHE A 1 577 ? -53.132 11.458 82.063 1.00 91.19 577 PHE A O 1
ATOM 4679 N N . ASP A 1 578 ? -54.372 10.138 83.396 1.00 87.88 578 ASP A N 1
ATOM 4680 C CA . ASP A 1 578 ? -55.110 11.197 84.074 1.00 87.88 578 ASP A CA 1
ATOM 4681 C C . ASP A 1 578 ? -54.225 11.868 85.146 1.00 87.88 578 ASP A C 1
ATOM 4683 O O . ASP A 1 578 ? -53.317 11.251 85.716 1.00 87.88 578 ASP A O 1
ATOM 4687 N N . GLY A 1 579 ? -54.502 13.134 85.467 1.00 82.56 579 GLY A N 1
ATOM 4688 C CA . GLY A 1 579 ? -53.788 13.893 86.500 1.00 82.56 579 GLY A CA 1
ATOM 4689 C C . GLY A 1 579 ? -53.829 13.272 87.907 1.00 82.56 579 GLY A C 1
ATOM 4690 O O . GLY A 1 579 ? -52.988 13.599 88.746 1.00 82.56 579 GLY A O 1
ATOM 4691 N N . SER A 1 580 ? -54.764 12.358 88.168 1.00 84.38 580 SER A N 1
ATOM 4692 C CA . SER A 1 580 ? -54.877 11.594 89.418 1.00 84.38 580 SER A CA 1
ATOM 4693 C C . SER A 1 580 ? -53.749 10.575 89.659 1.00 84.38 580 SER A C 1
ATOM 4695 O O . SER A 1 580 ? -53.520 10.198 90.812 1.00 84.38 580 SER A O 1
ATOM 4697 N N . ILE A 1 581 ? -52.986 10.173 88.629 1.00 87.00 581 ILE A N 1
ATOM 4698 C CA . ILE A 1 581 ? -51.978 9.104 88.762 1.00 87.00 581 ILE A CA 1
ATOM 4699 C C . ILE A 1 581 ? -50.811 9.472 89.697 1.00 87.00 581 ILE A C 1
ATOM 4701 O O . ILE A 1 581 ? -50.322 8.635 90.456 1.00 87.00 581 ILE A O 1
ATOM 4705 N N . CYS A 1 582 ? -50.364 10.732 89.675 1.00 86.31 582 CYS A N 1
ATOM 4706 C CA . CYS A 1 582 ? -49.208 11.191 90.451 1.00 86.31 582 CYS A CA 1
ATOM 4707 C C . CYS A 1 582 ? -49.472 11.137 91.971 1.00 86.31 582 CYS A C 1
ATOM 4709 O O . CYS A 1 582 ? -48.669 10.532 92.687 1.00 86.31 582 CYS A O 1
ATOM 4711 N N . PRO A 1 583 ? -50.597 11.687 92.486 1.00 83.06 583 PRO A N 1
ATOM 4712 C CA . PRO A 1 583 ? -50.996 11.497 93.881 1.00 83.06 583 PRO A CA 1
ATOM 4713 C C . PRO A 1 583 ? -51.107 10.026 94.299 1.00 83.06 583 PRO A C 1
ATOM 4715 O O . PRO A 1 583 ? -50.671 9.679 95.395 1.00 83.06 583 PRO A O 1
ATOM 4718 N N . MET A 1 584 ? -51.650 9.161 93.434 1.00 83.88 584 MET A N 1
ATOM 4719 C CA . MET A 1 584 ? -51.853 7.736 93.732 1.00 83.88 584 MET A CA 1
ATOM 4720 C C . MET A 1 584 ? -50.540 6.960 93.855 1.00 83.88 584 MET A C 1
ATOM 4722 O O . MET A 1 584 ? -50.380 6.155 94.769 1.00 83.88 584 MET A O 1
ATOM 4726 N N . LEU A 1 585 ? -49.576 7.235 92.974 1.00 86.25 585 LEU A N 1
ATOM 4727 C CA . LEU A 1 585 ? -48.249 6.618 93.024 1.00 86.25 585 LEU A CA 1
ATOM 4728 C C . LEU A 1 585 ? -47.320 7.264 94.062 1.00 86.25 585 LEU A C 1
ATOM 4730 O O . LEU A 1 585 ? -46.271 6.698 94.358 1.00 86.25 585 LEU A O 1
ATOM 4734 N N . LYS A 1 586 ? -47.679 8.440 94.600 1.00 85.75 586 LYS A N 1
ATOM 4735 C CA . LYS A 1 586 ? -46.799 9.311 95.406 1.00 85.75 586 LYS A CA 1
ATOM 4736 C C . LYS A 1 586 ? -45.501 9.677 94.667 1.00 85.75 586 LYS A C 1
ATOM 4738 O O . LYS A 1 586 ? -44.447 9.809 95.284 1.00 85.75 586 LYS A O 1
ATOM 4743 N N . LEU A 1 587 ? -45.594 9.852 93.348 1.00 86.62 587 LEU A N 1
ATOM 4744 C CA . LEU A 1 587 ? -44.479 10.170 92.452 1.00 86.62 587 LEU A CA 1
ATOM 4745 C C . LEU A 1 587 ? -44.752 11.456 91.668 1.00 86.62 587 LEU A C 1
ATOM 4747 O O . LEU A 1 587 ? -45.899 11.855 91.455 1.00 86.62 587 LEU A O 1
ATOM 4751 N N . ARG A 1 588 ? -43.686 12.096 91.189 1.00 87.31 588 ARG A N 1
ATOM 4752 C CA . ARG A 1 588 ? -43.750 13.212 90.236 1.00 87.31 588 ARG A CA 1
ATOM 4753 C C . ARG A 1 588 ? -43.831 12.692 88.801 1.00 87.31 588 ARG A C 1
ATOM 4755 O O . ARG A 1 588 ? -43.318 11.626 88.482 1.00 87.31 588 ARG A O 1
ATOM 4762 N N . ALA A 1 589 ? -44.373 13.506 87.894 1.00 85.06 589 ALA A N 1
ATOM 4763 C CA . ALA A 1 589 ? -44.503 13.167 86.471 1.00 85.06 589 ALA A CA 1
ATOM 4764 C C . ALA A 1 589 ? -43.188 12.686 85.815 1.00 85.06 589 ALA A C 1
ATOM 4766 O O . ALA A 1 589 ? -43.202 11.758 85.008 1.00 85.06 589 ALA A O 1
ATOM 4767 N N . ALA A 1 590 ? -42.048 13.287 86.174 1.00 86.12 590 ALA A N 1
ATOM 4768 C CA . ALA A 1 590 ? -40.734 12.874 85.675 1.00 86.12 590 ALA A CA 1
ATOM 4769 C C . ALA A 1 590 ? -40.322 11.472 86.166 1.00 86.12 590 ALA A C 1
ATOM 4771 O O . ALA A 1 590 ? -39.793 10.689 85.383 1.00 86.12 590 ALA A O 1
ATOM 4772 N N . GLU A 1 591 ? -40.624 11.138 87.423 1.00 86.44 591 GLU A N 1
ATOM 4773 C CA . GLU A 1 591 ? -40.315 9.836 88.035 1.00 86.44 591 GLU A CA 1
ATOM 4774 C C . GLU A 1 591 ? -41.204 8.731 87.444 1.00 86.44 591 GLU A C 1
ATOM 4776 O O . GLU A 1 591 ? -40.739 7.624 87.184 1.00 86.44 591 GLU A O 1
ATOM 4781 N N . VAL A 1 592 ? -42.471 9.044 87.142 1.00 85.50 592 VAL A N 1
ATOM 4782 C CA . VAL A 1 592 ? -43.374 8.139 86.408 1.00 85.50 592 VAL A CA 1
ATOM 4783 C C . VAL A 1 592 ? -42.819 7.849 85.010 1.00 85.50 592 VAL A C 1
ATOM 4785 O O . VAL A 1 592 ? -42.742 6.690 84.608 1.00 85.50 592 VAL A O 1
ATOM 4788 N N . LYS A 1 593 ? -42.376 8.882 84.278 1.00 87.69 593 LYS A N 1
ATOM 4789 C CA . LYS A 1 593 ? -41.765 8.717 82.950 1.00 87.69 593 LYS A CA 1
ATOM 4790 C C . LYS A 1 593 ? -40.507 7.847 83.000 1.00 87.69 593 LYS A C 1
ATOM 4792 O O . LYS A 1 593 ? -40.341 6.975 82.152 1.00 87.69 593 LYS A O 1
ATOM 4797 N N . GLU A 1 594 ? -39.641 8.066 83.986 1.00 87.00 594 GLU A N 1
ATOM 4798 C CA . GLU A 1 594 ? -38.420 7.276 84.179 1.00 87.00 594 GLU A CA 1
ATOM 4799 C C . GLU A 1 594 ? -38.738 5.792 84.415 1.00 87.00 594 GLU A C 1
ATOM 4801 O O . GLU A 1 594 ? -38.114 4.923 83.805 1.00 87.00 594 GLU A O 1
ATOM 4806 N N . GLN A 1 595 ? -39.771 5.490 85.211 1.00 85.25 595 GLN A N 1
ATOM 4807 C CA . GLN A 1 595 ? -40.192 4.110 85.469 1.00 85.25 595 GLN A CA 1
ATOM 4808 C C . GLN A 1 595 ? -40.750 3.384 84.236 1.00 85.25 595 GLN A C 1
ATOM 4810 O O . GLN A 1 595 ? -40.632 2.161 84.163 1.00 85.25 595 GLN A O 1
ATOM 4815 N N . LEU A 1 596 ? -41.335 4.103 83.273 1.00 85.19 596 LEU A N 1
ATOM 4816 C CA . LEU A 1 596 ? -41.852 3.535 82.017 1.00 85.19 596 LEU A CA 1
ATOM 4817 C C . LEU A 1 596 ? -40.758 3.335 80.951 1.00 85.19 596 LEU A C 1
ATOM 4819 O O . LEU A 1 596 ? -40.966 2.601 79.983 1.00 85.19 596 LEU A O 1
ATOM 4823 N N . GLY A 1 597 ? -39.580 3.932 81.155 1.00 80.88 597 GLY A N 1
ATOM 4824 C CA . GLY A 1 597 ? -38.403 3.787 80.305 1.00 80.88 597 GLY A CA 1
ATOM 4825 C C . GLY A 1 597 ? -38.351 4.740 79.104 1.00 80.88 597 GLY A C 1
ATOM 4826 O O . GLY A 1 597 ? -39.334 5.353 78.688 1.00 80.88 597 GLY A O 1
ATOM 4827 N N . ASN A 1 598 ? -37.160 4.862 78.512 1.00 75.44 598 ASN A N 1
ATOM 4828 C CA . ASN A 1 598 ? -36.920 5.728 77.354 1.00 75.44 598 ASN A CA 1
ATOM 4829 C C . ASN A 1 598 ? -37.465 5.103 76.067 1.00 75.44 598 ASN A C 1
ATOM 4831 O O . ASN A 1 598 ? -37.188 3.937 75.797 1.00 75.44 598 ASN A O 1
ATOM 4835 N N . GLY A 1 599 ? -38.159 5.885 75.233 1.00 76.00 599 GLY A N 1
ATOM 4836 C CA . GLY A 1 599 ? -38.651 5.449 73.916 1.00 76.00 599 GLY A CA 1
ATOM 4837 C C . GLY A 1 599 ? -40.156 5.180 73.828 1.00 76.00 599 GLY A C 1
ATOM 4838 O O . GLY A 1 599 ? -40.600 4.600 72.841 1.00 76.00 599 GLY A O 1
ATOM 4839 N N . VAL A 1 600 ? -40.929 5.605 74.829 1.00 85.06 600 VAL A N 1
ATOM 4840 C CA . VAL A 1 600 ? -42.393 5.716 74.753 1.00 85.06 600 VAL A CA 1
ATOM 4841 C C . VAL A 1 600 ? -42.801 7.186 74.765 1.00 85.06 600 VAL A C 1
ATOM 4843 O O . VAL A 1 600 ? -42.156 8.018 75.410 1.00 85.06 600 VAL A O 1
ATOM 4846 N N . ILE A 1 601 ? -43.871 7.517 74.047 1.00 88.81 601 ILE A N 1
ATOM 4847 C CA . ILE A 1 601 ? -44.503 8.833 74.157 1.00 88.81 601 ILE A CA 1
ATOM 4848 C C . ILE A 1 601 ? -45.263 8.839 75.487 1.00 88.81 601 ILE A C 1
ATOM 4850 O O . ILE A 1 601 ? -46.055 7.944 75.752 1.00 88.81 601 ILE A O 1
ATOM 4854 N N . PHE A 1 602 ? -44.996 9.813 76.350 1.00 90.19 602 PHE A N 1
ATOM 4855 C CA . PHE A 1 602 ? -45.569 9.872 77.694 1.00 90.19 602 PHE A CA 1
ATOM 4856 C C . PHE A 1 602 ? -46.259 11.211 77.916 1.00 90.19 602 PHE A C 1
ATOM 4858 O O . PHE A 1 602 ? -45.654 12.259 77.672 1.00 90.19 602 PHE A O 1
ATOM 4865 N N . HIS A 1 603 ? -47.495 11.170 78.409 1.00 90.94 603 HIS A N 1
ATOM 4866 C CA . HIS A 1 603 ? -48.267 12.366 78.720 1.00 90.94 603 HIS A CA 1
ATOM 4867 C C . HIS A 1 603 ? -49.155 12.159 79.957 1.00 90.94 603 HIS A C 1
ATOM 4869 O O . HIS A 1 603 ? -49.780 11.112 80.105 1.00 90.94 603 HIS A O 1
ATOM 4875 N N . ILE A 1 604 ? -49.223 13.166 80.833 1.00 89.06 604 ILE A N 1
ATOM 4876 C CA . ILE A 1 604 ? -50.199 13.241 81.930 1.00 89.06 604 ILE A CA 1
ATOM 4877 C C . ILE A 1 604 ? -51.091 14.448 81.661 1.00 89.06 604 ILE A C 1
ATOM 4879 O O . ILE A 1 604 ? -50.585 15.562 81.499 1.00 89.06 604 ILE A O 1
ATOM 4883 N N . VAL A 1 605 ? -52.400 14.222 81.630 1.00 88.25 605 VAL A N 1
ATOM 4884 C CA . VAL A 1 605 ? -53.401 15.258 81.370 1.00 88.25 605 VAL A CA 1
ATOM 4885 C C . VAL A 1 605 ? -53.558 16.182 82.597 1.00 88.25 605 VAL A C 1
ATOM 4887 O O . VAL A 1 605 ? -53.459 15.711 83.736 1.00 88.25 605 VAL A O 1
ATOM 4890 N N . PRO A 1 606 ? -53.768 17.505 82.423 1.00 82.38 606 PRO A N 1
ATOM 4891 C CA . PRO A 1 606 ? -53.928 18.441 83.537 1.00 82.38 606 PRO A CA 1
ATOM 4892 C C . PRO A 1 606 ? -55.115 18.115 84.453 1.00 82.38 606 PRO A C 1
ATOM 4894 O O . PRO A 1 606 ? -56.174 17.682 84.004 1.00 82.38 606 PRO A O 1
ATOM 4897 N N . SER A 1 607 ? -54.978 18.411 85.749 1.00 64.81 607 SER A N 1
ATOM 4898 C CA . SER A 1 607 ? -56.050 18.225 86.732 1.00 64.81 607 SER A CA 1
ATOM 4899 C C . SER A 1 607 ? -57.300 19.024 86.329 1.00 64.81 607 SER A C 1
ATOM 4901 O O . SER A 1 607 ? -57.226 20.251 86.255 1.00 64.81 607 SER A O 1
ATOM 4903 N N . ARG A 1 608 ? -58.433 18.323 86.123 1.00 65.19 608 ARG A N 1
ATOM 4904 C CA . ARG A 1 608 ? -59.759 18.769 85.605 1.00 65.19 608 ARG A CA 1
ATOM 4905 C C . ARG A 1 608 ? -60.052 18.468 84.126 1.00 65.19 608 ARG A C 1
ATOM 4907 O O . ARG A 1 608 ? -61.162 18.758 83.692 1.00 65.19 608 ARG A O 1
ATOM 4914 N N . GLN A 1 609 ? -59.119 17.896 83.370 1.00 71.50 609 GLN A N 1
ATOM 4915 C CA . GLN A 1 609 ? -59.378 17.374 82.022 1.00 71.50 609 GLN A CA 1
ATOM 4916 C C . GLN A 1 609 ? -59.338 15.841 82.041 1.00 71.50 609 GLN A C 1
ATOM 4918 O O . GLN A 1 609 ? -58.489 15.271 82.721 1.00 71.50 609 GLN A O 1
ATOM 4923 N N . SER A 1 610 ? -60.252 15.192 81.312 1.00 77.56 610 SER A N 1
ATOM 4924 C CA . SER A 1 610 ? -60.287 13.728 81.203 1.00 77.56 610 SER A CA 1
ATOM 4925 C C . SER A 1 610 ? -59.174 13.228 80.278 1.00 77.56 610 SER A C 1
ATOM 4927 O O . SER A 1 610 ? -58.941 13.793 79.202 1.00 77.56 610 SER A O 1
ATOM 4929 N N . ALA A 1 611 ? -58.500 12.147 80.679 1.00 84.94 611 ALA A N 1
ATOM 4930 C CA . ALA A 1 611 ? -57.541 11.451 79.824 1.00 84.94 611 ALA A CA 1
ATOM 4931 C C . ALA A 1 611 ? -58.189 10.876 78.552 1.00 84.94 611 ALA A C 1
ATOM 4933 O O . ALA A 1 611 ? -57.531 10.815 77.509 1.00 84.94 611 ALA A O 1
ATOM 4934 N N . ASP A 1 612 ? -59.477 10.536 78.613 1.00 87.38 612 ASP A N 1
ATOM 4935 C CA . ASP A 1 612 ? -60.217 9.849 77.552 1.00 87.38 612 ASP A CA 1
ATOM 4936 C C . ASP A 1 612 ? -60.247 10.649 76.246 1.00 87.38 612 ASP A C 1
ATOM 4938 O O . ASP A 1 612 ? -59.954 10.114 75.174 1.00 87.38 612 ASP A O 1
ATOM 4942 N N . GLU A 1 613 ? -60.514 11.958 76.324 1.00 86.69 613 GLU A N 1
ATOM 4943 C CA . GLU A 1 613 ? -60.538 12.843 75.152 1.00 86.69 613 GLU A CA 1
ATOM 4944 C C . GLU A 1 613 ? -59.157 12.912 74.480 1.00 86.69 613 GLU A C 1
ATOM 4946 O O . GLU A 1 613 ? -59.041 12.867 73.253 1.00 86.69 613 GLU A O 1
ATOM 4951 N N . THR A 1 614 ? -58.090 12.958 75.281 1.00 88.00 614 THR A N 1
ATOM 4952 C CA . THR A 1 614 ? -56.710 13.031 74.777 1.00 88.00 614 THR A CA 1
ATOM 4953 C C . THR A 1 614 ? -56.288 11.716 74.120 1.00 88.00 614 THR A C 1
ATOM 4955 O O . THR A 1 614 ? -55.665 11.734 73.056 1.00 88.00 614 THR A O 1
ATOM 4958 N N . ILE A 1 615 ? -56.663 10.578 74.714 1.00 90.12 615 ILE A N 1
ATOM 4959 C CA . ILE A 1 615 ? -56.414 9.235 74.173 1.00 90.12 615 ILE A CA 1
ATOM 4960 C C . ILE A 1 615 ? -57.093 9.066 72.814 1.00 90.12 615 ILE A C 1
ATOM 4962 O O . ILE A 1 615 ? -56.441 8.689 71.835 1.00 90.12 615 ILE A O 1
ATOM 4966 N N . LEU A 1 616 ? -58.389 9.378 72.737 1.00 90.19 616 LEU A N 1
ATOM 4967 C CA . LEU A 1 616 ? -59.167 9.218 71.512 1.00 90.19 616 LEU A CA 1
ATOM 4968 C C . LEU A 1 616 ? -58.696 10.172 70.413 1.00 90.19 616 LEU A C 1
ATOM 4970 O O . LEU A 1 616 ? -58.602 9.757 69.260 1.00 90.19 616 LEU A O 1
ATOM 4974 N N . ARG A 1 617 ? -58.340 11.417 70.752 1.00 88.31 617 ARG A N 1
ATOM 4975 C CA . ARG A 1 617 ? -57.819 12.391 69.785 1.00 88.31 617 ARG A CA 1
ATOM 4976 C C . ARG A 1 617 ? -56.474 11.961 69.208 1.00 88.31 617 ARG A C 1
ATOM 4978 O O . ARG A 1 617 ? -56.318 11.960 67.993 1.00 88.31 617 ARG A O 1
ATOM 4985 N N . LEU A 1 618 ? -55.543 11.525 70.059 1.00 87.94 618 LEU A N 1
ATOM 4986 C CA . LEU A 1 618 ? -54.220 11.077 69.617 1.00 87.94 618 LEU A CA 1
ATOM 4987 C C . LEU A 1 618 ? -54.301 9.850 68.700 1.00 87.94 618 LEU A C 1
ATOM 4989 O O . LEU A 1 618 ? -53.537 9.745 67.744 1.00 87.94 618 LEU A O 1
ATOM 4993 N N . ALA A 1 619 ? -55.223 8.927 68.979 1.00 88.94 619 ALA A N 1
ATOM 4994 C CA . ALA A 1 619 ? -55.457 7.772 68.120 1.00 88.94 619 ALA A CA 1
ATOM 4995 C C . ALA A 1 619 ? -56.270 8.112 66.856 1.00 88.94 619 ALA A C 1
ATOM 4997 O O . ALA A 1 619 ? -56.234 7.362 65.884 1.00 88.94 619 ALA A O 1
ATOM 4998 N N . ASN A 1 620 ? -57.022 9.212 66.835 1.00 89.12 620 ASN A N 1
ATOM 4999 C CA . ASN A 1 620 ? -57.817 9.595 65.672 1.00 89.12 620 ASN A CA 1
ATOM 5000 C C . ASN A 1 620 ? -56.958 10.103 64.503 1.00 89.12 620 ASN A C 1
ATOM 5002 O O . ASN A 1 620 ? -57.295 9.831 63.353 1.00 89.12 620 ASN A O 1
ATOM 5006 N N . ASP A 1 621 ? -55.858 10.796 64.797 1.00 85.12 621 ASP A N 1
ATOM 5007 C CA . ASP A 1 621 ? -54.995 11.428 63.788 1.00 85.12 621 ASP A CA 1
ATOM 5008 C C . ASP A 1 621 ? -54.213 10.420 62.924 1.00 85.12 621 ASP A C 1
ATOM 5010 O O . ASP A 1 621 ? -53.720 10.774 61.853 1.00 85.12 621 ASP A O 1
ATOM 5014 N N . ASP A 1 622 ? -54.115 9.162 63.363 1.00 83.75 622 ASP A N 1
ATOM 5015 C CA . ASP A 1 622 ? -53.412 8.090 62.659 1.00 83.75 622 ASP A CA 1
ATOM 5016 C C . ASP A 1 622 ? -54.347 6.876 62.451 1.00 83.75 622 ASP A C 1
ATOM 5018 O O . ASP A 1 622 ? -54.798 6.263 63.426 1.00 83.75 622 ASP A O 1
ATOM 5022 N N . PRO A 1 623 ? -54.657 6.488 61.196 1.00 83.56 623 PRO A N 1
ATOM 5023 C CA . PRO A 1 623 ? -55.520 5.339 60.907 1.00 83.56 623 PRO A CA 1
ATOM 5024 C C . PRO A 1 623 ? -54.926 4.000 61.379 1.00 83.56 623 PRO A C 1
ATOM 5026 O O . PRO A 1 623 ? -55.669 3.040 61.578 1.00 83.56 623 PRO A O 1
ATOM 5029 N N . HIS A 1 624 ? -53.611 3.942 61.606 1.00 87.31 624 HIS A N 1
ATOM 5030 C CA . HIS A 1 624 ? -52.885 2.779 62.115 1.00 87.31 624 HIS A CA 1
ATOM 5031 C C . HIS A 1 624 ? -52.718 2.792 63.645 1.00 87.31 624 HIS A C 1
ATOM 5033 O O . HIS A 1 624 ? -52.025 1.928 64.202 1.00 87.31 624 HIS A O 1
ATOM 5039 N N . ALA A 1 625 ? -53.361 3.744 64.338 1.00 90.12 625 ALA A N 1
ATOM 5040 C CA . ALA A 1 625 ? -53.359 3.844 65.793 1.00 90.12 625 ALA A CA 1
ATOM 5041 C C . ALA A 1 625 ? -54.542 3.121 66.446 1.00 90.12 625 ALA A C 1
ATOM 5043 O O . ALA A 1 625 ? -55.699 3.306 66.065 1.00 90.12 625 ALA A O 1
ATOM 5044 N N . PHE A 1 626 ? -54.256 2.310 67.464 1.00 92.31 626 PHE A N 1
ATOM 5045 C CA . PHE A 1 626 ? -55.258 1.582 68.246 1.00 92.31 626 PHE A CA 1
ATOM 5046 C C . PHE A 1 626 ? -55.119 1.913 69.731 1.00 92.31 626 PHE A C 1
ATOM 5048 O O . PHE A 1 626 ? -54.011 2.110 70.229 1.00 92.31 626 PHE A O 1
ATOM 5055 N N . VAL A 1 627 ? -56.244 1.955 70.446 1.00 92.81 627 VAL A N 1
ATOM 5056 C CA . VAL A 1 627 ? -56.274 2.295 71.873 1.00 92.81 627 VAL A CA 1
ATOM 5057 C C . VAL A 1 627 ? -56.294 1.033 72.725 1.00 92.81 627 VAL A C 1
ATOM 5059 O O . VAL A 1 627 ? -57.172 0.194 72.547 1.00 92.81 627 VAL A O 1
ATOM 5062 N N . LEU A 1 628 ? -55.374 0.908 73.680 1.00 93.31 628 LEU A N 1
ATOM 5063 C CA . LEU A 1 628 ? -55.365 -0.160 74.681 1.00 93.31 628 LEU A CA 1
ATOM 5064 C C . LEU A 1 628 ? -56.017 0.341 75.976 1.00 93.31 628 LEU A C 1
ATOM 5066 O O . LEU A 1 628 ? -55.403 1.097 76.721 1.00 93.31 628 LEU A O 1
ATOM 5070 N N . SER A 1 629 ? -57.244 -0.096 76.246 1.00 91.69 629 SER A N 1
ATOM 5071 C CA . SER A 1 629 ? -57.994 0.200 77.479 1.00 91.69 629 SER A CA 1
ATOM 5072 C C . SER A 1 629 ? -59.072 -0.865 77.678 1.00 91.69 629 SER A C 1
ATOM 5074 O O . SER A 1 629 ? -59.458 -1.526 76.716 1.00 91.69 629 SER A O 1
ATOM 5076 N N . ASN A 1 630 ? -59.604 -1.036 78.886 1.00 89.44 630 ASN A N 1
ATOM 5077 C CA . ASN A 1 630 ? -60.824 -1.798 79.176 1.00 89.44 630 ASN A CA 1
ATOM 5078 C C . ASN A 1 630 ? -62.093 -0.933 79.223 1.00 89.44 630 ASN A C 1
ATOM 5080 O O . ASN A 1 630 ? -63.197 -1.488 79.195 1.00 89.44 630 ASN A O 1
ATOM 5084 N N . ASP A 1 631 ? -61.963 0.395 79.145 1.00 87.12 631 ASP A N 1
ATOM 5085 C CA . ASP A 1 631 ? -63.109 1.293 79.025 1.00 87.12 631 ASP A CA 1
ATOM 5086 C C . ASP A 1 631 ? -63.731 1.264 77.617 1.00 87.12 631 ASP A C 1
ATOM 5088 O O . ASP A 1 631 ? -63.063 1.270 76.579 1.00 87.12 631 ASP A O 1
ATOM 5092 N N . ARG A 1 632 ? -65.057 1.186 77.551 1.00 86.19 632 ARG A N 1
ATOM 5093 C CA . ARG A 1 632 ? -65.812 1.273 76.296 1.00 86.19 632 ARG A CA 1
ATOM 5094 C C . ARG A 1 632 ? -65.943 2.696 75.774 1.00 86.19 632 ARG A C 1
ATOM 5096 O O . ARG A 1 632 ? -66.448 2.820 74.663 1.00 86.19 632 ARG A O 1
ATOM 5103 N N . PHE A 1 633 ? -65.513 3.704 76.533 1.00 90.00 633 PHE A N 1
ATOM 5104 C CA . PHE A 1 633 ? -65.649 5.116 76.190 1.00 90.00 633 PHE A CA 1
ATOM 5105 C C . PHE A 1 633 ? -67.092 5.428 75.773 1.00 90.00 633 PHE A C 1
ATOM 5107 O O . PHE A 1 633 ? -67.343 6.039 74.738 1.00 90.00 633 PHE A O 1
ATOM 5114 N N . ARG A 1 634 ? -68.070 4.928 76.550 1.00 85.50 634 ARG A N 1
ATOM 5115 C CA . ARG A 1 634 ? -69.506 5.024 76.204 1.00 85.50 634 ARG A CA 1
ATOM 5116 C C . ARG A 1 634 ? -69.991 6.467 76.082 1.00 85.50 634 ARG A C 1
ATOM 5118 O O . ARG A 1 634 ? -71.016 6.696 75.451 1.00 85.50 634 ARG A O 1
ATOM 5125 N N . GLU A 1 635 ? -69.265 7.390 76.699 1.00 85.19 635 GLU A N 1
ATOM 5126 C CA . GLU A 1 635 ? -69.513 8.830 76.686 1.00 85.19 635 GLU A CA 1
ATOM 5127 C C . GLU A 1 635 ? -69.056 9.503 75.379 1.00 85.19 635 GLU A C 1
ATOM 5129 O O . GLU A 1 635 ? -69.488 10.617 75.109 1.00 85.19 635 GLU A O 1
ATOM 5134 N N . TYR A 1 636 ? -68.274 8.804 74.541 1.00 87.62 636 TYR A N 1
ATOM 5135 C CA . TYR A 1 636 ? -67.738 9.289 73.260 1.00 87.62 636 TYR A CA 1
ATOM 5136 C C . TYR A 1 636 ? -68.134 8.393 72.061 1.00 87.62 636 TYR A C 1
ATOM 5138 O O . TYR A 1 636 ? -67.263 7.901 71.328 1.00 87.62 636 TYR A O 1
ATOM 5146 N N . PRO A 1 637 ? -69.433 8.111 71.833 1.00 85.69 637 PRO A N 1
ATOM 5147 C CA . PRO A 1 637 ? -69.885 7.251 70.733 1.00 85.69 637 PRO A CA 1
ATOM 5148 C C . PRO A 1 637 ? -69.597 7.831 69.333 1.00 85.69 637 PRO A C 1
ATOM 5150 O O . PRO A 1 637 ? -69.592 7.099 68.340 1.00 85.69 637 PRO A O 1
ATOM 5153 N N . GLU A 1 638 ? -69.366 9.139 69.229 1.00 87.00 638 GLU A N 1
ATOM 5154 C CA . GLU A 1 638 ? -69.015 9.852 67.999 1.00 87.00 638 GLU A CA 1
ATOM 5155 C C . GLU A 1 638 ? -67.552 9.669 67.572 1.00 87.00 638 GLU A C 1
ATOM 5157 O O . GLU A 1 638 ? -67.217 9.951 66.422 1.00 87.00 638 GLU A O 1
ATOM 5162 N N . SER A 1 639 ? -66.681 9.178 68.460 1.00 87.44 639 SER A N 1
ATOM 5163 C CA . SER A 1 639 ? -65.260 9.009 68.157 1.00 87.44 639 SER A CA 1
ATOM 5164 C C . SER A 1 639 ? -65.038 7.959 67.057 1.00 87.44 639 SER A C 1
ATOM 5166 O O . SER A 1 639 ? -65.461 6.805 67.217 1.00 87.44 639 SER A O 1
ATOM 5168 N N . PRO A 1 640 ? -64.306 8.281 65.970 1.00 86.56 640 PRO A N 1
ATOM 5169 C CA . PRO A 1 640 ? -64.000 7.313 64.917 1.00 86.56 640 PRO A CA 1
ATOM 5170 C C . PRO A 1 640 ? -63.251 6.081 65.434 1.00 86.56 640 PRO A C 1
ATOM 5172 O O . PRO A 1 640 ? -63.468 4.978 64.940 1.00 86.56 640 PRO A O 1
ATOM 5175 N N . VAL A 1 641 ? -62.421 6.236 66.472 1.00 87.75 641 VAL A N 1
ATOM 5176 C CA . VAL A 1 641 ? -61.715 5.128 67.141 1.00 87.75 641 VAL A CA 1
ATOM 5177 C C . VAL A 1 641 ? -62.711 4.115 67.724 1.00 87.75 641 VAL A C 1
ATOM 5179 O O . VAL A 1 641 ? -62.517 2.903 67.595 1.00 87.75 641 VAL A O 1
ATOM 5182 N N . VAL A 1 642 ? -63.805 4.600 68.323 1.00 86.25 642 VAL A N 1
ATOM 5183 C CA . VAL A 1 642 ? -64.862 3.771 68.922 1.00 86.25 642 VAL A CA 1
ATOM 5184 C C . VAL A 1 642 ? -65.745 3.155 67.832 1.00 86.25 642 VAL A C 1
ATOM 5186 O O . VAL A 1 642 ? -65.973 1.945 67.850 1.00 86.25 642 VAL A O 1
ATOM 5189 N N . GLN A 1 643 ? -66.173 3.943 66.839 1.00 85.81 643 GLN A N 1
ATOM 5190 C CA . GLN A 1 643 ? -67.034 3.482 65.736 1.00 85.81 643 GLN A CA 1
ATOM 5191 C C . GLN A 1 643 ? -66.370 2.414 64.860 1.00 85.81 643 GLN A C 1
ATOM 5193 O O . GLN A 1 643 ? -67.018 1.462 64.430 1.00 85.81 643 GLN A O 1
ATOM 5198 N N . GLN A 1 644 ? -65.065 2.547 64.621 1.00 84.12 644 GLN A N 1
ATOM 5199 C CA . GLN A 1 644 ? -64.284 1.617 63.802 1.00 84.12 644 GLN A CA 1
ATOM 5200 C C . GLN A 1 644 ? -63.791 0.399 64.603 1.00 84.12 644 GLN A C 1
ATOM 5202 O O . GLN A 1 644 ? -63.168 -0.507 64.048 1.00 84.12 644 GLN A O 1
ATOM 5207 N N . GLY A 1 645 ? -64.063 0.351 65.913 1.00 83.69 645 GLY A N 1
ATOM 5208 C CA . GLY A 1 645 ? -63.650 -0.750 66.778 1.00 83.69 645 GLY A CA 1
ATOM 5209 C C . GLY A 1 645 ? -62.132 -0.857 66.942 1.00 83.69 645 GLY A C 1
ATOM 5210 O O . GLY A 1 645 ? -61.611 -1.968 67.033 1.00 83.69 645 GLY A O 1
ATOM 5211 N N . ARG A 1 646 ? -61.421 0.277 66.995 1.00 88.25 646 ARG A N 1
ATOM 5212 C CA . ARG A 1 646 ? -59.963 0.357 67.212 1.00 88.25 646 ARG A CA 1
ATOM 5213 C C . ARG A 1 646 ? -59.576 0.300 68.699 1.00 88.25 646 ARG A C 1
ATOM 5215 O O . ARG A 1 646 ? -58.567 0.865 69.112 1.00 88.25 646 ARG A O 1
ATOM 5222 N N . LEU A 1 647 ? -60.385 -0.391 69.506 1.00 89.94 647 LEU A N 1
ATOM 5223 C CA . LEU A 1 647 ? -60.164 -0.602 70.938 1.00 89.94 647 LEU A CA 1
ATOM 5224 C C . LEU A 1 647 ? -59.629 -2.016 71.187 1.00 89.94 647 LEU A C 1
ATOM 5226 O O . LEU A 1 647 ? -60.267 -3.009 70.834 1.00 89.94 647 LEU A O 1
ATOM 5230 N N . ILE A 1 648 ? -58.482 -2.104 71.848 1.00 90.69 648 ILE A N 1
ATOM 5231 C CA . ILE A 1 648 ? -57.831 -3.336 72.274 1.00 90.69 648 ILE A CA 1
ATOM 5232 C C . ILE A 1 648 ? -58.024 -3.497 73.780 1.00 90.69 648 ILE A C 1
ATOM 5234 O O . ILE A 1 648 ? -57.746 -2.589 74.559 1.00 90.69 648 ILE A O 1
ATOM 5238 N N . ARG A 1 649 ? -58.498 -4.676 74.188 1.00 90.06 649 ARG A N 1
ATOM 5239 C CA . ARG A 1 649 ? -58.746 -5.033 75.590 1.00 90.06 649 ARG A CA 1
ATOM 5240 C C . ARG A 1 649 ? -57.570 -5.785 76.189 1.00 90.06 649 ARG A C 1
ATOM 5242 O O . ARG A 1 649 ? -56.872 -6.512 75.479 1.00 90.06 649 ARG A O 1
ATOM 5249 N N . HIS A 1 650 ? -57.408 -5.658 77.500 1.00 90.94 650 HIS A N 1
ATOM 5250 C CA . HIS A 1 650 ? -56.417 -6.405 78.261 1.00 90.94 650 HIS A CA 1
ATOM 5251 C C . HIS A 1 650 ? -57.052 -7.086 79.475 1.00 90.94 650 HIS A C 1
ATOM 5253 O O . HIS A 1 650 ? -58.035 -6.614 80.031 1.00 90.94 650 HIS A O 1
ATOM 5259 N N . GLU A 1 651 ? -56.483 -8.197 79.914 1.00 90.00 651 GLU A N 1
ATOM 5260 C CA . GLU A 1 651 ? -56.899 -8.894 81.130 1.00 90.00 651 GLU A CA 1
ATOM 5261 C C . GLU A 1 651 ? -55.710 -8.962 82.081 1.00 90.00 651 GLU A C 1
ATOM 5263 O O . GLU A 1 651 ? -54.606 -9.307 81.660 1.00 90.00 651 GLU A O 1
ATOM 5268 N N . ILE A 1 652 ? -55.927 -8.644 83.356 1.00 87.94 652 ILE A N 1
ATOM 5269 C CA . ILE A 1 652 ? -54.915 -8.802 84.398 1.00 87.94 652 ILE A CA 1
ATOM 5270 C C . ILE A 1 652 ? -55.385 -9.882 85.363 1.00 87.94 652 ILE A C 1
ATOM 5272 O O . ILE A 1 652 ? -56.401 -9.719 86.035 1.00 87.94 652 ILE A O 1
ATOM 5276 N N . VAL A 1 653 ? -54.663 -11.001 85.398 1.00 86.12 653 VAL A N 1
ATOM 5277 C CA . VAL A 1 653 ? -55.000 -12.168 86.220 1.00 86.12 653 VAL A CA 1
ATOM 5278 C C . VAL A 1 653 ? -53.713 -12.783 86.764 1.00 86.12 653 VAL A C 1
ATOM 5280 O O . VAL A 1 653 ? -52.780 -13.027 86.004 1.00 86.12 653 VAL A O 1
ATOM 5283 N N . ASP A 1 654 ? -53.672 -13.040 88.074 1.00 83.62 654 ASP A N 1
ATOM 5284 C CA . ASP A 1 654 ? -52.586 -13.770 88.755 1.00 83.62 654 ASP A CA 1
ATOM 5285 C C . ASP A 1 654 ? -51.169 -13.222 88.460 1.00 83.62 654 ASP A C 1
ATOM 5287 O O . ASP A 1 654 ? -50.247 -13.951 88.088 1.00 83.62 654 ASP A O 1
ATOM 5291 N N . GLY A 1 655 ? -51.000 -11.895 88.544 1.00 84.81 655 GLY A N 1
ATOM 5292 C CA . GLY A 1 655 ? -49.717 -11.232 88.264 1.00 84.81 655 GLY A CA 1
ATOM 5293 C C . GLY A 1 655 ? -49.293 -11.287 86.790 1.00 84.81 655 GLY A C 1
ATOM 5294 O O . GLY A 1 655 ? -48.105 -11.190 86.471 1.00 84.81 655 GLY A O 1
ATOM 5295 N N . GLN A 1 656 ? -50.240 -11.481 85.870 1.00 88.75 656 GLN A N 1
ATOM 5296 C CA . GLN A 1 656 ? -49.983 -11.497 84.431 1.00 88.75 656 GLN A CA 1
ATOM 5297 C C . GLN A 1 656 ? -50.929 -10.554 83.703 1.00 88.75 656 GLN A C 1
ATOM 5299 O O . GLN A 1 656 ? -52.121 -10.521 83.998 1.00 88.75 656 GLN A O 1
ATOM 5304 N N . MET A 1 657 ? -50.399 -9.817 82.728 1.00 90.62 657 MET A N 1
ATOM 5305 C CA . MET A 1 657 ? -51.190 -9.014 81.802 1.00 90.62 657 MET A CA 1
ATOM 5306 C C . MET A 1 657 ? -51.262 -9.730 80.454 1.00 90.62 657 MET A C 1
ATOM 5308 O O . MET A 1 657 ? -50.240 -10.082 79.857 1.00 90.62 657 MET A O 1
ATOM 5312 N N . LEU A 1 658 ? -52.487 -9.948 79.988 1.00 90.12 658 LEU A N 1
ATOM 5313 C CA . LEU A 1 658 ? -52.833 -10.649 78.762 1.00 90.12 658 LEU A CA 1
ATOM 5314 C C . LEU A 1 658 ? -53.478 -9.661 77.793 1.00 90.12 658 LEU A C 1
ATOM 5316 O O . LEU A 1 658 ? -54.566 -9.151 78.049 1.00 90.12 658 LEU A O 1
ATOM 5320 N N . VAL A 1 659 ? -52.848 -9.433 76.645 1.00 89.88 659 VAL A N 1
ATOM 5321 C CA . VAL A 1 659 ? -53.450 -8.690 75.530 1.00 89.88 659 VAL A CA 1
ATOM 5322 C C . VAL A 1 659 ? -53.684 -9.680 74.401 1.00 89.88 659 VAL A C 1
ATOM 5324 O O . VAL A 1 659 ? -52.828 -9.888 73.541 1.00 89.88 659 VAL A O 1
ATOM 5327 N N . ARG A 1 660 ? -54.841 -10.352 74.442 1.00 83.00 660 ARG A N 1
ATOM 5328 C CA . ARG A 1 660 ? -55.135 -11.517 73.590 1.00 83.00 660 ARG A CA 1
ATOM 5329 C C . ARG A 1 660 ? -55.049 -11.198 72.099 1.00 83.00 660 ARG A C 1
ATOM 5331 O O . ARG A 1 660 ? -54.442 -11.964 71.362 1.00 83.00 660 ARG A O 1
ATOM 5338 N N . SER A 1 661 ? -55.581 -10.055 71.664 1.00 81.44 661 SER A N 1
ATOM 5339 C CA . SER A 1 661 ? -55.566 -9.665 70.245 1.00 81.44 661 SER A CA 1
ATOM 5340 C C . SER A 1 661 ? -54.159 -9.391 69.709 1.00 81.44 661 SER A C 1
ATOM 5342 O O . SER A 1 661 ? -53.896 -9.621 68.535 1.00 81.44 661 SER A O 1
ATOM 5344 N N . LEU A 1 662 ? -53.243 -8.948 70.575 1.00 84.38 662 LEU A N 1
ATOM 5345 C CA . LEU A 1 662 ? -51.826 -8.783 70.253 1.00 84.38 662 LEU A CA 1
ATOM 5346 C C . LEU A 1 662 ? -51.006 -10.037 70.581 1.00 84.38 662 LEU A C 1
ATOM 5348 O O . LEU A 1 662 ? -49.800 -10.049 70.347 1.00 84.38 662 LEU A O 1
ATOM 5352 N N . GLY A 1 663 ? -51.638 -11.086 71.121 1.00 80.50 663 GLY A N 1
ATOM 5353 C CA . GLY A 1 663 ? -51.017 -12.321 71.603 1.00 80.50 663 GLY A CA 1
ATOM 5354 C C . GLY A 1 663 ? -49.876 -12.094 72.593 1.00 80.50 663 GLY A C 1
ATOM 5355 O O . GLY A 1 663 ? -48.879 -12.815 72.556 1.00 80.50 663 GLY A O 1
ATOM 5356 N N . ILE A 1 664 ? -50.003 -11.071 73.436 1.00 86.56 664 ILE A N 1
ATOM 5357 C CA . ILE A 1 664 ? -49.002 -10.714 74.438 1.00 86.56 664 ILE A CA 1
ATOM 5358 C C . ILE A 1 664 ? -49.421 -11.271 75.789 1.00 86.56 664 ILE A C 1
ATOM 5360 O O . ILE A 1 664 ? -50.567 -11.116 76.213 1.00 86.56 664 ILE A O 1
ATOM 5364 N N . GLN A 1 665 ? -48.459 -11.886 76.466 1.00 89.94 665 GLN A N 1
ATOM 5365 C CA . GLN A 1 665 ? -48.582 -12.359 77.832 1.00 89.94 665 GLN A CA 1
ATOM 5366 C C . GLN A 1 665 ? -47.308 -11.985 78.577 1.00 89.94 665 GLN A C 1
ATOM 5368 O O . GLN A 1 665 ? -46.241 -12.532 78.304 1.00 89.94 665 GLN A O 1
ATOM 5373 N N . VAL A 1 666 ? -47.427 -11.059 79.523 1.00 90.31 666 VAL A N 1
ATOM 5374 C CA . VAL A 1 666 ? -46.296 -10.594 80.329 1.00 90.31 666 VAL A CA 1
ATOM 5375 C C . VAL A 1 666 ? -46.563 -10.861 81.800 1.00 90.31 666 VAL A C 1
ATOM 5377 O O . VAL A 1 666 ? -47.664 -10.627 82.297 1.00 90.31 666 VAL A O 1
ATOM 5380 N N . LYS A 1 667 ? -45.552 -11.375 82.503 1.00 89.12 667 LYS A N 1
ATOM 5381 C CA . LYS A 1 667 ? -45.601 -11.564 83.956 1.00 89.12 667 LYS A CA 1
ATOM 5382 C C . LYS A 1 667 ? -45.034 -10.327 84.636 1.00 89.12 667 LYS A C 1
ATOM 5384 O O . LYS A 1 667 ? -43.969 -9.852 84.246 1.00 89.12 667 LYS A O 1
ATOM 5389 N N . PHE A 1 668 ? -45.701 -9.849 85.675 1.00 87.12 668 PHE A N 1
ATOM 5390 C CA . PHE A 1 668 ? -45.226 -8.751 86.505 1.00 87.12 668 PHE A CA 1
ATOM 5391 C C . PHE A 1 668 ? -45.386 -9.109 87.983 1.00 87.12 668 PHE A C 1
ATOM 5393 O O . PHE A 1 668 ? -46.228 -9.916 88.365 1.00 87.12 668 PHE A O 1
ATOM 5400 N N . ARG A 1 669 ? -44.547 -8.524 88.837 1.00 79.12 669 ARG A N 1
ATOM 5401 C CA . ARG A 1 669 ? -44.711 -8.632 90.288 1.00 79.12 669 ARG A CA 1
ATOM 5402 C C . ARG A 1 669 ? -45.410 -7.369 90.763 1.00 79.12 669 ARG A C 1
ATOM 5404 O O . ARG A 1 669 ? -44.858 -6.284 90.588 1.00 79.12 669 ARG A O 1
ATOM 5411 N N . ALA A 1 670 ? -46.614 -7.507 91.311 1.00 62.97 670 ALA A N 1
ATOM 5412 C CA . ALA A 1 670 ? -47.246 -6.413 92.036 1.00 62.97 670 ALA A CA 1
ATOM 5413 C C . ALA A 1 670 ? -46.357 -6.064 93.240 1.00 62.97 670 ALA A C 1
ATOM 5415 O O . ALA A 1 670 ? -45.818 -6.963 93.888 1.00 62.97 670 ALA A O 1
ATOM 5416 N N . ALA A 1 671 ? -46.140 -4.776 93.497 1.00 57.31 671 ALA A N 1
ATOM 5417 C CA . ALA A 1 671 ? -45.460 -4.364 94.719 1.00 57.31 671 ALA A CA 1
ATOM 5418 C C . ALA A 1 671 ? -46.345 -4.760 95.911 1.00 57.31 671 ALA A C 1
ATOM 5420 O O . ALA A 1 671 ? -47.545 -4.491 95.882 1.00 57.31 671 ALA A O 1
ATOM 5421 N N . GLU A 1 672 ? -45.776 -5.428 96.918 1.00 40.75 672 GLU A N 1
ATOM 5422 C CA . GLU A 1 672 ? -46.495 -5.752 98.153 1.00 40.75 672 GLU A CA 1
ATOM 5423 C C . GLU A 1 672 ? -47.035 -4.452 98.762 1.00 40.75 672 GLU A C 1
ATOM 5425 O O . GLU A 1 672 ? -46.277 -3.511 99.015 1.00 40.75 672 GLU A O 1
ATOM 5430 N N . ALA A 1 673 ? -48.355 -4.381 98.937 1.00 36.41 673 ALA A N 1
ATOM 5431 C CA . ALA A 1 673 ? -49.006 -3.260 99.595 1.00 36.41 673 ALA A CA 1
ATOM 5432 C C . ALA A 1 673 ? -48.464 -3.155 101.030 1.00 36.41 673 ALA A C 1
ATOM 5434 O O . ALA A 1 673 ? -48.611 -4.093 101.812 1.00 36.41 673 ALA A O 1
ATOM 5435 N N . SER A 1 674 ? -47.800 -2.041 101.347 1.00 31.47 674 SER A N 1
ATOM 5436 C CA . SER A 1 674 ? -47.477 -1.656 102.729 1.00 31.47 674 SER A CA 1
ATOM 5437 C C . SER A 1 674 ? -48.622 -0.867 103.337 1.00 31.47 674 SER A C 1
ATOM 5439 O O . SER A 1 674 ? -49.096 0.069 102.648 1.00 31.47 674 SER A O 1
#

Nearest PDB structures (foldseek):
  8i4x-assembly1_B  TM=1.593E-01  e=5.587E-04  Saccharomyces cerevisiae S288C
  6rw8-assembly1_A  TM=2.368E-01  e=1.134E-01  Xenorhabdus nematophila
  8auc-assembly3_A  TM=1.794E-01  e=3.645E-02  Corynebacterium glutamicum ATCC 13032
  8tqe-assembly1_E  TM=2.818E-01  e=8.926E-01  Xenorhabdus nematophila
  8tv0-assembly1_E  TM=2.803E-01  e=2.637E+00  Xenorhabdus nematophila

Organism: NCBI:txid120965

Solvent-accessible surface area (backbone atoms only — not comparable to full-atom values): 36223 Å² total; per-residue (Å²): 123,92,84,50,70,69,61,51,57,51,50,57,51,52,54,52,46,52,54,47,50,52,51,45,52,52,48,49,52,53,52,52,51,57,71,71,55,58,66,68,62,47,51,52,50,37,50,53,27,50,54,48,34,53,53,42,48,54,52,46,53,54,51,49,51,45,52,51,53,55,61,56,42,57,63,51,49,54,54,50,52,51,54,49,53,58,53,57,72,76,50,91,75,69,81,77,72,80,65,86,86,69,84,63,91,77,62,56,65,69,60,52,52,54,48,52,68,66,45,49,61,54,53,53,51,43,52,54,45,51,54,50,47,51,53,50,50,54,52,44,53,52,47,53,53,49,49,52,53,46,52,52,54,36,54,55,34,50,51,53,34,53,51,46,54,50,54,47,51,53,47,51,53,49,42,49,54,44,50,53,52,48,52,56,54,72,73,55,54,67,68,59,52,51,49,51,41,51,53,36,48,53,48,35,53,48,38,48,50,49,32,50,49,41,49,50,50,43,54,47,52,52,49,52,48,55,53,53,54,75,71,46,70,62,91,85,45,69,72,50,72,77,30,70,67,44,55,50,51,53,51,50,48,67,59,47,55,65,51,44,56,54,37,55,53,50,33,56,53,35,50,55,52,34,51,56,40,48,52,54,38,51,54,47,50,52,52,50,49,53,56,72,71,51,59,61,70,61,49,52,51,51,38,54,51,45,51,51,50,45,54,49,50,52,52,53,37,52,53,33,49,51,51,38,50,55,42,50,54,53,45,52,55,51,50,52,49,46,55,49,52,53,51,53,46,52,50,46,51,54,48,46,59,46,50,55,51,50,52,50,52,52,52,50,53,52,46,51,52,56,48,62,58,46,54,57,51,50,52,50,48,52,52,52,32,51,50,30,50,54,51,36,53,53,48,48,55,52,51,53,53,52,74,68,54,56,68,67,61,48,48,55,51,40,51,54,46,49,53,53,46,54,53,50,51,45,53,47,55,46,52,52,52,51,51,54,50,51,51,62,64,42,50,62,52,54,55,50,44,54,51,45,52,52,51,40,54,50,38,52,51,50,33,52,53,27,49,51,48,40,54,50,49,76,68,42,93,46,73,66,59,35,48,54,47,26,52,52,29,26,72,76,70,74,43,45,49,32,69,60,52,33,60,49,30,54,53,50,41,53,53,41,52,56,51,43,50,57,49,50,55,50,49,50,53,52,51,53,50,57,57,56,54,71,52,57,49,32,38,37,30,39,42,58,61,55,22,43,47,86,92,45,77,45,50,63,31,49,50,53,40,43,52,60,56,45,45,75,61,62,39,46,44,33,39,40,25,37,45,66,53,36,74,74,70,73,44,52,73,69,57,54,48,60,68,65,43,91,88,54,47,76,48,69,34,58,84,92,48,70,36,63,64,55,52,52,51,65,31,55,82,34,92,33,31,29,35,38,37,76,74,81,55,81,91,46,70,83,38,64,46,59,71,70,60,36,65,40,56,65,47,66,57,96,51,26,40,34,28,67,90,78,70,42,78,34,71,34,70,62,72,82,86,128